Protein AF-A0A1F8UL74-F1 (afdb_monomer_lite)

Structure (mmCIF, N/CA/C/O backbone):
data_AF-A0A1F8UL74-F1
#
_entry.id   AF-A0A1F8UL74-F1
#
loop_
_atom_site.group_PDB
_atom_site.id
_atom_site.type_symbol
_atom_site.label_atom_id
_atom_site.label_alt_id
_atom_site.label_comp_id
_atom_site.label_asym_id
_atom_site.label_entity_id
_atom_site.label_seq_id
_atom_site.pdbx_PDB_ins_code
_atom_site.Cartn_x
_atom_site.Cartn_y
_atom_site.Cartn_z
_atom_site.occupancy
_atom_site.B_iso_or_equiv
_atom_site.auth_seq_id
_atom_site.auth_comp_id
_atom_site.auth_asym_id
_atom_site.auth_atom_id
_atom_site.pdbx_PDB_model_num
ATOM 1 N N . MET A 1 1 ? 3.113 -8.467 -3.187 1.00 95.31 1 MET A N 1
ATOM 2 C CA . MET A 1 1 ? 4.473 -8.556 -2.635 1.00 95.31 1 MET A CA 1
ATOM 3 C C . MET A 1 1 ? 5.042 -9.937 -2.886 1.00 95.31 1 MET A C 1
ATOM 5 O O . MET A 1 1 ? 4.383 -10.930 -2.606 1.00 95.31 1 MET A O 1
ATOM 9 N N . PHE A 1 2 ? 6.241 -9.989 -3.456 1.00 95.12 2 PHE A N 1
ATOM 10 C CA . PHE A 1 2 ? 7.006 -11.212 -3.692 1.00 95.12 2 PHE A CA 1
ATOM 11 C C . PHE A 1 2 ? 8.501 -10.866 -3.670 1.00 95.12 2 PHE A C 1
ATOM 13 O O . PHE A 1 2 ? 8.884 -9.808 -4.167 1.00 95.12 2 PHE A O 1
ATOM 20 N N . GLY A 1 3 ? 9.358 -11.693 -3.067 1.00 91.19 3 GLY A N 1
ATOM 21 C CA . GLY A 1 3 ? 10.773 -11.357 -2.842 1.00 91.19 3 GLY A CA 1
ATOM 22 C C . GLY A 1 3 ? 11.025 -9.973 -2.239 1.00 91.19 3 GLY A C 1
ATOM 23 O O . GLY A 1 3 ? 11.914 -9.270 -2.719 1.00 91.19 3 GLY A O 1
ATOM 24 N N . GLY A 1 4 ? 10.197 -9.518 -1.292 1.00 90.62 4 GLY A N 1
ATOM 25 C CA . GLY A 1 4 ? 10.340 -8.186 -0.691 1.00 90.62 4 GLY A CA 1
ATOM 26 C C . GLY A 1 4 ? 9.912 -7.002 -1.568 1.00 90.62 4 GLY A C 1
ATOM 27 O O . GLY A 1 4 ? 10.143 -5.853 -1.195 1.00 90.62 4 GLY A O 1
ATOM 28 N N . ARG A 1 5 ? 9.319 -7.257 -2.743 1.00 92.75 5 ARG A N 1
ATOM 29 C CA . ARG A 1 5 ? 9.066 -6.252 -3.789 1.00 92.75 5 ARG A CA 1
ATOM 30 C C . ARG A 1 5 ? 7.630 -6.290 -4.295 1.00 92.75 5 ARG A C 1
ATOM 32 O O . ARG A 1 5 ? 6.959 -7.326 -4.261 1.00 92.75 5 ARG A O 1
ATOM 39 N N . GLN A 1 6 ? 7.171 -5.152 -4.798 1.00 95.62 6 GLN A N 1
ATOM 40 C CA . GLN A 1 6 ? 5.851 -5.019 -5.398 1.00 95.62 6 GLN A CA 1
ATOM 41 C C . GLN A 1 6 ? 5.892 -5.345 -6.892 1.00 95.62 6 GLN A C 1
ATOM 43 O O . GLN A 1 6 ? 6.735 -4.849 -7.639 1.00 95.62 6 GLN A O 1
ATOM 48 N N . PHE A 1 7 ? 4.935 -6.161 -7.321 1.00 97.06 7 PHE A N 1
ATOM 49 C CA . PHE A 1 7 ? 4.708 -6.529 -8.712 1.00 97.06 7 PHE A CA 1
ATOM 50 C C . PHE A 1 7 ? 3.223 -6.381 -9.024 1.00 97.06 7 PHE A C 1
ATOM 52 O O . PHE A 1 7 ? 2.389 -6.580 -8.139 1.00 97.06 7 PHE A O 1
ATOM 59 N N . ALA A 1 8 ? 2.901 -6.085 -10.279 1.00 96.31 8 ALA A N 1
ATOM 60 C CA . ALA A 1 8 ? 1.543 -6.197 -10.793 1.00 96.31 8 ALA A CA 1
ATOM 61 C C . ALA A 1 8 ? 1.377 -7.493 -11.581 1.00 96.31 8 ALA A C 1
ATOM 63 O O . ALA A 1 8 ? 2.282 -7.902 -12.311 1.00 96.31 8 ALA A O 1
ATOM 64 N N . VAL A 1 9 ? 0.200 -8.105 -11.467 1.00 95.00 9 VAL A N 1
ATOM 65 C CA . VAL A 1 9 ? -0.200 -9.239 -12.304 1.00 95.00 9 VAL A CA 1
ATOM 66 C C . VAL A 1 9 ? -0.645 -8.703 -13.662 1.00 95.00 9 VAL A C 1
ATOM 68 O O . VAL A 1 9 ? -1.616 -7.958 -13.747 1.00 95.00 9 VAL A O 1
ATOM 71 N N . VAL A 1 10 ? 0.071 -9.076 -14.721 1.00 95.69 10 VAL A N 1
ATOM 72 C CA . VAL A 1 10 ? -0.212 -8.665 -16.107 1.00 95.69 10 VAL A CA 1
ATOM 73 C C . VAL A 1 10 ? -1.149 -9.651 -16.786 1.00 95.69 10 VAL A C 1
ATOM 75 O O . VAL A 1 10 ? -2.076 -9.250 -17.484 1.00 95.69 10 VAL A O 1
ATOM 78 N N . ASN A 1 11 ? -0.909 -10.944 -16.580 1.00 92.12 11 ASN A N 1
ATOM 79 C CA . ASN A 1 11 ? -1.744 -11.996 -17.131 1.00 92.12 11 ASN A CA 1
ATOM 80 C C . ASN A 1 11 ? -1.924 -13.109 -16.088 1.00 92.12 11 ASN A C 1
ATOM 82 O O . ASN A 1 11 ? -1.026 -13.927 -15.897 1.00 92.12 11 ASN A O 1
ATOM 86 N N . PRO A 1 12 ? -3.087 -13.170 -15.418 1.00 88.75 12 PRO A N 1
ATOM 87 C CA . PRO A 1 12 ? -3.357 -14.210 -14.431 1.00 88.75 12 PRO A CA 1
ATOM 88 C C . PRO A 1 12 ? -3.349 -15.627 -15.020 1.00 88.75 12 PRO A C 1
ATOM 90 O O . PRO A 1 12 ? -3.058 -16.575 -14.304 1.00 88.75 12 PRO A O 1
ATOM 93 N N . SER A 1 13 ? -3.659 -15.785 -16.315 1.00 90.56 13 SER A N 1
ATOM 94 C CA . SER A 1 13 ? -3.811 -17.110 -16.939 1.00 90.56 13 SER A CA 1
ATOM 95 C C . SER A 1 13 ? -2.502 -17.880 -17.112 1.00 90.56 13 SER A C 1
ATOM 97 O O . SER A 1 13 ? -2.539 -19.103 -17.208 1.00 90.56 13 SER A O 1
ATOM 99 N N . ASP A 1 14 ? -1.365 -17.181 -17.153 1.00 92.25 14 ASP A N 1
ATOM 100 C CA . ASP A 1 14 ? -0.031 -17.782 -17.252 1.00 92.25 14 ASP A CA 1
ATOM 101 C C . ASP A 1 14 ? 0.903 -17.363 -16.102 1.00 92.25 14 ASP A C 1
ATOM 103 O O . ASP A 1 14 ? 2.098 -17.677 -16.125 1.00 92.25 14 ASP A O 1
ATOM 107 N N . GLY A 1 15 ? 0.359 -16.643 -15.112 1.00 93.25 15 GLY A N 1
ATOM 108 C CA . GLY A 1 15 ? 1.075 -16.142 -13.944 1.00 93.25 15 GLY A CA 1
ATOM 109 C C . GLY A 1 15 ? 2.042 -14.991 -14.229 1.00 93.25 15 GLY A C 1
ATOM 110 O O . GLY A 1 15 ? 2.932 -14.749 -13.412 1.00 93.25 15 GLY A O 1
ATOM 111 N N . THR A 1 16 ? 1.933 -14.294 -15.369 1.00 96.31 16 THR A N 1
ATOM 112 C CA . THR A 1 16 ? 2.853 -13.195 -15.707 1.00 96.31 16 THR A CA 1
ATOM 113 C C . THR A 1 16 ? 2.685 -12.017 -14.755 1.00 96.31 16 THR A C 1
ATOM 115 O O . THR A 1 16 ? 1.611 -11.417 -14.665 1.00 96.31 16 THR A O 1
ATOM 118 N N . VAL A 1 17 ? 3.788 -11.626 -14.122 1.00 97.69 17 VAL A N 1
ATOM 119 C CA . VAL A 1 17 ? 3.918 -10.428 -13.294 1.00 97.69 17 VAL A CA 1
ATOM 120 C C . VAL A 1 17 ? 5.008 -9.504 -13.832 1.00 97.69 17 VAL A C 1
ATOM 122 O O . VAL A 1 17 ? 5.936 -9.949 -14.510 1.00 97.69 17 VAL A O 1
ATOM 125 N N . VAL A 1 18 ? 4.921 -8.213 -13.512 1.00 97.81 18 VAL A N 1
ATOM 126 C CA . VAL A 1 18 ? 5.921 -7.200 -13.881 1.00 97.81 18 VAL A CA 1
ATOM 127 C C . VAL A 1 18 ? 6.209 -6.259 -12.718 1.00 97.81 18 VAL A C 1
ATOM 129 O O . VAL A 1 18 ? 5.317 -5.921 -11.937 1.00 97.81 18 VAL A O 1
ATOM 132 N N . SER A 1 19 ? 7.466 -5.832 -12.589 1.00 96.12 19 SER A N 1
ATOM 133 C CA . SER A 1 19 ? 7.839 -4.786 -11.635 1.00 96.12 19 SER A CA 1
ATOM 134 C C . SER A 1 19 ? 7.179 -3.458 -12.006 1.00 96.12 19 SER A C 1
ATOM 136 O O . SER A 1 19 ? 7.216 -3.041 -13.163 1.00 96.12 19 SER A O 1
ATOM 138 N N . LEU A 1 20 ? 6.633 -2.753 -11.015 1.00 91.62 20 LEU A N 1
ATOM 139 C CA . LEU A 1 20 ? 6.040 -1.420 -11.195 1.00 91.62 20 LEU A CA 1
ATOM 140 C C . LEU A 1 20 ? 7.077 -0.289 -11.124 1.00 91.62 20 LEU A C 1
ATOM 142 O O . LEU A 1 20 ? 6.773 0.868 -11.412 1.00 91.62 20 LEU A O 1
ATOM 146 N N . LYS A 1 21 ? 8.334 -0.608 -10.801 1.00 91.25 21 LYS A N 1
ATOM 147 C CA . LYS A 1 21 ? 9.453 0.341 -10.804 1.00 91.25 21 LYS A CA 1
ATOM 148 C C . LYS A 1 21 ? 10.663 -0.206 -11.54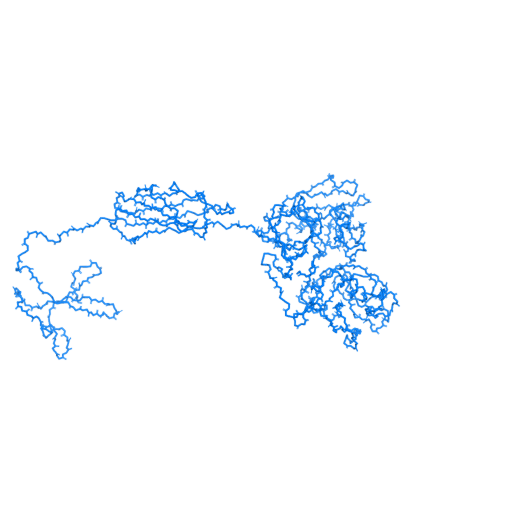7 1.00 91.25 21 LYS A C 1
ATOM 150 O O . LYS A 1 21 ? 10.829 -1.420 -11.684 1.00 91.25 21 LYS A O 1
ATOM 155 N N . ASN A 1 22 ? 11.523 0.700 -11.995 1.00 93.12 22 ASN A N 1
ATOM 156 C CA . ASN A 1 22 ? 12.821 0.322 -12.535 1.00 93.12 22 ASN A CA 1
ATOM 157 C C . ASN A 1 22 ? 13.713 -0.144 -11.380 1.00 93.12 22 ASN A C 1
ATOM 159 O O . ASN A 1 22 ? 13.842 0.555 -10.383 1.00 93.12 22 ASN A O 1
ATOM 163 N N . ILE A 1 23 ? 14.301 -1.333 -11.493 1.00 93.56 23 ILE A N 1
ATOM 164 C CA . ILE A 1 23 ? 15.150 -1.906 -10.430 1.00 93.56 23 ILE A CA 1
ATOM 165 C C . ILE A 1 23 ? 16.613 -1.457 -10.537 1.00 93.56 23 ILE A C 1
ATOM 167 O O . ILE A 1 23 ? 17.383 -1.591 -9.592 1.00 93.56 23 ILE A O 1
ATOM 171 N N . THR A 1 24 ? 16.998 -0.974 -11.715 1.00 93.75 24 THR A N 1
ATOM 172 C CA . THR A 1 24 ? 18.321 -0.459 -12.071 1.00 93.75 24 THR A CA 1
ATOM 173 C C . THR A 1 24 ? 18.214 0.246 -13.427 1.00 93.75 24 THR A C 1
ATOM 175 O O . THR A 1 24 ? 17.150 0.217 -14.061 1.00 93.75 24 THR A O 1
ATOM 178 N N . GLN A 1 25 ? 19.324 0.802 -13.907 1.00 93.06 25 GLN A N 1
ATOM 179 C CA . GLN A 1 25 ? 19.488 1.217 -15.293 1.00 93.06 25 GLN A CA 1
ATOM 180 C C . GLN A 1 25 ? 20.703 0.549 -15.948 1.00 93.06 25 GLN A C 1
ATOM 182 O O . GLN A 1 25 ? 21.778 0.486 -15.352 1.00 93.06 25 GLN A O 1
ATOM 187 N N . MET A 1 26 ? 20.538 0.051 -17.176 1.00 94.88 26 MET A N 1
ATOM 188 C CA . MET A 1 26 ? 21.621 -0.540 -17.971 1.00 94.88 26 MET A CA 1
ATOM 189 C C . MET A 1 26 ? 21.299 -0.561 -19.472 1.00 94.88 26 MET A C 1
ATOM 191 O O . MET A 1 26 ? 20.174 -0.275 -19.894 1.00 94.88 26 MET A O 1
ATOM 195 N N . ALA A 1 27 ? 22.311 -0.869 -20.283 1.00 97.12 27 ALA A N 1
ATOM 196 C CA . ALA A 1 27 ? 22.122 -1.194 -21.690 1.00 97.12 27 ALA A CA 1
ATOM 197 C C . ALA A 1 27 ? 21.291 -2.472 -21.848 1.00 97.12 27 ALA A C 1
ATOM 199 O O . ALA A 1 27 ? 21.367 -3.365 -21.006 1.00 97.12 27 ALA A O 1
ATOM 200 N N . PHE A 1 28 ? 20.497 -2.544 -22.916 1.00 98.06 28 PHE A N 1
ATOM 201 C CA . PHE A 1 28 ? 19.833 -3.789 -23.293 1.00 98.06 28 PHE A CA 1
ATOM 202 C C . PHE A 1 28 ? 20.883 -4.802 -23.748 1.00 98.06 28 PHE A C 1
ATOM 204 O O . PHE A 1 28 ? 20.947 -5.924 -23.256 1.00 98.06 28 PHE A O 1
ATOM 211 N N . ASP A 1 29 ? 21.743 -4.350 -24.654 1.00 97.19 29 ASP A N 1
ATOM 212 C CA . ASP A 1 29 ? 22.826 -5.127 -25.224 1.00 97.19 29 ASP A CA 1
ATOM 213 C C . ASP A 1 29 ? 23.970 -4.174 -25.622 1.00 97.19 29 ASP A C 1
ATOM 215 O O . ASP A 1 29 ? 23.844 -3.453 -26.623 1.00 97.19 29 ASP A O 1
ATOM 219 N N . PRO A 1 30 ? 25.059 -4.107 -24.831 1.00 96.69 30 PRO A N 1
ATOM 220 C CA . PRO A 1 30 ? 26.207 -3.239 -25.104 1.00 96.69 30 PRO A CA 1
ATOM 221 C C . PRO A 1 30 ? 26.812 -3.411 -26.504 1.00 96.69 30 PRO A C 1
ATOM 223 O O . PRO A 1 30 ? 27.298 -2.429 -27.079 1.00 96.69 30 PRO A O 1
ATOM 226 N N . ASP A 1 31 ? 26.707 -4.610 -27.081 1.00 95.88 31 ASP A N 1
ATOM 227 C CA . ASP A 1 31 ? 27.243 -4.955 -28.399 1.00 95.88 31 ASP A CA 1
ATOM 228 C C . ASP A 1 31 ? 26.346 -4.507 -29.572 1.00 95.88 31 ASP A C 1
ATOM 230 O O . ASP A 1 31 ? 26.739 -4.609 -30.738 1.00 95.88 31 ASP A O 1
ATOM 234 N N . ASN A 1 32 ? 25.171 -3.922 -29.294 1.00 94.38 32 ASN A N 1
ATOM 235 C CA . ASN A 1 32 ? 24.186 -3.461 -30.286 1.00 94.38 32 ASN A CA 1
ATOM 236 C C . ASN A 1 32 ? 23.650 -4.552 -31.232 1.00 94.38 32 ASN A C 1
ATOM 238 O O . ASN A 1 32 ? 23.316 -4.257 -32.381 1.00 94.38 32 ASN A O 1
ATOM 242 N N . THR A 1 33 ? 23.539 -5.798 -30.778 1.00 94.12 33 THR A N 1
ATOM 243 C CA . THR A 1 33 ? 22.946 -6.893 -31.563 1.00 94.12 33 THR A CA 1
ATOM 244 C C . THR A 1 33 ? 21.424 -6.981 -31.426 1.00 94.12 33 THR A C 1
ATOM 246 O O . THR A 1 33 ? 20.800 -7.727 -32.174 1.00 94.12 33 THR A O 1
ATOM 249 N N . GLN A 1 34 ? 20.829 -6.228 -30.488 1.00 95.31 34 GLN A N 1
ATOM 250 C CA . GLN A 1 34 ? 19.404 -6.276 -30.100 1.00 95.31 34 GLN A CA 1
ATOM 251 C C . GLN A 1 34 ? 18.967 -7.602 -29.462 1.00 95.31 34 GLN A C 1
ATOM 253 O O . GLN A 1 34 ? 17.787 -7.784 -29.161 1.00 95.31 34 GLN A O 1
ATOM 258 N N . VAL A 1 35 ? 19.882 -8.552 -29.267 1.00 96.50 35 VAL A N 1
ATOM 259 C CA . VAL A 1 35 ? 19.529 -9.886 -28.791 1.00 96.50 35 VAL A CA 1
ATOM 260 C C . VAL A 1 35 ? 19.402 -9.867 -27.275 1.00 96.50 35 VAL A C 1
ATOM 262 O O . VAL A 1 35 ? 20.335 -9.512 -26.564 1.00 96.50 35 VAL A O 1
ATOM 265 N N . TYR A 1 36 ? 18.259 -10.315 -26.761 1.00 98.12 36 TYR A N 1
ATOM 266 C CA . TYR A 1 36 ? 18.135 -10.661 -25.348 1.00 98.12 36 TYR A CA 1
ATOM 267 C C . TYR A 1 36 ? 18.875 -11.979 -25.089 1.00 98.12 36 TYR A C 1
ATOM 269 O O . TYR A 1 36 ? 18.434 -13.035 -25.551 1.00 98.12 36 TYR A O 1
ATOM 277 N N . ASN A 1 37 ? 19.992 -11.942 -24.361 1.00 97.50 37 ASN A N 1
ATOM 278 C CA . ASN A 1 37 ? 20.865 -13.103 -24.197 1.00 97.50 37 ASN A CA 1
ATOM 279 C C . ASN A 1 37 ? 21.196 -13.392 -22.719 1.00 97.50 37 ASN A C 1
ATOM 281 O O . ASN A 1 37 ? 22.051 -12.735 -22.129 1.00 97.50 37 ASN A O 1
ATOM 285 N N . PRO A 1 38 ? 20.579 -14.422 -22.106 1.00 97.44 38 PRO A N 1
ATOM 286 C CA . PRO A 1 38 ? 20.886 -14.842 -20.735 1.00 97.44 38 PRO A CA 1
ATOM 287 C C . PRO A 1 38 ? 22.301 -15.384 -20.504 1.00 97.44 38 PRO A C 1
ATOM 289 O O . PRO A 1 38 ? 22.709 -15.528 -19.351 1.00 97.44 38 PRO A O 1
ATOM 292 N N . ASN A 1 39 ? 23.033 -15.720 -21.570 1.00 96.81 39 ASN A N 1
ATOM 293 C CA . ASN A 1 39 ? 24.364 -16.326 -21.495 1.00 96.81 39 ASN A CA 1
ATOM 294 C C . ASN A 1 39 ? 25.500 -15.323 -21.734 1.00 96.81 39 ASN A C 1
ATOM 296 O O . ASN A 1 39 ? 26.663 -15.719 -21.697 1.00 96.81 39 ASN A O 1
ATOM 300 N N . ASP A 1 40 ? 25.173 -14.057 -21.983 1.00 96.88 40 ASP A N 1
ATOM 301 C CA . ASP A 1 40 ? 26.138 -13.019 -22.329 1.00 96.88 40 ASP A CA 1
ATOM 302 C C . ASP A 1 40 ? 26.300 -12.010 -21.194 1.00 96.88 40 ASP A C 1
ATOM 304 O O . ASP A 1 40 ? 25.356 -11.316 -20.835 1.00 96.88 40 ASP A O 1
ATOM 308 N N . SER A 1 41 ? 27.479 -11.981 -20.574 1.00 95.88 41 SER A N 1
ATOM 309 C CA . SER A 1 41 ? 27.682 -11.421 -19.231 1.00 95.88 41 SER A CA 1
ATOM 310 C C . SER A 1 41 ? 27.409 -9.923 -19.082 1.00 95.88 41 SER A C 1
ATOM 312 O O . SER A 1 41 ? 27.208 -9.462 -17.958 1.00 95.88 41 SER A O 1
ATOM 314 N N . ASP A 1 42 ? 27.416 -9.162 -20.171 1.00 94.38 42 ASP A N 1
ATOM 315 C CA . ASP A 1 42 ? 27.131 -7.726 -20.179 1.00 94.38 42 ASP A CA 1
ATOM 316 C C . ASP A 1 42 ? 25.736 -7.385 -20.745 1.00 94.38 42 ASP A C 1
ATOM 318 O O . ASP A 1 42 ? 25.303 -6.231 -20.681 1.00 94.38 42 ASP A O 1
ATOM 322 N N . ASN A 1 43 ? 24.989 -8.393 -21.200 1.00 97.75 43 ASN A N 1
ATOM 323 C CA . ASN A 1 43 ? 23.630 -8.268 -21.701 1.00 97.75 43 ASN A CA 1
ATOM 324 C C . ASN A 1 43 ? 22.604 -8.171 -20.558 1.00 97.75 43 ASN A C 1
ATOM 326 O O . ASN A 1 43 ? 22.736 -8.795 -19.494 1.00 97.75 43 ASN A O 1
ATOM 330 N N . ILE A 1 44 ? 21.505 -7.447 -20.791 1.00 98.31 44 ILE A N 1
ATOM 331 C CA . ILE A 1 44 ? 20.400 -7.337 -19.825 1.00 98.31 44 ILE A CA 1
ATOM 332 C C . ILE A 1 44 ? 19.806 -8.702 -19.459 1.00 98.31 44 ILE A C 1
ATOM 334 O O . ILE A 1 44 ? 19.386 -8.915 -18.317 1.00 98.31 44 ILE A O 1
ATOM 338 N N . GLY A 1 45 ? 19.804 -9.647 -20.404 1.00 98.19 45 GLY A N 1
ATOM 339 C CA . GLY A 1 45 ? 19.297 -10.992 -20.185 1.00 98.19 45 GLY A CA 1
ATOM 340 C C . GLY A 1 45 ? 20.098 -11.757 -19.144 1.00 98.19 45 GLY A C 1
ATOM 341 O O . GLY A 1 45 ? 19.511 -12.428 -18.288 1.00 98.19 45 GLY A O 1
ATOM 342 N N . TRP A 1 46 ? 21.424 -11.620 -19.158 1.00 98.50 46 TRP A N 1
ATOM 343 C CA . TRP A 1 46 ? 22.279 -12.241 -18.155 1.00 98.50 46 TRP A CA 1
ATOM 344 C C . TRP A 1 46 ? 22.078 -11.604 -16.787 1.00 98.50 46 TRP A C 1
ATOM 346 O O . TRP A 1 46 ? 21.905 -12.333 -15.808 1.00 98.50 46 TRP A O 1
ATOM 356 N N . TYR A 1 47 ? 22.021 -10.270 -16.706 1.00 98.19 47 TYR A N 1
ATOM 357 C CA . TYR A 1 47 ? 21.770 -9.574 -15.441 1.00 98.19 47 TYR A CA 1
ATOM 358 C C . TYR A 1 47 ? 20.466 -10.049 -14.794 1.00 98.19 47 TYR A C 1
ATOM 360 O O . TYR A 1 47 ? 20.463 -10.421 -13.618 1.00 98.19 47 TYR A O 1
ATOM 368 N N . LEU A 1 48 ? 19.376 -10.103 -15.564 1.00 98.50 48 LEU A N 1
ATOM 369 C CA . LEU A 1 48 ? 18.068 -10.518 -15.063 1.00 98.50 48 LEU A CA 1
ATOM 370 C C . LEU A 1 48 ? 18.071 -11.963 -14.553 1.00 98.50 48 LEU A C 1
ATOM 372 O O . LEU A 1 48 ? 17.534 -12.231 -13.480 1.00 98.50 48 LEU A O 1
ATOM 376 N N . ASN A 1 49 ? 18.718 -12.880 -15.273 1.00 98.44 49 ASN A N 1
ATOM 377 C CA . ASN A 1 49 ? 18.669 -14.313 -14.971 1.00 98.44 49 ASN A CA 1
ATOM 378 C C . ASN A 1 49 ? 19.794 -14.816 -14.054 1.00 98.44 49 ASN A C 1
ATOM 380 O O . ASN A 1 49 ? 19.697 -15.926 -13.539 1.00 98.44 49 ASN A O 1
ATOM 384 N N . ASN A 1 50 ? 20.829 -14.010 -13.802 1.00 97.44 50 ASN A N 1
ATOM 385 C CA . ASN A 1 50 ? 21.954 -14.385 -12.941 1.00 97.44 50 ASN A CA 1
ATOM 386 C C . ASN A 1 50 ? 22.133 -13.435 -11.759 1.00 97.44 50 ASN A C 1
ATOM 388 O O . ASN A 1 50 ? 22.307 -13.895 -10.638 1.00 97.44 50 ASN A O 1
ATOM 392 N N . THR A 1 51 ? 22.092 -12.118 -11.957 1.00 96.75 51 THR A N 1
ATOM 393 C CA . THR A 1 51 ? 22.263 -11.174 -10.838 1.00 96.75 51 THR A CA 1
ATOM 394 C C . THR A 1 51 ? 20.946 -10.953 -10.108 1.00 96.75 51 THR A C 1
ATOM 396 O O . THR A 1 51 ? 20.850 -11.238 -8.917 1.00 96.75 51 THR A O 1
ATOM 399 N N . TYR A 1 52 ? 19.911 -10.501 -10.817 1.00 97.12 52 TYR A N 1
ATOM 400 C CA . TYR A 1 52 ? 18.623 -10.173 -10.212 1.00 97.12 52 TYR A CA 1
ATOM 401 C C . TYR A 1 52 ? 17.880 -11.417 -9.710 1.00 97.12 52 TYR A C 1
ATOM 403 O O . TYR A 1 52 ? 17.446 -11.439 -8.558 1.00 97.12 52 TYR A O 1
ATOM 411 N N . PHE A 1 53 ? 17.813 -12.485 -10.513 1.00 97.94 53 PHE A N 1
ATOM 412 C CA . PHE A 1 53 ? 17.224 -13.762 -10.094 1.00 97.94 53 PHE A CA 1
ATOM 413 C C . PHE A 1 53 ? 17.860 -14.305 -8.805 1.00 97.94 53 PHE A C 1
ATOM 415 O O . PHE A 1 53 ? 17.172 -14.861 -7.952 1.00 97.94 53 PHE A O 1
ATOM 422 N N . ASN A 1 54 ? 19.165 -14.089 -8.601 1.00 97.25 54 ASN A N 1
ATOM 423 C CA . ASN A 1 54 ? 19.845 -14.545 -7.391 1.00 97.25 54 ASN A CA 1
ATOM 424 C C . ASN A 1 54 ? 19.549 -13.730 -6.131 1.00 97.25 54 ASN A C 1
ATOM 426 O O . ASN A 1 54 ? 19.955 -14.154 -5.052 1.00 97.25 54 ASN A O 1
ATOM 430 N N . THR A 1 55 ? 18.802 -12.631 -6.246 1.00 95.19 55 THR A N 1
ATOM 431 C CA . THR A 1 55 ? 18.317 -11.871 -5.088 1.00 95.19 55 THR A CA 1
ATOM 432 C C . THR A 1 55 ? 17.072 -12.475 -4.434 1.00 95.19 55 THR A C 1
ATOM 434 O O . THR A 1 55 ? 16.721 -12.052 -3.337 1.00 95.19 55 THR A O 1
ATOM 437 N N . PHE A 1 56 ? 16.403 -13.431 -5.087 1.00 94.94 56 PHE A N 1
ATOM 438 C CA . PHE A 1 56 ? 15.309 -14.206 -4.496 1.00 94.94 56 PHE A CA 1
ATOM 439 C C . PHE A 1 56 ? 15.854 -15.333 -3.611 1.00 94.94 56 PHE A C 1
ATOM 441 O O . PHE A 1 56 ? 16.950 -15.860 -3.854 1.00 94.94 56 PHE A O 1
ATOM 448 N N . THR A 1 57 ? 15.081 -15.736 -2.603 1.00 93.25 57 THR A N 1
ATOM 449 C CA . THR A 1 57 ? 15.415 -16.897 -1.765 1.00 93.25 57 THR A CA 1
ATOM 450 C C . THR A 1 57 ? 15.357 -18.197 -2.574 1.00 93.25 57 THR A C 1
ATOM 452 O O . THR A 1 57 ? 14.845 -18.243 -3.694 1.00 93.25 57 THR A O 1
ATOM 455 N N . ALA A 1 58 ? 15.901 -19.287 -2.025 1.00 94.50 58 ALA A N 1
ATOM 456 C CA . ALA A 1 58 ? 15.834 -20.590 -2.688 1.00 94.50 58 ALA A CA 1
ATOM 457 C C . ALA A 1 58 ? 14.382 -21.039 -2.927 1.00 94.50 58 ALA A C 1
ATOM 459 O O . ALA A 1 58 ? 14.086 -21.544 -4.004 1.00 94.50 58 ALA A O 1
ATOM 460 N N . GLU A 1 59 ? 13.489 -20.806 -1.963 1.00 92.69 59 GLU A N 1
ATOM 461 C CA . GLU A 1 59 ? 12.061 -21.130 -2.061 1.00 92.69 59 GLU A CA 1
ATOM 462 C C . GLU A 1 59 ? 11.371 -20.287 -3.137 1.00 92.69 59 GLU A C 1
ATOM 464 O O . GLU A 1 59 ? 10.733 -20.835 -4.032 1.00 92.69 59 GLU A O 1
ATOM 469 N N . GLU A 1 60 ? 11.577 -18.969 -3.128 1.00 94.88 60 GLU A N 1
ATOM 470 C CA . GLU A 1 60 ? 11.002 -18.056 -4.123 1.00 94.88 60 GLU A CA 1
ATOM 471 C C . GLU A 1 60 ? 11.433 -18.413 -5.549 1.00 94.88 60 GLU A C 1
ATOM 473 O O . GLU A 1 60 ? 10.618 -18.402 -6.470 1.00 94.88 60 GLU A O 1
ATOM 478 N N . LYS A 1 61 ? 12.699 -18.805 -5.742 1.00 96.38 61 LYS A N 1
ATOM 479 C CA . LYS A 1 61 ? 13.199 -19.248 -7.052 1.00 96.38 61 LYS A CA 1
ATOM 480 C C . LYS A 1 61 ? 12.441 -20.453 -7.598 1.00 96.38 61 LYS A C 1
ATOM 482 O O . LYS A 1 61 ? 12.276 -20.533 -8.810 1.00 96.38 61 LYS A O 1
ATOM 487 N N . THR A 1 62 ? 11.979 -21.372 -6.746 1.00 95.75 62 THR A N 1
ATOM 488 C CA . THR A 1 62 ? 11.213 -22.546 -7.208 1.00 95.75 62 THR A CA 1
ATOM 489 C C . THR A 1 62 ? 9.836 -22.186 -7.761 1.00 95.75 62 THR A C 1
ATOM 491 O O . THR A 1 62 ? 9.291 -22.944 -8.559 1.00 95.75 62 THR A O 1
ATOM 494 N N . LEU A 1 63 ? 9.305 -21.018 -7.386 1.00 96.50 63 LEU A N 1
ATOM 495 C CA . LEU A 1 63 ? 8.007 -20.517 -7.837 1.00 96.50 63 LEU A CA 1
ATOM 496 C C . LEU A 1 63 ? 8.099 -19.717 -9.139 1.00 96.50 63 LEU A C 1
ATOM 498 O O . LEU A 1 63 ? 7.093 -19.523 -9.819 1.00 96.50 63 LEU A O 1
ATOM 502 N N . ILE A 1 64 ? 9.296 -19.250 -9.501 1.00 97.81 64 ILE A N 1
ATOM 503 C CA . ILE A 1 64 ? 9.541 -18.547 -10.759 1.00 97.81 64 ILE A CA 1
ATOM 504 C C . ILE A 1 64 ? 9.759 -19.582 -11.866 1.00 97.81 64 ILE A C 1
ATOM 506 O O . ILE A 1 64 ? 10.747 -20.316 -11.887 1.00 97.81 64 ILE A O 1
ATOM 510 N N . LYS A 1 65 ? 8.847 -19.612 -12.836 1.00 97.12 65 LYS A N 1
ATOM 511 C CA . LYS A 1 65 ? 8.860 -20.576 -13.938 1.00 97.12 65 LYS A CA 1
ATOM 512 C C . LYS A 1 65 ? 9.964 -20.271 -14.936 1.00 97.12 65 LYS A C 1
ATOM 514 O O . LYS A 1 65 ? 10.032 -19.168 -15.481 1.00 97.12 65 LYS A O 1
ATOM 519 N N . ASN A 1 66 ? 10.708 -21.304 -15.324 1.00 96.38 66 ASN A N 1
ATOM 520 C CA . ASN A 1 66 ? 11.465 -21.255 -16.567 1.00 96.38 66 ASN A CA 1
ATOM 521 C C . ASN A 1 66 ? 10.483 -21.225 -17.752 1.00 96.38 66 ASN A C 1
ATOM 523 O O . ASN A 1 66 ? 9.698 -22.154 -17.950 1.00 96.38 66 ASN A O 1
ATOM 527 N N . SER A 1 67 ? 10.492 -20.130 -18.501 1.00 96.50 67 SER A N 1
ATOM 528 C CA . SER A 1 67 ? 9.375 -19.697 -19.337 1.00 96.50 67 SER A CA 1
ATOM 529 C C . SER A 1 67 ? 9.823 -19.376 -20.754 1.00 96.50 67 SER A C 1
ATOM 531 O O . SER A 1 67 ? 10.918 -18.861 -20.952 1.00 96.50 67 SER A O 1
ATOM 533 N N . ILE A 1 68 ? 8.965 -19.639 -21.744 1.00 97.25 68 ILE A N 1
ATOM 534 C CA . ILE A 1 68 ? 9.202 -19.202 -23.126 1.00 97.25 68 ILE A CA 1
ATOM 535 C C . ILE A 1 68 ? 8.926 -17.699 -23.220 1.00 97.25 68 ILE A C 1
ATOM 537 O O . ILE A 1 68 ? 7.810 -17.250 -22.947 1.00 97.25 68 ILE A O 1
ATOM 541 N N . TRP A 1 69 ? 9.933 -16.941 -23.632 1.00 97.69 69 TRP A N 1
ATOM 542 C CA . TRP A 1 69 ? 9.863 -15.516 -23.934 1.00 97.69 69 TRP A CA 1
ATOM 543 C C . TRP A 1 69 ? 10.006 -15.325 -25.429 1.00 97.69 69 TRP A C 1
ATOM 545 O O . TRP A 1 69 ? 10.986 -15.787 -26.014 1.00 97.69 69 TRP A O 1
ATOM 555 N N . TYR A 1 70 ? 9.035 -14.660 -26.044 1.00 97.94 70 TYR A N 1
ATOM 556 C CA . TYR A 1 70 ? 9.122 -14.316 -27.453 1.00 97.94 70 TYR A CA 1
ATOM 557 C C . TYR A 1 70 ? 9.986 -13.065 -27.638 1.00 97.94 70 TYR A C 1
ATOM 559 O O . TYR A 1 70 ? 9.841 -12.095 -26.898 1.00 97.94 70 TYR A O 1
ATOM 567 N N . THR A 1 71 ? 10.893 -13.119 -28.608 1.00 97.31 71 THR A N 1
ATOM 568 C CA . THR A 1 71 ? 11.924 -12.103 -28.879 1.00 97.31 71 THR A CA 1
ATOM 569 C C . THR A 1 71 ? 11.934 -11.654 -30.338 1.00 97.31 71 THR A C 1
ATOM 571 O O . THR A 1 71 ? 12.944 -11.148 -30.823 1.00 97.31 71 THR A O 1
ATOM 574 N N . GLY A 1 72 ? 10.837 -11.895 -31.063 1.00 97.44 72 GLY A N 1
ATOM 575 C CA . GLY A 1 72 ? 10.678 -11.391 -32.422 1.00 97.44 72 GLY A CA 1
ATOM 576 C C . GLY A 1 72 ? 10.590 -9.864 -32.438 1.00 97.44 72 GLY A C 1
ATOM 577 O O . GLY A 1 72 ? 10.357 -9.239 -31.404 1.00 97.44 72 GLY A O 1
ATOM 578 N N . ASN A 1 73 ? 10.780 -9.273 -33.614 1.00 97.44 73 ASN A N 1
ATOM 579 C CA . ASN A 1 73 ? 10.734 -7.824 -33.804 1.00 97.44 73 ASN A CA 1
ATOM 580 C C . ASN A 1 73 ? 9.296 -7.269 -33.794 1.00 97.44 73 ASN A C 1
ATOM 582 O O . ASN A 1 73 ? 8.318 -8.006 -33.678 1.00 97.44 73 ASN A O 1
ATOM 586 N N . ASP A 1 74 ? 9.171 -5.957 -33.942 1.00 95.81 74 ASP A N 1
ATOM 587 C CA . ASP A 1 74 ? 7.912 -5.207 -33.953 1.00 95.81 74 ASP A CA 1
ATOM 588 C C . ASP A 1 74 ? 6.978 -5.485 -35.156 1.00 95.81 74 ASP A C 1
ATOM 590 O O . ASP A 1 74 ? 5.812 -5.091 -35.109 1.00 95.81 74 ASP A O 1
ATOM 594 N N . GLU A 1 75 ? 7.410 -6.223 -36.188 1.00 96.69 75 GLU A N 1
ATOM 595 C CA . GLU A 1 75 ? 6.510 -6.761 -37.230 1.00 96.69 75 GLU A CA 1
ATOM 596 C C . GLU A 1 75 ? 5.875 -8.100 -36.827 1.00 96.69 75 GLU A C 1
ATOM 598 O O . GLU A 1 75 ? 4.738 -8.403 -37.201 1.00 96.69 75 GLU A O 1
ATOM 603 N N . ASN A 1 76 ? 6.613 -8.930 -36.086 1.00 97.38 76 ASN A N 1
ATOM 604 C CA . ASN A 1 76 ? 6.157 -10.236 -35.628 1.00 97.38 76 ASN A CA 1
ATOM 605 C C . ASN A 1 76 ? 6.864 -10.633 -34.327 1.00 97.38 76 ASN A C 1
ATOM 607 O O . ASN A 1 76 ? 7.838 -11.393 -34.335 1.00 97.38 76 ASN A O 1
ATOM 611 N N . GLU A 1 77 ? 6.314 -10.185 -33.195 1.00 97.56 77 GLU A N 1
ATOM 612 C CA . GLU A 1 77 ? 6.936 -10.381 -31.879 1.00 97.56 77 GLU A CA 1
ATOM 613 C C . GLU A 1 77 ? 7.118 -11.861 -31.505 1.00 97.56 77 GLU A C 1
ATOM 615 O O . GLU A 1 77 ? 7.914 -12.174 -30.627 1.00 97.56 77 GLU A O 1
ATOM 620 N N . MET A 1 78 ? 6.404 -12.782 -32.164 1.00 97.69 78 MET A N 1
ATOM 621 C CA . MET A 1 78 ? 6.445 -14.228 -31.908 1.00 97.69 78 MET A CA 1
ATOM 622 C C . MET A 1 78 ? 7.385 -15.006 -32.845 1.00 97.69 78 MET A C 1
ATOM 624 O O . MET A 1 78 ? 7.457 -16.231 -32.743 1.00 97.69 78 MET A O 1
ATOM 628 N N . ALA A 1 79 ? 8.097 -14.335 -33.760 1.00 97.25 79 ALA A N 1
ATOM 629 C CA . ALA A 1 79 ? 8.948 -14.982 -34.766 1.00 97.25 79 ALA A CA 1
ATOM 630 C C . ALA A 1 79 ? 10.123 -15.784 -34.175 1.00 97.25 79 ALA A C 1
ATOM 632 O O . ALA A 1 79 ? 10.573 -16.762 -34.774 1.00 97.25 79 ALA A O 1
ATOM 633 N N . SER A 1 80 ? 10.615 -15.381 -33.005 1.00 97.31 80 SER A N 1
ATOM 634 C CA . SER A 1 80 ? 11.677 -16.059 -32.263 1.00 97.31 80 SER A CA 1
ATOM 635 C C . SER A 1 80 ? 11.336 -16.132 -30.782 1.00 97.31 80 SER A C 1
ATOM 637 O O . SER A 1 80 ? 10.488 -15.392 -30.281 1.00 97.31 80 SER A O 1
ATOM 639 N N . SER A 1 81 ? 11.993 -17.043 -30.067 1.00 97.62 81 SER A N 1
ATOM 640 C CA . SER A 1 81 ? 11.814 -17.195 -28.628 1.00 97.62 81 SER A CA 1
ATOM 641 C C . SER A 1 81 ? 13.029 -17.821 -27.962 1.00 97.62 81 SER A C 1
ATOM 643 O O . SER A 1 81 ? 13.796 -18.535 -28.608 1.00 97.62 81 SER A O 1
ATOM 645 N N . LEU A 1 82 ? 13.135 -17.647 -26.651 1.00 97.75 82 LEU A N 1
ATOM 646 C CA . LEU A 1 82 ? 14.084 -18.350 -25.791 1.00 97.75 82 LEU A CA 1
ATOM 647 C C . LEU A 1 82 ? 13.412 -18.767 -24.484 1.00 97.75 82 LEU A C 1
ATOM 649 O O . LEU A 1 82 ? 12.389 -18.203 -24.102 1.00 97.75 82 LEU A O 1
ATOM 653 N N . THR A 1 83 ? 13.995 -19.737 -23.785 1.00 98.00 83 THR A N 1
ATOM 654 C CA . THR A 1 83 ? 13.476 -20.197 -22.492 1.00 98.00 83 THR A CA 1
ATOM 655 C C . THR A 1 83 ? 14.380 -19.716 -21.368 1.00 98.00 83 THR A C 1
ATOM 657 O O . THR A 1 83 ? 15.552 -20.085 -21.325 1.00 98.00 83 THR A O 1
ATOM 660 N N . THR A 1 84 ? 13.841 -18.890 -20.472 1.00 97.88 84 THR A N 1
ATOM 661 C CA . THR A 1 84 ? 14.562 -18.362 -19.307 1.00 97.88 84 THR A CA 1
ATOM 662 C C . THR A 1 84 ? 13.598 -17.991 -18.171 1.00 97.88 84 THR A C 1
ATOM 664 O O . THR A 1 84 ? 12.381 -17.979 -18.362 1.00 97.88 84 THR A O 1
ATOM 667 N N . HIS A 1 85 ? 14.116 -17.678 -16.982 1.00 97.81 85 HIS A N 1
ATOM 668 C CA . HIS A 1 85 ? 13.300 -17.429 -15.785 1.00 97.81 85 HIS A CA 1
ATOM 669 C C . HIS A 1 85 ? 12.665 -16.036 -15.798 1.00 97.81 85 HIS A C 1
ATOM 671 O O . HIS A 1 85 ? 11.461 -15.884 -15.607 1.00 97.81 85 HIS A O 1
ATOM 677 N N . ILE A 1 86 ? 13.484 -15.018 -16.045 1.00 98.50 86 ILE A N 1
ATOM 678 C CA . ILE A 1 86 ? 13.091 -13.612 -16.014 1.00 98.50 86 ILE A CA 1
ATOM 679 C C . ILE A 1 86 ? 13.301 -13.028 -17.402 1.00 98.50 86 ILE A C 1
ATOM 681 O O . ILE A 1 86 ? 14.342 -13.259 -18.010 1.00 98.50 86 ILE A O 1
ATOM 685 N N . GLY A 1 87 ? 12.320 -12.276 -17.886 1.00 98.12 87 GLY A N 1
ATOM 686 C CA . GLY A 1 87 ? 12.349 -11.550 -19.147 1.00 98.12 87 GLY A CA 1
ATOM 687 C C . GLY A 1 87 ? 11.936 -10.091 -18.965 1.00 98.12 87 GLY A C 1
ATOM 688 O O . GLY A 1 87 ? 12.023 -9.523 -17.873 1.00 98.12 87 GLY A O 1
ATOM 689 N N . LEU A 1 88 ? 11.484 -9.491 -20.060 1.00 98.38 88 LEU A N 1
ATOM 690 C CA . LEU A 1 88 ? 10.873 -8.165 -20.115 1.00 98.38 88 LEU A CA 1
ATOM 691 C C . LEU A 1 88 ? 9.560 -8.284 -20.893 1.00 98.38 88 LEU A C 1
ATOM 693 O O . LEU A 1 88 ? 9.385 -9.223 -21.670 1.00 98.38 88 LEU A O 1
ATOM 697 N N . LEU A 1 89 ? 8.651 -7.329 -20.702 1.00 97.75 89 LEU A N 1
ATOM 698 C CA . LEU A 1 89 ? 7.417 -7.293 -21.483 1.00 97.75 89 LEU A CA 1
ATOM 699 C C . LEU A 1 89 ? 7.701 -7.008 -22.962 1.00 97.75 89 LEU A C 1
ATOM 701 O O . LEU A 1 89 ? 8.620 -6.263 -23.311 1.00 97.75 89 LEU A O 1
ATOM 705 N N . ARG A 1 90 ? 6.850 -7.565 -23.817 1.00 97.19 90 ARG A N 1
ATOM 706 C CA . ARG A 1 90 ? 6.713 -7.204 -25.233 1.00 97.19 90 ARG A CA 1
ATOM 707 C C . ARG A 1 90 ? 5.924 -5.912 -25.430 1.00 97.19 90 ARG A C 1
ATOM 709 O O . ARG A 1 90 ? 5.214 -5.469 -24.523 1.00 97.19 90 ARG A O 1
ATOM 716 N N . ILE A 1 91 ? 5.968 -5.352 -26.639 1.00 96.00 91 ILE A N 1
ATOM 717 C CA . ILE A 1 91 ? 5.128 -4.215 -27.050 1.00 96.00 91 ILE A CA 1
ATOM 718 C C . ILE A 1 91 ? 3.651 -4.560 -26.845 1.00 96.00 91 ILE A C 1
ATOM 720 O O . ILE A 1 91 ? 2.927 -3.779 -26.218 1.00 96.00 91 ILE A O 1
ATOM 724 N N . SER A 1 92 ? 3.199 -5.731 -27.311 1.00 95.62 92 SER A N 1
ATOM 725 C CA . SER A 1 92 ? 1.803 -6.154 -27.158 1.00 95.62 92 SER A CA 1
ATOM 726 C C . SER A 1 92 ? 1.386 -6.313 -25.693 1.00 95.62 92 SER A C 1
ATOM 728 O O . SER A 1 92 ? 0.281 -5.928 -25.315 1.00 95.62 92 SER A O 1
ATOM 730 N N . GLU A 1 93 ? 2.265 -6.871 -24.857 1.00 96.06 93 GLU A N 1
ATOM 731 C CA . GLU A 1 93 ? 1.994 -7.122 -23.435 1.00 96.06 93 GLU A CA 1
ATOM 732 C C . GLU A 1 93 ? 1.951 -5.822 -22.636 1.00 96.06 93 GLU A C 1
ATOM 734 O O . GLU A 1 93 ? 1.041 -5.630 -21.831 1.00 96.06 93 GLU A O 1
ATOM 739 N N . TYR A 1 94 ? 2.876 -4.895 -22.901 1.00 94.69 94 TYR A N 1
ATOM 740 C CA . TYR A 1 94 ? 2.835 -3.559 -22.315 1.00 94.69 94 TYR A CA 1
ATOM 741 C C . TYR A 1 94 ? 1.543 -2.821 -22.684 1.00 94.69 94 TYR A C 1
ATOM 743 O O . TYR A 1 94 ? 0.886 -2.261 -21.808 1.00 94.69 94 TYR A O 1
ATOM 751 N N . ASN A 1 95 ? 1.140 -2.851 -23.958 1.00 92.81 95 ASN A N 1
ATOM 752 C CA . ASN A 1 95 ? -0.087 -2.190 -24.408 1.00 92.81 95 ASN A CA 1
ATOM 753 C C . ASN A 1 95 ? -1.343 -2.793 -23.755 1.00 92.81 95 ASN A C 1
ATOM 755 O O . ASN A 1 95 ? -2.249 -2.052 -23.359 1.00 92.81 95 ASN A O 1
ATOM 759 N N . ALA A 1 96 ? -1.383 -4.118 -23.583 1.00 93.75 96 ALA A N 1
ATOM 760 C CA . ALA A 1 96 ? -2.448 -4.790 -22.844 1.00 93.75 96 ALA A CA 1
ATOM 761 C C . ALA A 1 96 ? -2.458 -4.374 -21.362 1.00 93.75 96 ALA A C 1
ATOM 763 O O . ALA A 1 96 ? -3.503 -3.976 -20.848 1.00 93.75 96 ALA A O 1
ATOM 764 N N . ALA A 1 97 ? -1.296 -4.368 -20.701 1.00 94.00 97 ALA A N 1
ATOM 765 C CA . ALA A 1 97 ? -1.155 -3.950 -19.305 1.00 94.00 97 ALA A CA 1
ATOM 766 C C . ALA A 1 97 ? -1.569 -2.484 -19.088 1.00 94.00 97 ALA A C 1
ATOM 768 O O . ALA A 1 97 ? -2.278 -2.163 -18.135 1.00 94.00 97 ALA A O 1
ATOM 769 N N . LYS A 1 98 ? -1.176 -1.588 -20.001 1.00 91.75 98 LYS A N 1
ATOM 770 C CA . LYS A 1 98 ? -1.579 -0.176 -19.995 1.00 91.75 98 LYS A CA 1
ATOM 771 C C . LYS A 1 98 ? -3.093 -0.023 -20.157 1.00 91.75 98 LYS A C 1
ATOM 773 O O . LYS A 1 98 ? -3.708 0.756 -19.437 1.00 91.75 98 LYS A O 1
ATOM 778 N N . THR A 1 99 ? -3.705 -0.790 -21.060 1.00 91.94 99 THR A N 1
ATOM 779 C CA . THR A 1 99 ? -5.168 -0.797 -21.257 1.00 91.94 99 THR A CA 1
ATOM 780 C C . THR A 1 99 ? -5.906 -1.300 -20.014 1.00 91.94 99 THR A C 1
ATOM 782 O O . THR A 1 99 ? -6.972 -0.788 -19.687 1.00 91.94 99 THR A O 1
ATOM 785 N N . ALA A 1 100 ? -5.318 -2.257 -19.292 1.00 93.19 100 ALA A N 1
ATOM 786 C CA . ALA A 1 100 ? -5.838 -2.773 -18.028 1.00 93.19 100 ALA A CA 1
ATOM 787 C C . ALA A 1 100 ? -5.614 -1.830 -16.827 1.00 93.19 100 ALA A C 1
ATOM 789 O O . ALA A 1 100 ? -6.026 -2.157 -15.718 1.00 93.19 100 ALA A O 1
ATOM 790 N N . GLY A 1 101 ? -4.961 -0.677 -17.020 1.00 91.25 101 GLY A N 1
ATOM 791 C CA . GLY A 1 101 ? -4.701 0.301 -15.960 1.00 91.25 101 GLY A CA 1
ATOM 792 C C . GLY A 1 101 ? -3.532 -0.044 -15.033 1.00 91.25 101 GLY A C 1
ATOM 793 O O . GLY A 1 101 ? -3.330 0.652 -14.045 1.00 91.25 101 GLY A O 1
ATOM 794 N N . ILE A 1 102 ? -2.736 -1.076 -15.347 1.00 91.81 102 ILE A N 1
ATOM 795 C CA . ILE A 1 102 ? -1.538 -1.440 -14.564 1.00 91.81 102 ILE A CA 1
ATOM 796 C C . ILE A 1 102 ? -0.488 -0.329 -14.637 1.00 91.81 102 ILE A C 1
ATOM 798 O O . ILE A 1 102 ? 0.160 0.007 -13.646 1.00 91.81 102 ILE A O 1
ATOM 802 N N . PHE A 1 103 ? -0.329 0.246 -15.830 1.00 89.38 103 PHE A N 1
ATOM 803 C CA . PHE A 1 103 ? 0.499 1.423 -16.055 1.00 89.38 103 PHE A CA 1
ATOM 804 C C . PHE A 1 103 ? -0.396 2.643 -16.309 1.00 89.38 103 PHE A C 1
ATOM 806 O O . PHE A 1 103 ? -1.428 2.498 -16.971 1.00 89.38 103 PHE A O 1
ATOM 813 N N . PRO A 1 104 ? -0.000 3.848 -15.853 1.00 81.81 104 PRO A N 1
ATOM 814 C CA . PRO A 1 104 ? -0.766 5.068 -16.085 1.00 81.81 104 PRO A CA 1
ATOM 815 C C . PRO A 1 104 ? -1.076 5.294 -17.570 1.00 81.81 104 PRO A C 1
ATOM 817 O O . PRO A 1 104 ? -0.216 5.121 -18.439 1.00 81.81 104 PRO A O 1
ATOM 820 N N . SER A 1 105 ? -2.295 5.737 -17.881 1.00 72.94 105 SER A N 1
ATOM 821 C CA . SER A 1 105 ? -2.732 5.997 -19.262 1.00 72.94 105 SER A CA 1
ATOM 822 C C . SER A 1 105 ? -1.970 7.162 -19.909 1.00 72.94 105 SER A C 1
ATOM 824 O O . SER A 1 105 ? -1.600 7.088 -21.083 1.00 72.94 105 SER A O 1
ATOM 826 N N . THR A 1 106 ? -1.660 8.188 -19.113 1.00 69.31 106 THR A N 1
ATOM 827 C CA . THR A 1 106 ? -0.769 9.315 -19.441 1.00 69.31 106 THR A CA 1
ATOM 828 C C . THR A 1 106 ? 0.711 8.932 -19.423 1.00 69.31 106 THR A C 1
ATOM 830 O O . THR A 1 106 ? 1.548 9.737 -19.822 1.00 69.31 106 THR A O 1
ATOM 833 N N . GLY A 1 107 ? 1.007 7.708 -18.973 1.00 66.31 107 GLY A N 1
ATOM 834 C CA . GLY A 1 107 ? 2.318 7.097 -18.832 1.00 66.31 107 GLY A CA 1
ATOM 835 C C . GLY A 1 107 ? 3.237 7.724 -17.789 1.00 66.31 107 GLY A C 1
ATOM 836 O O . GLY A 1 107 ? 2.897 8.674 -17.092 1.00 66.31 107 GLY A O 1
ATOM 837 N N . GLU A 1 108 ? 4.428 7.149 -17.668 1.00 71.62 108 GLU A N 1
ATOM 838 C CA . GLU A 1 108 ? 5.428 7.516 -16.659 1.00 71.62 108 GLU A CA 1
ATOM 839 C C . GLU A 1 108 ? 6.584 8.276 -17.328 1.00 71.62 108 GLU A C 1
ATOM 841 O O . GLU A 1 108 ? 6.776 8.159 -18.535 1.00 71.62 108 GLU A O 1
ATOM 846 N N . ARG A 1 109 ? 7.373 9.070 -16.584 1.00 73.31 109 ARG A N 1
ATOM 847 C CA . ARG A 1 109 ? 8.592 9.724 -17.129 1.00 73.31 109 ARG A CA 1
ATOM 848 C C . ARG A 1 109 ? 9.783 8.759 -17.167 1.00 73.31 109 ARG A C 1
ATOM 850 O O . ARG A 1 109 ? 10.873 9.127 -17.586 1.00 73.31 109 ARG A O 1
ATOM 857 N N . ASN A 1 110 ? 9.564 7.525 -16.731 1.00 80.75 110 ASN A N 1
ATOM 858 C CA . ASN A 1 110 ? 10.588 6.507 -16.630 1.00 80.75 110 ASN A CA 1
ATOM 859 C C . ASN A 1 110 ? 10.799 5.885 -18.003 1.00 80.75 110 ASN A C 1
ATOM 861 O O . ASN A 1 110 ? 9.852 5.339 -18.571 1.00 80.75 110 ASN A O 1
ATOM 865 N N . LEU A 1 111 ? 12.031 5.914 -18.511 1.00 88.88 111 LEU A N 1
ATOM 866 C CA . LEU A 1 111 ? 12.354 5.154 -19.710 1.00 88.88 111 LEU A CA 1
ATOM 867 C C . LEU A 1 111 ? 12.796 3.754 -19.315 1.00 88.88 111 LEU A C 1
ATOM 869 O O . LEU A 1 111 ? 13.685 3.601 -18.475 1.00 88.88 111 LEU A O 1
ATOM 873 N N . TRP A 1 112 ? 12.218 2.733 -19.936 1.00 94.38 112 TRP A N 1
ATOM 874 C CA . TRP A 1 112 ? 12.590 1.354 -19.639 1.00 94.38 112 TRP A CA 1
ATOM 875 C C . TRP A 1 112 ? 12.418 0.418 -20.825 1.00 94.38 112 TRP A C 1
ATOM 877 O O . TRP A 1 112 ? 11.584 0.641 -21.703 1.00 94.38 112 TRP A O 1
ATOM 887 N N . TRP A 1 113 ? 13.263 -0.608 -20.858 1.00 97.38 113 TRP A N 1
ATOM 888 C CA . TRP A 1 113 ? 13.350 -1.545 -21.970 1.00 97.38 113 TRP A CA 1
ATOM 889 C C . TRP A 1 113 ? 12.150 -2.489 -22.062 1.00 97.38 113 TRP A C 1
ATOM 891 O O . TRP A 1 113 ? 11.721 -3.064 -21.061 1.00 97.38 113 TRP A O 1
ATOM 901 N N . LEU A 1 114 ? 11.677 -2.701 -23.287 1.00 97.69 114 LEU A N 1
ATOM 902 C CA . LEU A 1 114 ? 10.870 -3.853 -23.684 1.00 97.69 114 LEU A CA 1
ATOM 903 C C . LEU A 1 114 ? 11.790 -4.891 -24.344 1.00 97.69 114 LEU A C 1
ATOM 905 O O . LEU A 1 114 ? 12.928 -4.581 -24.691 1.00 97.69 114 LEU A O 1
ATOM 909 N N . ILE A 1 115 ? 11.324 -6.132 -24.505 1.00 97.94 115 ILE A N 1
ATOM 910 C CA . ILE A 1 115 ? 12.143 -7.202 -25.108 1.00 97.94 115 ILE A CA 1
ATOM 911 C C . ILE A 1 115 ? 12.216 -7.139 -26.644 1.00 97.94 115 ILE A C 1
ATOM 913 O O . ILE A 1 115 ? 13.043 -7.822 -27.238 1.00 97.94 115 ILE A O 1
ATOM 917 N N . THR A 1 116 ? 11.344 -6.352 -27.278 1.00 98.25 116 THR A N 1
ATOM 918 C CA . THR A 1 116 ? 11.066 -6.366 -28.722 1.00 98.25 116 THR A CA 1
ATOM 919 C C . THR A 1 116 ? 12.098 -5.560 -29.529 1.00 98.25 116 THR A C 1
ATOM 921 O O . THR A 1 116 ? 12.194 -4.348 -29.328 1.00 98.25 116 THR A O 1
ATOM 924 N N . PRO A 1 117 ? 12.850 -6.174 -30.461 1.00 97.94 117 PRO A N 1
ATOM 925 C CA . PRO A 1 117 ? 13.726 -5.454 -31.390 1.00 97.94 117 PRO A CA 1
ATOM 926 C C . PRO A 1 117 ? 12.965 -4.646 -32.454 1.00 97.94 117 PRO A C 1
ATOM 928 O O . PRO A 1 117 ? 11.842 -4.988 -32.818 1.00 97.94 117 PRO A O 1
ATOM 931 N N . ASP A 1 118 ? 13.611 -3.619 -33.003 1.00 97.12 118 ASP A N 1
ATOM 932 C CA . ASP A 1 118 ? 13.143 -2.855 -34.170 1.00 97.12 118 ASP A CA 1
ATOM 933 C C . ASP A 1 118 ? 13.498 -3.596 -35.479 1.00 97.12 118 ASP A C 1
ATOM 935 O O . ASP A 1 118 ? 14.639 -4.033 -35.664 1.00 97.12 118 ASP A O 1
ATOM 939 N N . HIS A 1 119 ? 12.527 -3.768 -36.384 1.00 96.19 119 HIS A N 1
ATOM 940 C CA . HIS A 1 119 ? 12.707 -4.441 -37.678 1.00 96.19 119 HIS A CA 1
ATOM 941 C C . HIS A 1 119 ? 13.493 -3.626 -38.719 1.00 96.19 119 HIS A C 1
ATOM 943 O O . HIS A 1 119 ? 14.038 -4.209 -39.660 1.00 96.19 119 HIS A O 1
ATOM 949 N N . ILE A 1 120 ? 13.545 -2.298 -38.585 1.00 95.69 120 ILE A N 1
ATOM 950 C CA . ILE A 1 120 ? 14.202 -1.368 -39.513 1.00 95.69 120 ILE A CA 1
ATOM 951 C C . ILE A 1 120 ? 15.609 -1.027 -39.024 1.00 95.69 120 ILE A C 1
ATOM 953 O O . ILE A 1 120 ? 16.581 -1.193 -39.766 1.00 95.69 120 ILE A O 1
ATOM 957 N N . ASP A 1 121 ? 15.731 -0.506 -37.803 1.00 95.88 121 ASP A N 1
ATOM 958 C CA . ASP A 1 121 ? 17.023 -0.169 -37.207 1.00 95.88 121 ASP A CA 1
ATOM 959 C C . ASP A 1 121 ? 17.575 -1.404 -36.512 1.00 95.88 121 ASP A C 1
ATOM 961 O O . ASP A 1 121 ? 17.173 -1.693 -35.397 1.00 95.88 121 ASP A O 1
ATOM 965 N N . THR A 1 122 ? 18.554 -2.078 -37.121 1.00 94.06 122 THR A N 1
ATOM 966 C CA . THR A 1 122 ? 19.191 -3.302 -36.596 1.00 94.06 122 THR A CA 1
ATOM 967 C C . THR A 1 122 ? 19.967 -3.112 -35.288 1.00 94.06 122 THR A C 1
ATOM 969 O O . THR A 1 122 ? 20.656 -4.028 -34.846 1.00 94.06 122 THR A O 1
ATOM 972 N N . LYS A 1 123 ? 19.958 -1.913 -34.700 1.00 97.06 123 LYS A N 1
ATOM 973 C CA . LYS A 1 123 ? 20.488 -1.639 -33.358 1.00 97.06 123 LYS A CA 1
ATOM 974 C C . LYS A 1 123 ? 19.395 -1.224 -32.381 1.00 97.06 123 LYS A C 1
ATOM 976 O O . LYS A 1 123 ? 19.670 -1.132 -31.189 1.00 97.06 123 LYS A O 1
ATOM 981 N N . GLY A 1 124 ? 18.190 -0.932 -32.864 1.00 97.31 124 GLY A N 1
ATOM 982 C CA . GLY A 1 124 ? 17.077 -0.404 -32.088 1.00 97.31 124 GLY A CA 1
ATOM 983 C C . GLY A 1 124 ? 16.359 -1.477 -31.274 1.00 97.31 124 GLY A C 1
ATOM 984 O O . GLY A 1 124 ? 16.023 -2.537 -31.783 1.00 97.31 124 GLY A O 1
ATOM 985 N N . VAL A 1 125 ? 16.086 -1.205 -30.009 1.00 98.06 125 VAL A N 1
ATOM 986 C CA . VAL A 1 125 ? 15.200 -2.025 -29.180 1.00 98.06 125 VAL A CA 1
ATOM 987 C C . VAL A 1 125 ? 14.090 -1.135 -28.654 1.00 98.06 125 VAL A C 1
ATOM 989 O O . VAL A 1 125 ? 14.314 0.044 -28.350 1.00 98.06 125 VAL A O 1
ATOM 992 N N . ALA A 1 126 ? 12.891 -1.695 -28.565 1.00 97.00 126 ALA A N 1
ATOM 993 C CA . ALA A 1 126 ? 11.736 -0.994 -28.056 1.00 97.00 126 ALA A CA 1
ATOM 994 C C . ALA A 1 126 ? 11.921 -0.622 -26.590 1.00 97.00 126 ALA A C 1
ATOM 996 O O . ALA A 1 126 ? 12.374 -1.402 -25.751 1.00 97.00 126 ALA A O 1
ATOM 997 N N . CYS A 1 127 ? 11.519 0.593 -26.261 1.00 94.81 127 CYS A N 1
ATOM 998 C CA . CYS A 1 127 ? 11.418 1.062 -24.900 1.00 94.81 127 CYS A CA 1
ATOM 999 C C . CYS A 1 127 ? 10.106 1.817 -24.712 1.00 94.81 127 CYS A C 1
ATOM 1001 O O . CYS A 1 127 ? 9.528 2.391 -25.641 1.00 94.81 127 CYS A O 1
ATOM 1003 N N . VAL A 1 128 ? 9.663 1.864 -23.466 1.00 92.50 128 VAL A N 1
ATOM 1004 C CA . VAL A 1 128 ? 8.626 2.800 -23.055 1.00 92.50 128 VAL A CA 1
ATOM 1005 C C . VAL A 1 128 ? 9.291 4.157 -22.846 1.00 92.50 128 VAL A C 1
ATOM 1007 O O . VAL A 1 128 ? 10.303 4.262 -22.156 1.00 92.50 128 VAL A O 1
ATOM 1010 N N . TYR A 1 129 ? 8.771 5.179 -23.514 1.00 85.38 129 TYR A N 1
ATOM 1011 C CA . TYR A 1 129 ? 9.216 6.562 -23.421 1.00 85.38 129 TYR A CA 1
ATOM 1012 C C . TYR A 1 129 ? 8.444 7.319 -22.337 1.00 85.38 129 TYR A C 1
ATOM 1014 O O . TYR A 1 129 ? 7.400 6.866 -21.857 1.00 85.38 129 TYR A O 1
ATOM 1022 N N . SER A 1 130 ? 8.933 8.518 -22.009 1.00 74.38 130 SER A N 1
ATOM 1023 C CA . SER A 1 130 ? 8.200 9.498 -21.214 1.00 74.38 130 SER A CA 1
ATOM 1024 C C . SER A 1 130 ? 6.769 9.634 -21.744 1.00 74.38 130 SER A C 1
ATOM 1026 O O . SER A 1 130 ? 6.575 9.817 -22.944 1.00 74.38 130 SER A O 1
ATOM 1028 N N . TYR A 1 131 ? 5.778 9.533 -20.859 1.00 73.38 131 TYR A N 1
ATOM 1029 C CA . TYR A 1 131 ? 4.337 9.527 -21.167 1.00 73.38 131 TYR A CA 1
ATOM 1030 C C . TYR A 1 131 ? 3.777 8.201 -21.710 1.00 73.38 131 TYR A C 1
ATOM 1032 O O . TYR A 1 131 ? 2.648 8.125 -22.203 1.00 73.38 131 TYR A O 1
ATOM 1040 N N . GLY A 1 132 ? 4.530 7.106 -21.554 1.00 78.19 132 GLY A N 1
ATOM 1041 C CA . GLY A 1 132 ? 4.030 5.753 -21.810 1.00 78.19 132 GLY A CA 1
ATOM 1042 C C . GLY A 1 132 ? 3.748 5.487 -23.285 1.00 78.19 132 GLY A C 1
ATOM 1043 O O . GLY A 1 132 ? 2.874 4.682 -23.616 1.00 78.19 132 GLY A O 1
ATOM 1044 N N . THR A 1 133 ? 4.421 6.221 -24.168 1.00 85.62 133 THR A N 1
ATOM 1045 C CA . THR A 1 133 ? 4.475 5.934 -25.600 1.00 85.62 133 THR A CA 1
ATOM 1046 C C . THR A 1 133 ? 5.609 4.955 -25.875 1.00 85.62 133 THR A C 1
ATOM 1048 O O . THR A 1 133 ? 6.523 4.806 -25.069 1.00 85.62 133 THR A O 1
ATOM 1051 N N . GLN A 1 134 ? 5.546 4.251 -26.998 1.00 89.56 134 GLN A N 1
ATOM 1052 C CA . GLN A 1 134 ? 6.605 3.336 -27.417 1.00 89.56 134 GLN A CA 1
ATOM 1053 C C . GLN A 1 134 ? 7.553 4.067 -28.365 1.00 89.56 134 GLN A C 1
ATOM 1055 O O . GLN A 1 134 ? 7.114 4.840 -29.217 1.00 89.56 134 GLN A O 1
ATOM 1060 N N . THR A 1 135 ? 8.849 3.842 -28.196 1.00 91.88 135 THR A N 1
ATOM 1061 C CA . THR A 1 135 ? 9.903 4.345 -29.083 1.00 91.88 135 THR A CA 1
ATOM 1062 C C . THR A 1 135 ? 11.035 3.326 -29.144 1.00 91.88 135 THR A C 1
ATOM 1064 O O . THR A 1 135 ? 11.064 2.399 -28.340 1.00 91.88 135 THR A O 1
ATOM 1067 N N . ASN A 1 136 ? 11.986 3.515 -30.053 1.00 94.06 136 ASN A N 1
ATOM 1068 C CA . ASN A 1 136 ? 13.159 2.658 -30.177 1.00 94.06 136 ASN A CA 1
ATOM 1069 C C . ASN A 1 136 ? 14.431 3.442 -29.839 1.00 94.06 136 ASN A C 1
ATOM 1071 O O . ASN A 1 136 ? 14.576 4.618 -30.184 1.00 94.06 136 ASN A O 1
ATOM 1075 N N . TYR A 1 137 ? 15.366 2.789 -29.153 1.00 95.62 137 TYR A N 1
ATOM 1076 C CA . TYR A 1 137 ? 16.712 3.309 -28.921 1.00 95.62 137 TYR A CA 1
ATOM 1077 C C . TYR A 1 137 ? 17.748 2.236 -29.197 1.00 95.62 137 TYR A C 1
ATOM 1079 O O . TYR A 1 137 ? 17.476 1.052 -29.037 1.00 95.62 137 TYR A O 1
ATOM 1087 N N . TRP A 1 138 ? 18.961 2.665 -29.543 1.00 97.81 138 TRP A N 1
ATOM 1088 C CA . TRP A 1 138 ? 20.085 1.749 -29.693 1.00 97.81 138 TRP A CA 1
ATOM 1089 C C . TRP A 1 138 ? 20.312 0.927 -28.427 1.00 97.81 138 TRP A C 1
ATOM 1091 O O . TRP A 1 138 ? 20.299 1.479 -27.324 1.00 97.81 138 TRP A O 1
ATOM 1101 N N . ALA A 1 139 ? 20.514 -0.377 -28.598 1.00 97.56 139 ALA A N 1
ATOM 1102 C CA . ALA A 1 139 ? 20.555 -1.346 -27.510 1.00 97.56 139 ALA A CA 1
ATOM 1103 C C . ALA A 1 139 ? 21.685 -1.075 -26.502 1.00 97.56 139 ALA A C 1
ATOM 1105 O O . ALA A 1 139 ? 21.554 -1.428 -25.330 1.00 97.56 139 ALA A O 1
ATOM 1106 N N . ASN A 1 140 ? 22.753 -0.384 -26.915 1.00 97.44 140 ASN A N 1
ATOM 1107 C CA . ASN A 1 140 ? 23.842 0.026 -26.029 1.00 97.44 140 ASN A CA 1
ATOM 1108 C C . ASN A 1 140 ? 23.536 1.258 -25.154 1.00 97.44 140 ASN A C 1
ATOM 1110 O O . ASN A 1 140 ? 24.346 1.617 -24.297 1.00 97.44 140 ASN A O 1
ATOM 1114 N N . ASN A 1 141 ? 22.402 1.936 -25.354 1.00 96.12 141 ASN A N 1
ATOM 1115 C CA . ASN A 1 141 ? 22.009 3.071 -24.523 1.00 96.12 141 ASN A CA 1
ATOM 1116 C C . ASN A 1 141 ? 21.547 2.605 -23.138 1.00 96.12 141 ASN A C 1
ATOM 1118 O O . ASN A 1 141 ? 20.904 1.580 -22.999 1.00 96.12 141 ASN A O 1
ATOM 1122 N N . VAL A 1 142 ? 21.775 3.393 -22.091 1.00 94.25 142 VAL A N 1
ATOM 1123 C CA . VAL A 1 142 ? 21.305 3.034 -20.742 1.00 94.25 142 VAL A CA 1
ATOM 1124 C C . VAL A 1 142 ? 19.835 3.418 -20.562 1.00 94.25 142 VAL A C 1
ATOM 1126 O O . VAL A 1 142 ? 19.483 4.590 -20.717 1.00 94.25 142 VAL A O 1
ATOM 1129 N N . ARG A 1 143 ? 18.976 2.454 -20.218 1.00 94.25 143 ARG A N 1
ATOM 1130 C CA . ARG A 1 143 ? 17.566 2.674 -19.841 1.00 94.25 143 ARG A CA 1
ATOM 1131 C C . ARG A 1 143 ? 17.227 1.900 -18.573 1.00 94.25 143 ARG A C 1
ATOM 1133 O O . ARG A 1 143 ? 17.992 1.043 -18.138 1.00 94.25 143 ARG A O 1
ATOM 1140 N N . GLY A 1 144 ? 16.094 2.224 -17.962 1.00 94.62 144 GLY A N 1
ATOM 1141 C CA . GLY A 1 144 ? 15.588 1.498 -16.808 1.00 94.62 144 GLY A CA 1
ATOM 1142 C C . GLY A 1 144 ? 15.214 0.051 -17.135 1.00 94.62 144 GLY A C 1
ATOM 1143 O O . GLY A 1 144 ? 14.885 -0.293 -18.272 1.00 94.62 144 GLY A O 1
ATOM 1144 N N . VAL A 1 145 ? 15.253 -0.805 -16.118 1.00 96.25 145 VAL A N 1
ATOM 1145 C CA . VAL A 1 145 ? 14.932 -2.232 -16.244 1.00 96.25 145 VAL A CA 1
ATOM 1146 C C . VAL A 1 145 ? 13.726 -2.575 -15.382 1.00 96.25 145 VAL A C 1
ATOM 1148 O O . VAL A 1 145 ? 13.770 -2.370 -14.169 1.00 96.25 145 VAL A O 1
ATOM 1151 N N . ARG A 1 146 ? 12.677 -3.148 -15.986 1.00 95.88 146 ARG A N 1
ATOM 1152 C CA . ARG A 1 146 ? 11.516 -3.702 -15.273 1.00 95.88 146 ARG A CA 1
ATOM 1153 C C . ARG A 1 146 ? 11.400 -5.201 -15.534 1.00 95.88 146 ARG A C 1
ATOM 1155 O O . ARG A 1 146 ? 10.910 -5.581 -16.595 1.00 95.88 146 ARG A O 1
ATOM 1162 N N . PRO A 1 147 ? 11.850 -6.057 -14.603 1.00 97.81 147 PRO A N 1
ATOM 1163 C CA . PRO A 1 147 ? 11.751 -7.498 -14.779 1.00 97.81 147 PRO A CA 1
ATOM 1164 C C . PRO A 1 147 ? 10.288 -7.923 -14.898 1.00 97.81 147 PRO A C 1
ATOM 1166 O O . PRO A 1 147 ? 9.429 -7.448 -14.147 1.00 97.81 147 PRO A O 1
ATOM 1169 N N . ALA A 1 148 ? 10.043 -8.861 -15.804 1.00 98.44 148 ALA A N 1
ATOM 1170 C CA . ALA A 1 148 ? 8.814 -9.628 -15.878 1.00 98.44 148 ALA A CA 1
ATOM 1171 C C . ALA A 1 148 ? 9.137 -11.115 -15.705 1.00 98.44 148 ALA A C 1
ATOM 1173 O O . ALA A 1 148 ? 10.176 -11.590 -16.168 1.00 98.44 148 ALA A O 1
ATOM 1174 N N . PHE A 1 149 ? 8.266 -11.861 -15.034 1.00 98.31 149 PHE A N 1
ATOM 1175 C CA . PHE A 1 149 ? 8.390 -13.313 -14.908 1.00 98.31 149 PHE A CA 1
ATOM 1176 C C . PHE A 1 149 ? 7.036 -13.973 -14.708 1.00 98.31 149 PHE A C 1
ATOM 1178 O O . PHE A 1 149 ? 6.046 -13.295 -14.449 1.00 98.31 149 PHE A O 1
ATOM 1185 N N . ARG A 1 150 ? 6.989 -15.297 -14.860 1.00 97.81 150 ARG A N 1
ATOM 1186 C CA . ARG A 1 150 ? 5.781 -16.082 -14.610 1.00 97.81 150 ARG A CA 1
ATOM 1187 C C . ARG A 1 150 ? 5.917 -16.818 -13.289 1.00 97.81 150 ARG A C 1
ATOM 1189 O O . ARG A 1 150 ? 6.879 -17.562 -13.103 1.00 97.81 150 ARG A O 1
ATOM 1196 N N . ILE A 1 151 ? 4.969 -16.595 -12.393 1.00 96.25 151 ILE A N 1
ATOM 1197 C CA . ILE A 1 151 ? 4.841 -17.340 -11.140 1.00 96.25 151 ILE A CA 1
ATOM 1198 C C . ILE A 1 151 ? 4.023 -18.606 -11.417 1.00 96.25 151 ILE A C 1
ATOM 1200 O O . ILE A 1 151 ? 3.163 -18.598 -12.299 1.00 96.25 151 ILE A O 1
ATOM 1204 N N . LEU A 1 152 ? 4.311 -19.702 -10.713 1.00 94.88 152 LEU A N 1
ATOM 1205 C CA . LEU A 1 152 ? 3.482 -20.907 -10.762 1.00 94.88 152 LEU A CA 1
ATOM 1206 C C . LEU A 1 152 ? 2.027 -20.572 -10.415 1.00 94.88 152 LEU A C 1
ATOM 1208 O O . LEU A 1 152 ? 1.754 -19.945 -9.395 1.00 94.88 152 LEU A O 1
ATOM 1212 N N . GLU A 1 153 ? 1.097 -20.982 -11.273 1.00 89.31 153 GLU A N 1
ATOM 1213 C CA . GLU A 1 153 ? -0.319 -20.612 -11.187 1.00 89.31 153 GLU A CA 1
ATOM 1214 C C . GLU A 1 153 ? -1.033 -21.196 -9.956 1.00 89.31 153 GLU A C 1
ATOM 1216 O O . GLU A 1 153 ? -2.094 -20.713 -9.574 1.00 89.31 153 GLU A O 1
ATOM 1221 N N . ASP A 1 154 ? -0.452 -22.219 -9.327 1.00 89.88 154 ASP A N 1
ATOM 1222 C CA . ASP A 1 154 ? -0.896 -22.815 -8.064 1.00 89.88 154 ASP A CA 1
ATOM 1223 C C . ASP A 1 154 ? -0.273 -22.148 -6.822 1.00 89.88 154 ASP A C 1
ATOM 1225 O O . ASP A 1 154 ? -0.543 -22.566 -5.693 1.00 89.88 154 ASP A O 1
ATOM 1229 N N . THR A 1 155 ? 0.540 -21.101 -7.006 1.00 92.94 155 THR A N 1
ATOM 1230 C CA . THR A 1 155 ? 1.097 -20.323 -5.894 1.00 92.94 155 THR A CA 1
ATOM 1231 C C . THR A 1 155 ? -0.020 -19.561 -5.194 1.00 92.94 155 THR A C 1
ATOM 1233 O O . THR A 1 155 ? -0.652 -18.679 -5.776 1.00 92.94 155 THR A O 1
ATOM 1236 N N . ASN A 1 156 ? -0.223 -19.858 -3.913 1.00 92.38 156 ASN A N 1
ATOM 1237 C CA . ASN A 1 156 ? -1.184 -19.139 -3.089 1.00 92.38 156 ASN A CA 1
ATOM 1238 C C . ASN A 1 156 ? -0.568 -17.842 -2.558 1.00 92.38 156 ASN A C 1
ATOM 1240 O O . ASN A 1 156 ? 0.510 -17.850 -1.963 1.00 92.38 156 ASN A O 1
ATOM 1244 N N . PHE A 1 157 ? -1.282 -16.739 -2.758 1.00 94.44 157 PHE A N 1
ATOM 1245 C CA . PHE A 1 157 ? -0.987 -15.451 -2.144 1.00 94.44 157 PHE A CA 1
ATOM 1246 C C . PHE A 1 157 ? -2.052 -15.150 -1.095 1.00 94.44 157 PHE A C 1
ATOM 1248 O O . PHE A 1 157 ? -3.242 -15.361 -1.333 1.00 94.44 157 PHE A O 1
ATOM 1255 N N . GLU A 1 158 ? -1.624 -14.631 0.046 1.00 95.50 158 GLU A N 1
ATOM 1256 C CA . GLU A 1 158 ? -2.520 -14.118 1.074 1.00 95.50 158 GLU A CA 1
ATOM 1257 C C . GLU A 1 158 ? -2.930 -12.690 0.710 1.00 95.50 158 GLU A C 1
ATOM 1259 O O . GLU A 1 158 ? -2.127 -11.926 0.172 1.00 95.50 158 GLU A O 1
ATOM 1264 N N . TYR A 1 159 ? -4.193 -12.344 0.955 1.00 96.00 159 TYR A N 1
ATOM 1265 C CA . TYR A 1 159 ? -4.714 -10.998 0.737 1.00 96.00 159 TYR A CA 1
ATOM 1266 C C . TYR A 1 159 ? -4.773 -10.263 2.069 1.00 96.00 159 TYR A C 1
ATOM 1268 O O . TYR A 1 159 ? -5.527 -10.659 2.957 1.00 96.00 159 TYR A O 1
ATOM 1276 N N . ASP A 1 160 ? -4.002 -9.188 2.191 1.00 94.94 160 ASP A N 1
ATOM 1277 C CA . ASP A 1 160 ? -4.121 -8.265 3.307 1.00 94.94 160 ASP A CA 1
ATOM 1278 C C . ASP A 1 160 ? -5.221 -7.248 2.999 1.00 94.94 160 ASP A C 1
ATOM 1280 O O . ASP A 1 160 ? -5.058 -6.368 2.151 1.00 94.94 160 ASP A O 1
ATOM 1284 N N . SER A 1 161 ? -6.363 -7.374 3.673 1.00 92.94 161 SER A N 1
ATOM 1285 C CA . SER A 1 161 ? -7.516 -6.508 3.420 1.00 92.94 161 SER A CA 1
ATOM 1286 C C . SER A 1 161 ? -7.297 -5.065 3.855 1.00 92.94 161 SER A C 1
ATOM 1288 O O . SER A 1 161 ? -7.977 -4.191 3.328 1.00 92.94 161 SER A O 1
ATOM 1290 N N . TYR A 1 162 ? -6.378 -4.820 4.795 1.00 92.81 162 TYR A N 1
ATOM 1291 C CA . TYR A 1 162 ? -6.094 -3.476 5.288 1.00 92.81 162 TYR A CA 1
ATOM 1292 C C . TYR A 1 162 ? -5.294 -2.662 4.267 1.00 92.81 162 TYR A C 1
ATOM 1294 O O . TYR A 1 162 ? -5.717 -1.587 3.861 1.00 92.81 162 TYR A O 1
ATOM 1302 N N . SER A 1 163 ? -4.171 -3.196 3.778 1.00 94.62 163 SER A N 1
ATOM 1303 C CA . SER A 1 163 ? -3.396 -2.544 2.718 1.00 94.62 163 SER A CA 1
ATOM 1304 C C . SER A 1 163 ? -3.973 -2.761 1.320 1.00 94.62 163 SER A C 1
ATOM 1306 O O . SER A 1 163 ? -3.558 -2.076 0.396 1.00 94.62 163 SER A O 1
ATOM 1308 N N . GLY A 1 164 ? -4.875 -3.722 1.109 1.00 94.81 164 GLY A N 1
ATOM 1309 C CA . GLY A 1 164 ? -5.367 -4.081 -0.225 1.00 94.81 164 GLY A CA 1
ATOM 1310 C C . GLY A 1 164 ? -4.326 -4.796 -1.095 1.00 94.81 164 GLY A C 1
ATOM 1311 O O . GLY A 1 164 ? -4.464 -4.849 -2.320 1.00 94.81 164 GLY A O 1
ATOM 1312 N N . MET A 1 165 ? -3.267 -5.339 -0.488 1.00 95.94 165 MET A N 1
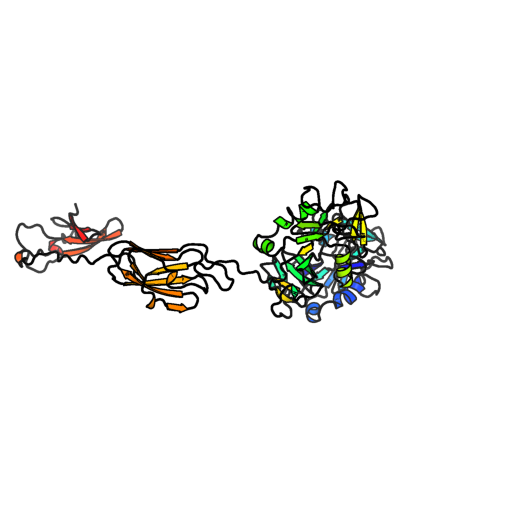ATOM 1313 C CA . MET A 1 165 ? -2.173 -5.998 -1.193 1.00 95.94 165 MET A CA 1
ATOM 1314 C C . MET A 1 165 ? -2.187 -7.514 -1.014 1.00 95.94 165 MET A C 1
ATOM 1316 O O . MET A 1 165 ? -2.379 -8.042 0.076 1.00 95.94 165 MET A O 1
ATOM 1320 N N . TYR A 1 166 ? -1.871 -8.229 -2.093 1.00 96.19 166 TYR A N 1
ATOM 1321 C CA . TYR A 1 166 ? -1.534 -9.650 -2.021 1.00 96.19 166 TYR A CA 1
ATOM 1322 C C . TYR A 1 166 ? -0.061 -9.830 -1.658 1.00 96.19 166 TYR A C 1
ATOM 1324 O O . TYR A 1 166 ? 0.785 -9.112 -2.200 1.00 96.19 166 TYR A O 1
ATOM 1332 N N . TYR A 1 167 ? 0.285 -10.815 -0.835 1.00 95.56 167 TYR A N 1
ATOM 1333 C CA . TYR A 1 167 ? 1.669 -11.176 -0.524 1.00 95.56 167 TYR A CA 1
ATOM 1334 C C . TYR A 1 167 ? 1.881 -12.690 -0.505 1.00 95.56 167 TYR A C 1
ATOM 1336 O O . TYR A 1 167 ? 0.977 -13.466 -0.211 1.00 95.56 167 TYR A O 1
ATOM 1344 N N . TYR A 1 168 ? 3.087 -13.119 -0.872 1.00 94.44 168 TYR A N 1
ATOM 1345 C CA . TYR A 1 168 ? 3.494 -14.509 -0.703 1.00 94.44 168 TYR A CA 1
ATOM 1346 C C . TYR A 1 168 ? 4.002 -14.695 0.727 1.00 94.44 168 TYR A C 1
ATOM 1348 O O . TYR A 1 168 ? 5.023 -14.108 1.094 1.00 94.44 168 TYR A O 1
ATOM 1356 N N . SER A 1 169 ? 3.266 -15.468 1.527 1.00 89.19 169 SER A N 1
ATOM 1357 C CA . SER A 1 169 ? 3.584 -15.722 2.932 1.00 89.19 169 SER A CA 1
ATOM 1358 C C . SER A 1 169 ? 4.949 -16.401 3.051 1.00 89.19 169 SER A C 1
ATOM 1360 O O . SER A 1 169 ? 5.159 -17.499 2.527 1.00 89.19 169 SER A O 1
ATOM 1362 N N . GLY A 1 170 ? 5.883 -15.737 3.726 1.00 82.19 170 GLY A N 1
ATOM 1363 C CA . GLY A 1 170 ? 7.200 -16.277 4.040 1.00 82.19 170 GLY A CA 1
ATOM 1364 C C . GLY A 1 170 ? 7.283 -16.786 5.477 1.00 82.19 170 GLY A C 1
ATOM 1365 O O . GLY A 1 170 ? 6.284 -17.128 6.108 1.00 82.19 170 GLY A O 1
ATOM 1366 N N . ALA A 1 171 ? 8.499 -16.807 6.020 1.00 79.56 171 ALA A N 1
ATOM 1367 C CA . ALA A 1 171 ? 8.699 -17.022 7.447 1.00 79.56 171 ALA A CA 1
ATOM 1368 C C . ALA A 1 171 ? 8.044 -15.878 8.240 1.00 79.56 171 ALA A C 1
ATOM 1370 O O . ALA A 1 171 ? 8.513 -14.741 8.185 1.00 79.56 171 ALA A O 1
ATOM 1371 N N . LEU A 1 172 ? 6.968 -16.192 8.964 1.00 86.75 172 LEU A N 1
ATOM 1372 C CA . LEU A 1 172 ? 6.264 -15.226 9.800 1.00 86.75 172 LEU A CA 1
ATOM 1373 C C . LEU A 1 172 ? 7.107 -14.867 11.027 1.00 86.75 172 LEU A C 1
ATOM 1375 O O . LEU A 1 172 ? 7.660 -15.744 11.699 1.00 86.75 172 LEU A O 1
ATOM 1379 N N . GLY A 1 173 ? 7.205 -13.572 11.312 1.00 85.38 173 GLY A N 1
ATOM 1380 C CA . GLY A 1 173 ? 7.908 -13.042 12.479 1.00 85.38 173 GLY A CA 1
ATOM 1381 C C . GLY A 1 173 ? 6.959 -12.597 13.591 1.00 85.38 173 GLY A C 1
ATOM 1382 O O . GLY A 1 173 ? 5.740 -12.578 13.438 1.00 85.38 173 GLY A O 1
ATOM 1383 N N . ALA A 1 174 ? 7.533 -12.226 14.735 1.00 88.88 174 ALA A N 1
ATOM 1384 C CA . ALA A 1 174 ? 6.775 -11.647 15.839 1.00 88.88 174 ALA A CA 1
ATOM 1385 C C . ALA A 1 174 ? 6.320 -10.213 15.522 1.00 88.88 174 ALA A C 1
ATOM 1387 O O . ALA A 1 174 ? 6.950 -9.515 14.724 1.00 88.88 174 ALA A O 1
ATOM 1388 N N . ASN A 1 175 ? 5.277 -9.768 16.222 1.00 91.69 175 ASN A N 1
ATOM 1389 C CA . ASN A 1 175 ? 4.819 -8.383 16.194 1.00 91.69 175 ASN A CA 1
ATOM 1390 C C . ASN A 1 175 ? 5.949 -7.431 16.617 1.00 91.69 175 ASN A C 1
ATOM 1392 O O . ASN A 1 175 ? 6.639 -7.664 17.614 1.00 91.69 175 ASN A O 1
ATOM 1396 N N . LYS A 1 176 ? 6.120 -6.348 15.861 1.00 95.06 176 LYS A N 1
ATOM 1397 C CA . LYS A 1 176 ? 7.091 -5.277 16.112 1.00 95.06 176 LYS A CA 1
ATOM 1398 C C . LYS A 1 176 ? 6.384 -3.932 16.037 1.00 95.06 176 LYS A C 1
ATOM 1400 O O . LYS A 1 176 ? 5.308 -3.825 15.464 1.00 95.06 176 LYS A O 1
ATOM 1405 N N . THR A 1 177 ? 7.003 -2.897 16.586 1.00 96.19 177 THR A N 1
ATOM 1406 C CA . THR A 1 177 ? 6.630 -1.516 16.271 1.00 96.19 177 THR A CA 1
ATOM 1407 C C . THR A 1 177 ? 7.426 -1.021 15.067 1.00 96.19 177 THR A C 1
ATOM 1409 O O . THR A 1 177 ? 8.525 -1.513 14.803 1.00 96.19 177 THR A O 1
ATOM 1412 N N . ILE A 1 178 ? 6.931 0.010 14.383 1.00 96.19 178 ILE A N 1
ATOM 1413 C CA . ILE A 1 178 ? 7.669 0.712 13.314 1.00 96.19 178 ILE A CA 1
ATOM 1414 C C . ILE A 1 178 ? 9.063 1.157 13.783 1.00 96.19 178 ILE A C 1
ATOM 1416 O O . ILE A 1 178 ? 10.054 0.986 13.076 1.00 96.19 178 ILE A O 1
ATOM 1420 N N . SER A 1 179 ? 9.157 1.683 15.006 1.00 96.62 179 SER A N 1
ATOM 1421 C CA . SER A 1 179 ? 10.420 2.114 15.625 1.00 96.62 179 SER A CA 1
ATOM 1422 C C . SER A 1 179 ? 11.453 0.997 15.814 1.00 96.62 179 SER A C 1
ATOM 1424 O O . SER A 1 179 ? 12.638 1.295 15.965 1.00 96.62 179 SER A O 1
ATOM 1426 N N . ALA A 1 180 ? 11.027 -0.268 15.799 1.00 96.94 180 ALA A N 1
ATOM 1427 C CA . ALA A 1 180 ? 11.888 -1.440 15.929 1.00 96.94 180 ALA A CA 1
ATOM 1428 C C . ALA A 1 180 ? 12.302 -2.055 14.576 1.00 96.94 180 ALA A C 1
ATOM 1430 O O . ALA A 1 180 ? 13.008 -3.066 14.564 1.00 96.94 180 ALA A O 1
ATOM 1431 N N . LEU A 1 181 ? 11.864 -1.479 13.451 1.00 96.56 181 LEU A N 1
ATOM 1432 C CA . LEU A 1 181 ? 12.231 -1.930 12.108 1.00 96.56 181 LEU A CA 1
ATOM 1433 C C . LEU A 1 181 ? 13.592 -1.388 11.658 1.00 96.56 181 LEU A C 1
ATOM 1435 O O . LEU A 1 181 ? 14.127 -0.424 12.212 1.00 96.56 181 LEU A O 1
ATOM 1439 N N . ASN A 1 182 ? 14.141 -1.994 10.608 1.00 95.75 182 ASN A N 1
ATOM 1440 C CA . ASN A 1 182 ? 15.378 -1.552 9.978 1.00 95.75 182 ASN A CA 1
ATOM 1441 C C . ASN A 1 182 ? 15.105 -0.579 8.826 1.00 95.75 182 ASN A C 1
ATOM 1443 O O . ASN A 1 182 ? 14.063 -0.618 8.172 1.00 95.75 182 ASN A O 1
ATOM 1447 N N . ILE A 1 183 ? 16.089 0.274 8.527 1.00 96.19 183 ILE A N 1
ATOM 1448 C CA . ILE A 1 183 ? 16.076 1.083 7.303 1.00 96.19 183 ILE A CA 1
ATOM 1449 C C . ILE A 1 183 ? 16.020 0.141 6.098 1.00 96.19 183 ILE A C 1
ATOM 1451 O O . ILE A 1 183 ? 16.836 -0.772 5.980 1.00 96.19 183 ILE A O 1
ATOM 1455 N N . GLY A 1 184 ? 15.071 0.380 5.196 1.00 95.44 184 GLY A N 1
ATOM 1456 C CA . GLY A 1 184 ? 14.835 -0.473 4.041 1.00 95.44 184 GLY A CA 1
ATOM 1457 C C . GLY A 1 184 ? 14.022 -1.735 4.337 1.00 95.44 184 GLY A C 1
ATOM 1458 O O . GLY A 1 184 ? 13.944 -2.594 3.464 1.00 95.44 184 GLY A O 1
ATOM 1459 N N . ASP A 1 185 ? 13.385 -1.868 5.497 1.00 96.12 185 ASP A N 1
ATOM 1460 C CA . ASP A 1 185 ? 12.235 -2.770 5.606 1.00 96.12 185 ASP A CA 1
ATOM 1461 C C . ASP A 1 185 ? 11.054 -2.198 4.792 1.00 96.12 185 ASP A C 1
ATOM 1463 O O . ASP A 1 185 ? 10.963 -0.982 4.571 1.00 96.12 185 ASP A O 1
ATOM 1467 N N . THR A 1 186 ? 10.177 -3.073 4.294 1.00 96.94 186 THR A N 1
ATOM 1468 C CA . THR A 1 186 ? 8.971 -2.703 3.539 1.00 96.94 186 THR A CA 1
ATOM 1469 C C . THR A 1 186 ? 7.732 -2.807 4.416 1.00 96.94 186 THR A C 1
ATOM 1471 O O . THR A 1 186 ? 7.524 -3.825 5.066 1.00 96.94 186 THR A O 1
ATOM 1474 N N . ILE A 1 187 ? 6.861 -1.809 4.348 1.00 97.38 187 ILE A N 1
ATOM 1475 C CA . ILE A 1 187 ? 5.504 -1.844 4.891 1.00 97.38 187 ILE A CA 1
ATOM 1476 C C . ILE A 1 187 ? 4.520 -1.882 3.727 1.00 97.38 187 ILE A C 1
ATOM 1478 O O . ILE A 1 187 ? 4.662 -1.115 2.774 1.00 97.38 187 ILE A O 1
ATOM 1482 N N . MET A 1 188 ? 3.530 -2.766 3.802 1.00 97.62 188 MET A N 1
ATOM 1483 C CA . MET A 1 188 ? 2.366 -2.729 2.918 1.00 97.62 188 MET A CA 1
ATOM 1484 C C . MET A 1 188 ? 1.338 -1.767 3.508 1.00 97.62 188 MET A C 1
ATOM 1486 O O . MET A 1 188 ? 0.873 -1.971 4.628 1.00 97.62 188 MET A O 1
ATOM 1490 N N . PHE A 1 189 ? 1.016 -0.701 2.779 1.00 97.25 189 PHE A N 1
ATOM 1491 C CA . PHE A 1 189 ? 0.083 0.322 3.244 1.00 97.25 189 PHE A CA 1
ATOM 1492 C C . PHE A 1 189 ? -0.544 1.052 2.058 1.00 97.25 189 PHE A C 1
ATOM 1494 O O . PHE A 1 189 ? 0.168 1.449 1.133 1.00 97.25 189 PHE A O 1
ATOM 1501 N N . HIS A 1 190 ? -1.865 1.230 2.089 1.00 96.25 190 HIS A N 1
ATOM 1502 C CA . HIS A 1 190 ? -2.619 1.944 1.061 1.00 96.25 190 HIS A CA 1
ATOM 1503 C C . HIS A 1 190 ? -2.350 1.463 -0.382 1.00 96.25 190 HIS A C 1
ATOM 1505 O O . HIS A 1 190 ? -2.027 2.239 -1.279 1.00 96.25 190 HIS A O 1
ATOM 1511 N N . GLY A 1 191 ? -2.408 0.150 -0.606 1.00 95.50 191 GLY A N 1
ATOM 1512 C CA . GLY A 1 191 ? -2.218 -0.490 -1.913 1.00 95.50 191 GLY A CA 1
ATOM 1513 C C . GLY A 1 191 ? -0.773 -0.539 -2.407 1.00 95.50 191 GLY A C 1
ATOM 1514 O O . GLY A 1 191 ? -0.521 -1.030 -3.510 1.00 95.50 191 GLY A O 1
ATOM 1515 N N . GLU A 1 192 ? 0.179 -0.042 -1.618 1.00 96.62 192 GLU A N 1
ATOM 1516 C CA . GLU A 1 192 ? 1.538 0.217 -2.073 1.00 96.62 192 GLU A CA 1
ATOM 1517 C C . GLU A 1 192 ? 2.608 -0.287 -1.096 1.00 96.62 192 GLU A C 1
ATOM 1519 O O . GLU A 1 192 ? 2.391 -0.451 0.109 1.00 96.62 192 GLU A O 1
ATOM 1524 N N . ALA A 1 193 ? 3.809 -0.516 -1.631 1.00 97.38 193 ALA A N 1
ATOM 1525 C CA . ALA A 1 193 ? 4.995 -0.785 -0.831 1.00 97.38 193 ALA A CA 1
ATOM 1526 C C . ALA A 1 193 ? 5.661 0.525 -0.379 1.00 97.38 193 ALA A C 1
ATOM 1528 O O . ALA A 1 193 ? 6.041 1.367 -1.197 1.00 97.38 193 ALA A O 1
ATOM 1529 N N . TRP A 1 194 ? 5.881 0.657 0.927 1.00 98.06 194 TRP A N 1
ATOM 1530 C CA . TRP A 1 194 ? 6.563 1.784 1.560 1.00 98.06 194 TRP A CA 1
ATOM 1531 C C . TRP A 1 194 ? 7.868 1.331 2.199 1.00 98.06 194 TRP A C 1
ATOM 1533 O O . TRP A 1 194 ? 7.915 0.310 2.876 1.00 98.06 194 TRP A O 1
ATOM 1543 N N . ARG A 1 195 ? 8.945 2.086 2.006 1.00 97.62 195 ARG A N 1
ATOM 1544 C CA . ARG A 1 195 ? 10.283 1.769 2.513 1.00 97.62 195 ARG A CA 1
ATOM 1545 C C . ARG A 1 195 ? 10.578 2.606 3.747 1.00 97.62 195 ARG A C 1
ATOM 1547 O O . ARG A 1 195 ? 10.455 3.831 3.705 1.00 97.62 195 ARG A O 1
ATOM 1554 N N . ILE A 1 196 ? 11.014 1.957 4.822 1.00 97.94 196 ILE A N 1
ATOM 1555 C CA . ILE A 1 196 ? 11.447 2.636 6.046 1.00 97.94 196 ILE A CA 1
ATOM 1556 C C . ILE A 1 196 ? 12.722 3.440 5.782 1.00 97.94 196 ILE A C 1
ATOM 1558 O O . ILE A 1 196 ? 13.738 2.876 5.377 1.00 97.94 196 ILE A O 1
ATOM 1562 N N . ILE A 1 197 ? 12.686 4.748 6.049 1.00 97.88 197 ILE A N 1
ATOM 1563 C CA . ILE A 1 197 ? 13.854 5.640 5.977 1.00 97.88 197 ILE A CA 1
ATOM 1564 C C . ILE A 1 197 ? 14.410 5.915 7.372 1.00 97.88 197 ILE A C 1
ATOM 1566 O O . ILE A 1 197 ? 15.601 5.725 7.607 1.00 97.88 197 ILE A O 1
ATOM 1570 N N . THR A 1 198 ? 13.543 6.333 8.298 1.00 96.88 198 THR A N 1
ATOM 1571 C CA . THR A 1 198 ? 13.928 6.670 9.675 1.00 96.88 198 THR A CA 1
ATOM 1572 C C . THR A 1 198 ? 12.932 6.031 10.643 1.00 96.88 198 THR A C 1
ATOM 1574 O O . THR A 1 198 ? 11.895 6.636 10.926 1.00 96.88 198 THR A O 1
ATOM 1577 N N . PRO A 1 199 ? 13.230 4.827 11.176 1.00 96.69 199 PRO A N 1
ATOM 1578 C CA . PRO A 1 199 ? 12.325 4.106 12.075 1.00 96.69 199 PRO A CA 1
ATOM 1579 C C . PRO A 1 199 ? 11.894 4.938 13.290 1.00 96.69 199 PRO A C 1
ATOM 1581 O O . PRO A 1 199 ? 10.723 4.959 13.654 1.00 96.69 199 PRO A O 1
ATOM 1584 N N . SER A 1 200 ? 12.825 5.692 13.884 1.00 96.00 200 SER A N 1
ATOM 1585 C CA . SER A 1 200 ? 12.587 6.472 15.107 1.00 96.00 200 SER A CA 1
ATOM 1586 C C . SER A 1 200 ? 11.604 7.632 14.948 1.00 96.00 200 SER A C 1
ATOM 1588 O O . SER A 1 200 ? 11.084 8.111 15.948 1.00 96.00 200 SER A O 1
ATOM 1590 N N . THR A 1 201 ? 11.357 8.097 13.722 1.00 96.44 201 THR A N 1
ATOM 1591 C CA . THR A 1 201 ? 10.362 9.143 13.432 1.00 96.44 201 THR A CA 1
ATOM 1592 C C . THR A 1 201 ? 9.185 8.611 12.618 1.00 96.44 201 THR A C 1
ATOM 1594 O O . THR A 1 201 ? 8.306 9.394 12.257 1.00 96.44 201 THR A O 1
ATOM 1597 N N . GLY A 1 202 ? 9.208 7.318 12.274 1.00 97.25 202 GLY A N 1
ATOM 1598 C CA . GLY A 1 202 ? 8.269 6.684 11.355 1.00 97.25 202 GLY A CA 1
ATOM 1599 C C . GLY A 1 202 ? 8.355 7.194 9.915 1.00 97.25 202 GLY A C 1
ATOM 1600 O O . GLY A 1 202 ? 7.385 7.073 9.176 1.00 97.25 202 GLY A O 1
ATOM 1601 N N . LEU A 1 203 ? 9.480 7.796 9.501 1.00 98.50 203 LEU A N 1
ATOM 1602 C CA . LEU A 1 203 ? 9.614 8.311 8.135 1.00 98.50 203 LEU A CA 1
ATOM 1603 C C . LEU A 1 203 ? 9.685 7.145 7.149 1.00 98.50 203 LEU A C 1
ATOM 1605 O O . LEU A 1 203 ? 10.627 6.345 7.192 1.00 98.50 203 LEU A O 1
ATOM 1609 N N . VAL A 1 204 ? 8.729 7.114 6.230 1.00 98.56 204 VAL A N 1
ATOM 1610 C CA . VAL A 1 204 ? 8.653 6.167 5.121 1.00 98.56 204 VAL A CA 1
ATOM 1611 C C . VAL A 1 204 ? 8.568 6.905 3.794 1.00 98.56 204 VAL A C 1
ATOM 1613 O O . VAL A 1 204 ? 8.101 8.042 3.724 1.00 98.56 204 VAL A O 1
ATOM 1616 N N . VAL A 1 205 ? 9.014 6.247 2.729 1.00 98.12 205 VAL A N 1
ATOM 1617 C CA . VAL A 1 205 ? 8.870 6.732 1.353 1.00 98.12 205 VAL A CA 1
ATOM 1618 C C . VAL A 1 205 ? 8.250 5.653 0.489 1.00 98.12 205 VAL A C 1
ATOM 1620 O O . VAL A 1 205 ? 8.541 4.470 0.662 1.00 98.12 205 VAL A O 1
ATOM 1623 N N . LEU A 1 206 ? 7.415 6.053 -0.457 1.00 96.25 206 LEU A N 1
ATOM 1624 C CA . LEU A 1 206 ? 6.859 5.131 -1.428 1.00 96.25 206 LEU A CA 1
ATOM 1625 C C . LEU A 1 206 ? 7.971 4.477 -2.266 1.00 96.25 206 LEU A C 1
ATOM 1627 O O . LEU A 1 206 ? 8.898 5.152 -2.725 1.00 96.25 206 LEU A O 1
ATOM 1631 N N . ASP A 1 207 ? 7.882 3.164 -2.487 1.00 94.06 207 ASP A N 1
ATOM 1632 C CA . ASP A 1 207 ? 8.935 2.401 -3.171 1.00 94.06 207 ASP A CA 1
ATOM 1633 C C . ASP A 1 207 ? 9.021 2.710 -4.677 1.00 94.06 207 ASP A C 1
ATOM 1635 O O . ASP A 1 207 ? 10.061 2.509 -5.310 1.00 94.06 207 ASP A O 1
ATOM 1639 N N . ARG A 1 208 ? 7.934 3.234 -5.251 1.00 90.94 208 ARG A N 1
ATOM 1640 C CA . ARG A 1 208 ? 7.798 3.589 -6.667 1.00 90.94 208 ARG A CA 1
ATOM 1641 C C . ARG A 1 208 ? 7.369 5.040 -6.852 1.00 90.94 208 ARG A C 1
ATOM 1643 O O . ARG A 1 208 ? 6.907 5.711 -5.936 1.00 90.94 208 ARG A O 1
ATOM 1650 N N . THR A 1 209 ? 7.491 5.503 -8.088 1.00 89.88 209 THR A N 1
ATOM 1651 C CA . THR A 1 209 ? 6.885 6.756 -8.547 1.00 89.88 209 THR A CA 1
ATOM 1652 C C . THR A 1 209 ? 5.408 6.517 -8.874 1.00 89.88 209 THR A C 1
ATOM 1654 O O . THR A 1 209 ? 5.091 5.531 -9.546 1.00 89.88 209 THR A O 1
ATOM 1657 N N . ILE A 1 210 ? 4.517 7.398 -8.403 1.00 88.19 210 ILE A N 1
ATOM 1658 C CA . ILE A 1 210 ? 3.061 7.291 -8.648 1.00 88.19 210 ILE A CA 1
ATOM 1659 C C . ILE A 1 210 ? 2.640 7.953 -9.953 1.00 88.19 210 ILE A C 1
ATOM 1661 O O . ILE A 1 210 ? 1.885 7.382 -10.733 1.00 88.19 210 ILE A O 1
ATOM 1665 N N . GLU A 1 211 ? 3.173 9.139 -10.222 1.00 87.75 211 GLU A N 1
ATOM 1666 C CA . GLU A 1 211 ? 2.880 9.918 -11.417 1.00 87.75 211 GLU A CA 1
ATOM 1667 C C . GLU A 1 211 ? 3.966 10.970 -11.647 1.00 87.75 211 GLU A C 1
ATOM 1669 O O . GLU A 1 211 ? 4.876 11.136 -10.828 1.00 87.75 211 GLU A O 1
ATOM 1674 N N . ASN A 1 212 ? 3.842 11.704 -12.753 1.00 88.62 212 ASN A N 1
ATOM 1675 C CA . ASN A 1 212 ? 4.645 12.893 -12.994 1.00 88.62 212 ASN A CA 1
ATOM 1676 C C . ASN A 1 212 ? 3.849 14.143 -12.669 1.00 88.62 212 ASN A C 1
ATOM 1678 O O . ASN A 1 212 ? 2.732 14.309 -13.160 1.00 88.62 212 ASN A O 1
ATOM 1682 N N . ARG A 1 213 ? 4.472 15.072 -11.956 1.00 91.69 213 ARG A N 1
ATOM 1683 C CA . ARG A 1 213 ? 3.858 16.354 -11.647 1.00 91.69 213 ARG A CA 1
ATOM 1684 C C . ARG A 1 213 ? 4.878 17.469 -11.637 1.00 91.69 213 ARG A C 1
ATOM 1686 O O . ARG A 1 213 ? 6.063 17.279 -11.356 1.00 91.69 213 ARG A O 1
ATOM 1693 N N . VAL A 1 214 ? 4.375 18.641 -11.982 1.00 95.44 214 VAL A N 1
ATOM 1694 C CA . VAL A 1 214 ? 5.095 19.888 -11.786 1.00 95.44 214 VAL A CA 1
ATOM 1695 C C . VAL A 1 214 ? 5.259 20.116 -10.286 1.00 95.44 214 VAL A C 1
ATOM 1697 O O . VAL A 1 214 ? 4.312 19.864 -9.540 1.00 95.44 214 VAL A O 1
ATOM 1700 N N . PHE A 1 215 ? 6.454 20.521 -9.848 1.00 97.56 215 PHE A N 1
ATOM 1701 C CA . PHE A 1 215 ? 6.693 20.806 -8.431 1.00 97.56 215 PHE A CA 1
ATOM 1702 C C . PHE A 1 215 ? 5.947 22.073 -8.026 1.00 97.56 215 PHE A C 1
ATOM 1704 O O . PHE A 1 215 ? 5.171 22.070 -7.077 1.00 97.56 215 PHE A O 1
ATOM 1711 N N . ASP A 1 216 ? 6.167 23.136 -8.793 1.00 96.56 216 ASP A N 1
ATOM 1712 C CA . ASP A 1 216 ? 5.665 24.464 -8.486 1.00 96.56 216 ASP A CA 1
ATOM 1713 C C . ASP A 1 216 ? 5.533 25.293 -9.778 1.00 96.56 216 ASP A C 1
ATOM 1715 O O . ASP A 1 216 ? 6.531 25.810 -10.300 1.00 96.56 216 ASP A O 1
ATOM 1719 N N . PRO A 1 217 ? 4.327 25.345 -10.380 1.00 94.75 217 PRO A N 1
ATOM 1720 C CA . PRO A 1 217 ? 4.105 25.959 -11.690 1.00 94.75 217 PRO A CA 1
ATOM 1721 C C . PRO A 1 217 ? 4.457 27.447 -11.783 1.00 94.75 217 PRO A C 1
ATOM 1723 O O . PRO A 1 217 ? 4.736 27.934 -12.883 1.00 94.75 217 PRO A O 1
ATOM 1726 N N . ASP A 1 218 ? 4.444 28.171 -10.665 1.00 93.31 218 ASP A N 1
ATOM 1727 C CA . ASP A 1 218 ? 4.779 29.595 -10.604 1.00 93.31 218 ASP A CA 1
ATOM 1728 C C . ASP A 1 218 ? 6.298 29.864 -10.482 1.00 93.31 218 ASP A C 1
ATOM 1730 O O . ASP A 1 218 ? 6.736 31.014 -10.578 1.00 93.31 218 ASP A O 1
ATOM 1734 N N . ASN A 1 219 ? 7.108 28.798 -10.389 1.00 90.50 219 ASN A N 1
ATOM 1735 C CA . ASN A 1 219 ? 8.561 28.816 -10.231 1.00 90.50 219 ASN A CA 1
ATOM 1736 C C . ASN A 1 219 ? 9.068 29.503 -8.950 1.00 90.50 219 ASN A C 1
ATOM 1738 O O . ASN A 1 219 ? 10.185 30.031 -8.951 1.00 90.50 219 ASN A O 1
ATOM 1742 N N . THR A 1 220 ? 8.310 29.479 -7.853 1.00 91.75 220 THR A N 1
ATOM 1743 C CA . THR A 1 220 ? 8.801 29.946 -6.547 1.00 91.75 220 THR A CA 1
ATOM 1744 C C . THR A 1 220 ? 9.691 28.944 -5.824 1.00 91.75 220 THR A C 1
ATOM 1746 O O . THR A 1 220 ? 10.229 29.316 -4.783 1.00 91.75 220 THR A O 1
ATOM 1749 N N . GLN A 1 221 ? 9.873 27.727 -6.370 1.00 94.75 221 GLN A N 1
ATOM 1750 C CA . GLN A 1 221 ? 10.678 26.592 -5.868 1.00 94.75 221 GLN A CA 1
ATOM 1751 C C . GLN A 1 221 ? 10.269 26.082 -4.474 1.00 94.75 221 GLN A C 1
ATOM 1753 O O . GLN A 1 221 ? 10.955 25.231 -3.905 1.00 94.75 221 GLN A O 1
ATOM 1758 N N . VAL A 1 222 ? 9.186 26.607 -3.903 1.00 94.81 222 VAL A N 1
ATOM 1759 C CA . VAL A 1 222 ? 8.767 26.327 -2.530 1.00 94.81 222 VAL A CA 1
ATOM 1760 C C . VAL A 1 222 ? 7.755 25.194 -2.535 1.00 94.81 222 VAL A C 1
ATOM 1762 O O . VAL A 1 222 ? 6.845 25.153 -3.352 1.00 94.81 222 VAL A O 1
ATOM 1765 N N . TYR A 1 223 ? 7.912 24.255 -1.608 1.00 98.12 223 TYR A N 1
ATOM 1766 C CA . TYR A 1 223 ? 6.865 23.287 -1.314 1.00 98.12 223 TYR A CA 1
ATOM 1767 C C . TYR A 1 223 ? 5.785 23.973 -0.470 1.00 98.12 223 TYR A C 1
ATOM 1769 O O . TYR A 1 223 ? 6.027 24.280 0.701 1.00 98.12 223 TYR A O 1
ATOM 1777 N N . ASP A 1 224 ? 4.617 24.220 -1.059 1.00 97.56 224 ASP A N 1
ATOM 1778 C CA . ASP A 1 224 ? 3.528 24.965 -0.425 1.00 97.56 224 ASP A CA 1
ATOM 1779 C C . ASP A 1 224 ? 2.223 24.146 -0.422 1.00 97.56 224 ASP A C 1
ATOM 1781 O O . ASP A 1 224 ? 1.552 24.017 -1.447 1.00 97.56 224 ASP A O 1
ATOM 1785 N N . PRO A 1 225 ? 1.824 23.579 0.732 1.00 97.50 225 PRO A N 1
ATOM 1786 C CA . PRO A 1 225 ? 0.549 22.878 0.875 1.00 97.50 225 PRO A CA 1
ATOM 1787 C C . PRO A 1 225 ? -0.700 23.756 0.729 1.00 97.50 225 PRO A C 1
ATOM 1789 O O . PRO A 1 225 ? -1.799 23.214 0.639 1.00 97.50 225 PRO A O 1
ATOM 1792 N N . SER A 1 226 ? -0.561 25.084 0.754 1.00 96.44 226 SER A N 1
ATOM 1793 C CA . SER A 1 226 ? -1.672 26.037 0.669 1.00 96.44 226 SER A CA 1
ATOM 1794 C C . SER A 1 226 ? -1.921 26.576 -0.743 1.00 96.44 226 SER A C 1
ATOM 1796 O O . SER A 1 226 ? -3.025 27.053 -1.016 1.00 96.44 226 SER A O 1
ATOM 1798 N N . ASP A 1 227 ? -0.954 26.449 -1.658 1.00 96.88 227 ASP A N 1
ATOM 1799 C CA . ASP A 1 227 ? -1.130 26.834 -3.060 1.00 96.88 227 ASP A CA 1
ATOM 1800 C C . ASP A 1 227 ? -1.704 25.681 -3.891 1.00 96.88 227 ASP A C 1
ATOM 1802 O O . ASP A 1 227 ? -1.028 24.702 -4.193 1.00 96.88 227 ASP A O 1
ATOM 1806 N N . SER A 1 228 ? -2.949 25.850 -4.342 1.00 96.12 228 SER A N 1
ATOM 1807 C CA . SER A 1 228 ? -3.703 24.903 -5.175 1.00 96.12 228 SER A CA 1
ATOM 1808 C C . SER A 1 228 ? -2.982 24.343 -6.413 1.00 96.12 228 SER A C 1
ATOM 1810 O O . SER A 1 228 ? -3.366 23.278 -6.904 1.00 96.12 228 SER A O 1
ATOM 1812 N N . ASN A 1 229 ? -1.981 25.045 -6.953 1.00 94.88 229 ASN A N 1
ATOM 1813 C CA . ASN A 1 229 ? -1.239 24.600 -8.134 1.00 94.88 229 ASN A CA 1
ATOM 1814 C C . ASN A 1 229 ? 0.064 23.841 -7.787 1.00 94.88 229 ASN A C 1
ATOM 1816 O O . ASN A 1 229 ? 0.647 23.205 -8.669 1.00 94.88 229 ASN A O 1
ATOM 1820 N N . ASN A 1 230 ? 0.488 23.875 -6.524 1.00 97.75 230 ASN A N 1
ATOM 1821 C CA . ASN A 1 230 ? 1.753 23.337 -6.050 1.00 97.75 230 ASN A CA 1
ATOM 1822 C C . ASN A 1 230 ? 1.643 21.832 -5.765 1.00 97.75 230 ASN A C 1
ATOM 1824 O O . ASN A 1 230 ? 0.578 21.293 -5.433 1.00 97.75 230 ASN A O 1
ATOM 1828 N N . ILE A 1 231 ? 2.761 21.115 -5.872 1.00 97.94 231 ILE A N 1
ATOM 1829 C CA . ILE A 1 231 ? 2.817 19.688 -5.542 1.00 97.94 231 ILE A CA 1
ATOM 1830 C C . ILE A 1 231 ? 2.459 19.422 -4.077 1.00 97.94 231 ILE A C 1
ATOM 1832 O O . ILE A 1 231 ? 1.882 18.375 -3.775 1.00 97.94 231 ILE A O 1
ATOM 1836 N N . GLY A 1 232 ? 2.754 20.366 -3.178 1.00 98.06 232 GLY A N 1
ATOM 1837 C CA . GLY A 1 232 ? 2.428 20.247 -1.766 1.00 98.06 232 GLY A CA 1
ATOM 1838 C C . GLY A 1 232 ? 0.932 20.211 -1.508 1.00 98.06 232 GLY A C 1
ATOM 1839 O O . GLY A 1 232 ? 0.467 19.367 -0.739 1.00 98.06 232 GLY A O 1
ATOM 1840 N N . TYR A 1 233 ? 0.166 21.053 -2.203 1.00 98.38 233 TYR A N 1
ATOM 1841 C CA . TYR A 1 233 ? -1.290 21.024 -2.126 1.00 98.38 233 TYR A CA 1
ATOM 1842 C C . TYR A 1 233 ? -1.846 19.717 -2.679 1.00 98.38 233 TYR A C 1
ATOM 1844 O O . TYR A 1 233 ? -2.696 19.099 -2.047 1.00 98.38 233 TYR A O 1
ATOM 1852 N N . TYR A 1 234 ? -1.340 19.242 -3.819 1.00 98.12 234 TYR A N 1
ATOM 1853 C CA . TYR A 1 234 ? -1.769 17.958 -4.373 1.00 98.12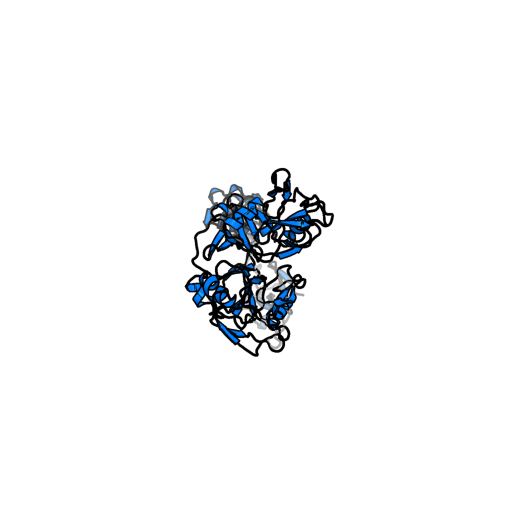 234 TYR A CA 1
ATOM 1854 C C . TYR A 1 234 ? -1.570 16.793 -3.399 1.00 98.12 234 TYR A C 1
ATOM 1856 O O . TYR A 1 234 ? -2.508 16.032 -3.158 1.00 98.12 234 TYR A O 1
ATOM 1864 N N . LEU A 1 235 ? -0.369 16.684 -2.824 1.00 98.44 235 LEU A N 1
ATOM 1865 C CA . LEU A 1 235 ? -0.024 15.602 -1.905 1.00 98.44 235 LEU A CA 1
ATOM 1866 C C . LEU A 1 235 ? -0.890 15.603 -0.641 1.00 98.44 235 LEU A C 1
ATOM 1868 O O . LEU A 1 235 ? -1.174 14.533 -0.119 1.00 98.44 235 LEU A O 1
ATOM 1872 N N . ASN A 1 236 ? -1.329 16.776 -0.180 1.00 98.44 236 ASN A N 1
ATOM 1873 C CA . ASN A 1 236 ? -2.088 16.940 1.065 1.00 98.44 236 ASN A CA 1
ATOM 1874 C C . ASN A 1 236 ? -3.587 17.196 0.867 1.00 98.44 236 ASN A C 1
ATOM 1876 O O . ASN A 1 236 ? -4.288 17.464 1.838 1.00 98.44 236 ASN A O 1
ATOM 1880 N N . ASN A 1 237 ? -4.068 17.115 -0.373 1.00 97.75 237 ASN A N 1
ATOM 1881 C CA . ASN A 1 237 ? -5.488 17.135 -0.714 1.00 97.75 237 ASN A CA 1
ATOM 1882 C C . ASN A 1 237 ? -5.773 15.898 -1.567 1.00 97.75 237 ASN A C 1
ATOM 1884 O O . ASN A 1 237 ? -5.860 14.809 -1.026 1.00 97.75 237 ASN A O 1
ATOM 1888 N N . ALA A 1 238 ? -5.781 16.019 -2.898 1.00 96.69 238 ALA A N 1
ATOM 1889 C CA . ALA A 1 238 ? -6.202 14.942 -3.797 1.00 96.69 238 ALA A CA 1
ATOM 1890 C C . ALA A 1 238 ? -5.518 13.580 -3.564 1.00 96.69 238 ALA A C 1
ATOM 1892 O O . ALA A 1 238 ? -6.187 12.564 -3.712 1.00 96.69 238 ALA A O 1
ATOM 1893 N N . TYR A 1 239 ? -4.224 13.542 -3.215 1.00 97.31 239 TYR A N 1
ATOM 1894 C CA . TYR A 1 239 ? -3.546 12.285 -2.870 1.00 97.31 239 TYR A CA 1
ATOM 1895 C C . TYR A 1 239 ? -3.844 11.829 -1.433 1.00 97.31 239 TYR A C 1
ATOM 1897 O O . TYR A 1 239 ? -4.115 10.662 -1.209 1.00 97.31 239 TYR A O 1
ATOM 1905 N N . TYR A 1 240 ? -3.833 12.726 -0.445 1.00 98.12 240 TYR A N 1
ATOM 1906 C CA . TYR A 1 240 ? -4.168 12.373 0.943 1.00 98.12 240 TYR A CA 1
ATOM 1907 C C . TYR A 1 240 ? -5.638 11.949 1.118 1.00 98.12 240 TYR A C 1
ATOM 1909 O O . TYR A 1 240 ? -5.960 11.120 1.965 1.00 98.12 240 TYR A O 1
ATOM 1917 N N . ASP A 1 241 ? -6.532 12.467 0.280 1.00 97.75 241 ASP A N 1
ATOM 1918 C CA . ASP A 1 241 ? -7.954 12.136 0.270 1.00 97.75 241 ASP A CA 1
ATOM 1919 C C . ASP A 1 241 ? -8.242 10.741 -0.300 1.00 97.75 241 ASP A C 1
ATOM 1921 O O . ASP A 1 241 ? -9.371 10.267 -0.176 1.00 97.75 241 ASP A O 1
ATOM 1925 N N . THR A 1 242 ? -7.252 10.059 -0.897 1.00 97.12 242 THR A N 1
ATOM 1926 C CA . THR A 1 242 ? -7.418 8.653 -1.298 1.00 97.12 242 THR A CA 1
ATOM 1927 C C . THR A 1 242 ? -7.388 7.705 -0.104 1.00 97.12 242 THR A C 1
ATOM 1929 O O . THR A 1 242 ? -7.967 6.626 -0.197 1.00 97.12 242 THR A O 1
ATOM 1932 N N . TYR A 1 243 ? -6.758 8.101 1.007 1.00 96.81 243 TYR A N 1
ATOM 1933 C CA . TYR A 1 243 ? -6.662 7.302 2.228 1.00 96.81 243 TYR A CA 1
ATOM 1934 C C . TYR A 1 243 ? -8.008 7.257 2.950 1.00 96.81 243 TYR A C 1
ATOM 1936 O O . TYR A 1 243 ? -8.746 8.246 3.012 1.00 96.81 243 TYR A O 1
ATOM 1944 N N . THR A 1 244 ? -8.310 6.108 3.542 1.00 94.31 244 THR A N 1
ATOM 1945 C CA . THR A 1 244 ? -9.449 5.953 4.453 1.00 94.31 244 THR A CA 1
ATOM 1946 C C . THR A 1 244 ? -9.219 6.731 5.751 1.00 94.31 244 THR A C 1
ATOM 1948 O O . THR A 1 244 ? -8.089 7.065 6.103 1.00 94.31 244 THR A O 1
ATOM 1951 N N . GLU A 1 245 ? -10.284 7.016 6.502 1.00 92.19 245 GLU A N 1
ATOM 1952 C CA . GLU A 1 245 ? -10.157 7.730 7.782 1.00 92.19 245 GLU A CA 1
ATOM 1953 C C . GLU A 1 245 ? -9.302 6.956 8.803 1.00 92.19 245 GLU A C 1
ATOM 1955 O O . GLU A 1 245 ? -8.497 7.560 9.508 1.00 92.19 245 GLU A O 1
ATOM 1960 N N . GLU A 1 246 ? -9.392 5.623 8.820 1.00 90.75 246 GLU A N 1
ATOM 1961 C CA . GLU A 1 246 ? -8.551 4.759 9.660 1.00 90.75 246 GLU A CA 1
ATOM 1962 C C . GLU A 1 246 ? -7.066 4.858 9.285 1.00 90.75 246 GLU A C 1
ATOM 1964 O O . GLU A 1 246 ? -6.208 4.982 10.156 1.00 90.75 246 GLU A O 1
ATOM 1969 N N . GLU A 1 247 ? -6.740 4.853 7.989 1.00 94.88 247 GLU A N 1
ATOM 1970 C CA . GLU A 1 247 ? -5.361 5.030 7.521 1.00 94.88 247 GLU A CA 1
ATOM 1971 C C . GLU A 1 247 ? -4.834 6.438 7.838 1.00 94.88 247 GLU A C 1
ATOM 1973 O O . GLU A 1 247 ? -3.683 6.588 8.255 1.00 94.88 247 GLU A O 1
ATOM 1978 N N . LYS A 1 248 ? -5.670 7.476 7.696 1.00 95.56 248 LYS A N 1
ATOM 1979 C CA . LYS A 1 248 ? -5.307 8.863 8.033 1.00 95.56 248 LYS A CA 1
ATOM 1980 C C . LYS A 1 248 ? -4.921 9.015 9.502 1.00 95.56 248 LYS A C 1
ATOM 1982 O O . LYS A 1 248 ? -3.985 9.753 9.799 1.00 95.56 248 LYS A O 1
ATOM 1987 N N . MET A 1 249 ? -5.564 8.285 10.417 1.00 92.50 249 MET A N 1
ATOM 1988 C CA . MET A 1 249 ? -5.196 8.286 11.841 1.00 92.50 249 MET A CA 1
ATOM 1989 C C . MET A 1 249 ? -3.772 7.772 12.099 1.00 92.50 249 MET A C 1
ATOM 1991 O O . MET A 1 249 ? -3.167 8.127 13.112 1.00 92.50 249 MET A O 1
ATOM 1995 N N . LEU A 1 250 ? -3.217 6.964 11.190 1.00 95.00 250 LEU A N 1
ATOM 1996 C CA . LEU A 1 250 ? -1.848 6.457 11.286 1.00 95.00 250 LEU A CA 1
ATOM 1997 C C . LEU A 1 250 ? -0.805 7.452 10.762 1.00 95.00 250 LEU A C 1
ATOM 1999 O O . LEU A 1 250 ? 0.378 7.325 11.089 1.00 95.00 250 LEU A O 1
ATOM 2003 N N . ILE A 1 251 ? -1.219 8.432 9.955 1.00 97.50 251 ILE A N 1
ATOM 2004 C CA . ILE A 1 251 ? -0.338 9.406 9.307 1.00 97.50 251 ILE A CA 1
ATOM 2005 C C . ILE A 1 251 ? -0.234 10.660 10.178 1.00 97.50 251 ILE A C 1
ATOM 2007 O O . ILE A 1 251 ? -1.204 11.364 10.445 1.00 97.50 251 ILE A O 1
ATOM 2011 N N . LYS A 1 252 ? 0.983 10.988 10.604 1.00 97.56 252 LYS A N 1
ATOM 2012 C CA . LYS A 1 252 ? 1.245 12.145 11.464 1.00 97.56 252 LYS A CA 1
ATOM 2013 C C . LYS A 1 252 ? 1.202 13.444 10.667 1.00 97.56 252 LYS A C 1
ATOM 2015 O O . LYS A 1 252 ? 1.914 13.588 9.672 1.00 97.56 252 LYS A O 1
ATOM 2020 N N . ASN A 1 253 ? 0.515 14.456 11.197 1.00 97.12 253 ASN A N 1
ATOM 2021 C CA . ASN A 1 253 ? 0.779 15.839 10.802 1.00 97.12 253 ASN A CA 1
ATOM 2022 C C . ASN A 1 253 ? 2.197 16.228 11.256 1.00 97.12 253 ASN A C 1
ATOM 2024 O O . ASN A 1 253 ? 2.468 16.346 12.453 1.00 97.12 253 ASN A O 1
ATOM 2028 N N . SER A 1 254 ? 3.106 16.383 10.298 1.00 97.06 254 SER A N 1
ATOM 2029 C CA . SER A 1 254 ? 4.548 16.391 10.539 1.00 97.06 254 SER A CA 1
ATOM 2030 C C . SER A 1 254 ? 5.197 17.684 10.078 1.00 97.06 254 SER A C 1
ATOM 2032 O O . SER A 1 254 ? 4.728 18.345 9.154 1.00 97.06 254 SER A O 1
ATOM 2034 N N . THR A 1 255 ? 6.316 18.039 10.707 1.00 97.94 255 THR A N 1
ATOM 2035 C CA . THR A 1 255 ? 7.162 19.141 10.244 1.00 97.94 255 THR A CA 1
ATOM 2036 C C . THR A 1 255 ? 8.018 18.675 9.071 1.00 97.94 255 THR A C 1
ATOM 2038 O O . THR A 1 255 ? 8.898 17.830 9.234 1.00 97.94 255 THR A O 1
ATOM 2041 N N . TRP A 1 256 ? 7.799 19.275 7.907 1.00 98.31 256 TRP A N 1
ATOM 2042 C CA . TRP A 1 256 ? 8.589 19.080 6.698 1.00 98.31 256 TRP A CA 1
ATOM 2043 C C . TRP A 1 256 ? 9.508 20.272 6.498 1.00 98.31 256 TRP A C 1
ATOM 2045 O O . TRP A 1 256 ? 9.038 21.399 6.340 1.00 98.31 256 TRP A O 1
ATOM 2055 N N . TYR A 1 257 ? 10.819 20.044 6.522 1.00 98.19 257 TYR A N 1
ATOM 2056 C CA . TYR A 1 257 ? 11.779 21.117 6.296 1.00 98.19 257 TYR A CA 1
ATOM 2057 C C . TYR A 1 257 ? 11.954 21.391 4.800 1.00 98.19 257 TYR A C 1
ATOM 2059 O O . TYR A 1 257 ? 12.209 20.474 4.024 1.00 98.19 257 TYR A O 1
ATOM 2067 N N . ILE A 1 258 ? 11.836 22.664 4.426 1.00 97.50 258 ILE A N 1
ATOM 2068 C CA . ILE A 1 258 ? 11.813 23.162 3.040 1.00 97.50 258 ILE A CA 1
ATOM 2069 C C . ILE A 1 258 ? 12.957 24.155 2.770 1.00 97.50 258 ILE A C 1
ATOM 2071 O O . ILE A 1 258 ? 12.896 24.974 1.854 1.00 97.50 258 ILE A O 1
ATOM 2075 N N . GLY A 1 259 ? 14.000 24.135 3.605 1.00 97.50 259 GLY A N 1
ATOM 2076 C CA . GLY A 1 259 ? 15.228 24.884 3.360 1.00 97.50 259 GLY A CA 1
ATOM 2077 C C . GLY A 1 259 ? 16.034 24.295 2.200 1.00 97.50 259 GLY A C 1
ATOM 2078 O O . GLY A 1 259 ? 15.866 23.137 1.828 1.00 97.50 259 GLY A O 1
ATOM 2079 N N . ASN A 1 260 ? 16.939 25.089 1.629 1.00 97.19 260 ASN A N 1
ATOM 2080 C CA . ASN A 1 260 ? 17.771 24.663 0.499 1.00 97.19 260 ASN A CA 1
ATOM 2081 C C . ASN A 1 260 ? 18.937 23.746 0.921 1.00 97.19 260 ASN A C 1
ATOM 2083 O O . ASN A 1 260 ? 19.201 23.538 2.105 1.00 97.19 260 ASN A O 1
ATOM 2087 N N . GLN A 1 261 ? 19.703 23.255 -0.053 1.00 95.62 261 GLN A N 1
ATOM 2088 C CA . GLN A 1 261 ? 20.772 22.273 0.154 1.00 95.62 261 GLN A CA 1
ATOM 2089 C C . GLN A 1 261 ? 21.972 22.755 0.995 1.00 95.62 261 GLN A C 1
ATOM 2091 O O . GLN A 1 261 ? 22.825 21.943 1.346 1.00 95.62 261 GLN A O 1
ATOM 2096 N N . THR A 1 262 ? 22.086 24.050 1.318 1.00 95.88 262 THR A N 1
ATOM 2097 C CA . THR A 1 262 ? 23.124 24.538 2.249 1.00 95.88 262 THR A CA 1
ATOM 2098 C C . THR A 1 262 ? 22.631 24.617 3.692 1.00 95.88 262 THR A C 1
ATOM 2100 O O . THR A 1 262 ? 23.449 24.599 4.611 1.00 95.88 262 THR A O 1
ATOM 2103 N N . ASN A 1 263 ? 21.313 24.685 3.904 1.00 97.06 263 ASN A N 1
ATOM 2104 C CA . ASN A 1 263 ? 20.683 24.646 5.218 1.00 97.06 263 ASN A CA 1
ATOM 2105 C C . ASN A 1 263 ? 19.223 24.173 5.107 1.00 97.06 263 ASN A C 1
ATOM 2107 O O . ASN A 1 263 ? 18.293 24.988 5.118 1.00 97.06 263 ASN A O 1
ATOM 2111 N N . GLU A 1 264 ? 19.017 22.856 5.030 1.00 97.19 264 GLU A N 1
ATOM 2112 C CA . GLU A 1 264 ? 17.683 22.277 4.809 1.00 97.19 264 GLU A CA 1
ATOM 2113 C C . GLU A 1 264 ? 16.692 22.602 5.933 1.00 97.19 264 GLU A C 1
ATOM 2115 O O . GLU A 1 264 ? 15.496 22.648 5.688 1.00 97.19 264 GLU A O 1
ATOM 2120 N N . LEU A 1 265 ? 17.175 22.891 7.145 1.00 97.56 265 LEU A N 1
ATOM 2121 C CA . LEU A 1 265 ? 16.352 23.155 8.333 1.00 97.56 265 LEU A CA 1
ATOM 2122 C C . LEU A 1 265 ? 15.903 24.621 8.476 1.00 97.56 265 LEU A C 1
ATOM 2124 O O . LEU A 1 265 ? 15.235 24.967 9.446 1.00 97.56 265 LEU A O 1
ATOM 2128 N N . SER A 1 266 ? 16.303 25.498 7.552 1.00 97.25 266 SER A N 1
ATOM 2129 C CA . SER A 1 266 ? 16.075 26.953 7.636 1.00 97.25 266 SER A CA 1
ATOM 2130 C C . SER A 1 266 ? 14.610 27.392 7.549 1.00 97.25 266 SER A C 1
ATOM 2132 O O . SER A 1 266 ? 14.290 28.500 7.975 1.00 97.25 266 SER A O 1
ATOM 2134 N N . SER A 1 267 ? 13.734 26.552 7.003 1.00 97.00 267 SER A N 1
ATOM 2135 C CA . SER A 1 267 ? 12.295 26.792 6.901 1.00 97.00 267 SER A CA 1
ATOM 2136 C C . SER A 1 267 ? 11.549 25.462 6.957 1.00 97.00 267 SER A C 1
ATOM 2138 O O . SER A 1 267 ? 12.130 24.409 6.677 1.00 97.00 267 SER A O 1
ATOM 2140 N N . SER A 1 268 ? 10.270 25.494 7.320 1.00 97.94 268 SER A N 1
ATOM 2141 C CA . SER A 1 268 ? 9.430 24.302 7.410 1.00 97.94 268 SER A CA 1
ATOM 2142 C C . SER A 1 268 ? 7.952 24.606 7.213 1.00 97.94 268 SER A C 1
ATOM 2144 O O . SER A 1 268 ? 7.497 25.706 7.521 1.00 97.94 268 SER A O 1
ATOM 2146 N N . VAL A 1 269 ? 7.200 23.585 6.817 1.00 98.06 269 VAL A N 1
ATOM 2147 C CA . VAL A 1 269 ? 5.732 23.558 6.826 1.00 98.06 269 VAL A CA 1
ATOM 2148 C C . VAL A 1 269 ? 5.241 22.380 7.671 1.00 98.06 269 VAL A C 1
ATOM 2150 O O . VAL A 1 269 ? 5.960 21.395 7.829 1.00 98.06 269 VAL A O 1
ATOM 2153 N N . SER A 1 270 ? 4.029 22.468 8.219 1.00 97.81 270 SER A N 1
ATOM 2154 C CA . SER A 1 270 ? 3.387 21.355 8.934 1.00 97.81 270 SER A CA 1
ATOM 2155 C C . SER A 1 270 ? 2.281 20.764 8.071 1.00 97.81 270 SER A C 1
ATOM 2157 O O . SER A 1 270 ? 1.313 21.460 7.766 1.00 97.81 270 SER A O 1
ATOM 2159 N N . THR A 1 271 ? 2.446 19.515 7.641 1.00 98.06 271 THR A N 1
ATOM 2160 C CA . THR A 1 271 ? 1.467 18.820 6.797 1.00 98.06 271 THR A CA 1
ATOM 2161 C C . THR A 1 271 ? 1.638 17.294 6.871 1.00 98.06 271 THR A C 1
ATOM 2163 O O . THR A 1 271 ? 2.588 16.808 7.491 1.00 98.06 271 THR A O 1
ATOM 2166 N N . HIS A 1 272 ? 0.733 16.514 6.276 1.00 98.38 272 HIS A N 1
ATOM 2167 C CA . HIS A 1 272 ? 0.703 15.049 6.431 1.00 98.38 272 HIS A CA 1
ATOM 2168 C C . HIS A 1 272 ? 1.722 14.341 5.532 1.00 98.38 272 HIS A C 1
ATOM 2170 O O . HIS A 1 272 ? 2.508 13.510 5.989 1.00 98.38 272 HIS A O 1
ATOM 2176 N N . ILE A 1 273 ? 1.731 14.699 4.253 1.00 98.69 273 ILE A N 1
ATOM 2177 C CA . ILE A 1 273 ? 2.534 14.064 3.213 1.00 98.69 273 ILE A CA 1
ATOM 2178 C C . ILE A 1 273 ? 3.523 15.088 2.678 1.00 98.69 273 ILE A C 1
ATOM 2180 O O . ILE A 1 273 ? 3.163 16.231 2.426 1.00 98.69 273 ILE A O 1
ATOM 2184 N N . GLY A 1 274 ? 4.767 14.675 2.484 1.00 98.44 274 GLY A N 1
ATOM 2185 C CA . GLY A 1 274 ? 5.826 15.488 1.908 1.00 98.44 274 GLY A CA 1
ATOM 2186 C C . GLY A 1 274 ? 6.627 14.720 0.867 1.00 98.44 274 GLY A C 1
ATOM 2187 O O . GLY A 1 274 ? 6.164 13.748 0.267 1.00 98.44 274 GLY A O 1
ATOM 2188 N N . LEU A 1 275 ? 7.855 15.175 0.657 1.00 98.69 275 LEU A N 1
ATOM 2189 C CA . LEU A 1 275 ? 8.871 14.508 -0.152 1.00 98.69 275 LEU A CA 1
ATOM 2190 C C . LEU A 1 275 ? 10.154 14.432 0.676 1.00 98.69 275 LEU A C 1
ATOM 2192 O O . LEU A 1 275 ? 10.350 15.223 1.600 1.00 98.69 275 LEU A O 1
ATOM 2196 N N . LEU A 1 276 ? 11.044 13.502 0.336 1.00 98.31 276 LEU A N 1
ATOM 2197 C CA . LEU A 1 276 ? 12.334 13.415 1.016 1.00 98.31 276 LEU A CA 1
ATOM 2198 C C . LEU A 1 276 ? 13.177 14.670 0.777 1.00 98.31 276 LEU A C 1
ATOM 2200 O O . LEU A 1 276 ? 13.183 15.256 -0.311 1.00 98.31 276 LEU A O 1
ATOM 2204 N N . ARG A 1 277 ? 13.952 15.026 1.797 1.00 97.94 277 ARG A N 1
ATOM 2205 C CA . ARG A 1 277 ? 15.064 15.974 1.700 1.00 97.94 277 ARG A CA 1
ATOM 2206 C C . ARG A 1 277 ? 16.254 15.352 0.982 1.00 97.94 277 ARG A C 1
ATOM 2208 O O . ARG A 1 277 ? 16.376 14.129 0.888 1.00 97.94 277 ARG A O 1
ATOM 2215 N N . GLU A 1 278 ? 17.186 16.180 0.525 1.00 97.38 278 GLU A N 1
ATOM 2216 C CA . GLU A 1 278 ? 18.426 15.710 -0.093 1.00 97.38 278 GLU A CA 1
ATOM 2217 C C . GLU A 1 278 ? 19.249 14.863 0.883 1.00 97.38 278 GLU A C 1
ATOM 2219 O O . GLU A 1 278 ? 19.792 13.823 0.498 1.00 97.38 278 GLU A O 1
ATOM 2224 N N . THR A 1 279 ? 19.318 15.257 2.157 1.00 96.50 279 THR A N 1
ATOM 2225 C CA . THR A 1 279 ? 20.008 14.455 3.180 1.00 96.50 279 THR A CA 1
ATOM 2226 C C . THR A 1 279 ? 19.330 13.106 3.422 1.00 96.50 279 THR A C 1
ATOM 2228 O O . THR A 1 279 ? 20.015 12.084 3.465 1.00 96.50 279 THR A O 1
ATOM 2231 N N . GLU A 1 280 ? 18.000 13.070 3.505 1.00 97.19 280 GLU A N 1
ATOM 2232 C CA . GLU A 1 280 ? 17.219 11.837 3.690 1.00 97.19 280 GLU A CA 1
ATOM 2233 C C . GLU A 1 280 ? 17.340 10.894 2.491 1.00 97.19 280 GLU A C 1
ATOM 2235 O O . GLU A 1 280 ? 17.590 9.702 2.671 1.00 97.19 280 GLU A O 1
ATOM 2240 N N . TYR A 1 281 ? 17.258 11.421 1.266 1.00 96.25 281 TYR A N 1
ATOM 2241 C CA . TYR A 1 281 ? 17.494 10.644 0.051 1.00 96.25 281 TYR A CA 1
ATOM 2242 C C . TYR A 1 281 ? 18.901 10.034 0.032 1.00 96.25 281 TYR A C 1
ATOM 2244 O O . TYR A 1 281 ? 19.066 8.853 -0.269 1.00 96.25 281 TYR A O 1
ATOM 2252 N N . ASN A 1 282 ? 19.934 10.805 0.384 1.00 94.12 282 ASN A N 1
ATOM 2253 C CA . ASN A 1 282 ? 21.305 10.296 0.403 1.00 94.12 282 ASN A CA 1
ATOM 2254 C C . ASN A 1 282 ? 21.513 9.186 1.448 1.00 94.12 282 ASN A C 1
ATOM 2256 O O . ASN A 1 282 ? 22.248 8.227 1.180 1.00 94.12 282 ASN A O 1
ATOM 2260 N N . LEU A 1 283 ? 20.850 9.280 2.605 1.00 93.06 283 LEU A N 1
ATOM 2261 C CA . LEU A 1 283 ? 20.825 8.214 3.611 1.00 93.06 283 LEU A CA 1
ATOM 2262 C C . LEU A 1 283 ? 20.135 6.960 3.063 1.00 93.06 283 LEU A C 1
ATOM 2264 O O . LEU A 1 283 ? 20.722 5.878 3.083 1.00 93.06 283 LEU A O 1
ATOM 2268 N N . ALA A 1 284 ? 18.943 7.117 2.487 1.00 94.50 284 ALA A N 1
ATOM 2269 C CA . ALA A 1 284 ? 18.176 6.027 1.892 1.00 94.50 284 ALA A CA 1
ATOM 2270 C C . ALA A 1 284 ? 18.934 5.327 0.747 1.00 94.50 284 ALA A C 1
ATOM 2272 O O . ALA A 1 284 ? 18.960 4.099 0.656 1.00 94.50 284 ALA A O 1
ATOM 2273 N N . ARG A 1 285 ? 19.617 6.099 -0.105 1.00 93.19 285 ARG A N 1
ATOM 2274 C CA . ARG A 1 285 ? 20.471 5.586 -1.185 1.00 93.19 285 ARG A CA 1
ATOM 2275 C C . ARG A 1 285 ? 21.653 4.786 -0.640 1.00 93.19 285 ARG A C 1
ATOM 2277 O O . ARG A 1 285 ? 21.969 3.729 -1.173 1.00 93.19 285 ARG A O 1
ATOM 2284 N N . THR A 1 286 ? 22.289 5.259 0.431 1.00 91.88 286 THR A N 1
ATOM 2285 C CA . THR A 1 286 ? 23.394 4.537 1.091 1.00 91.88 286 THR A CA 1
ATOM 2286 C C . THR A 1 286 ? 22.915 3.227 1.719 1.00 91.88 286 THR A C 1
ATOM 2288 O O . THR A 1 286 ? 23.640 2.237 1.690 1.00 91.88 286 THR A O 1
ATOM 2291 N N . ALA A 1 287 ? 21.676 3.197 2.213 1.00 91.38 287 ALA A N 1
ATOM 2292 C CA . ALA A 1 287 ? 21.020 1.993 2.716 1.00 91.38 287 ALA A CA 1
ATOM 2293 C C . ALA A 1 287 ? 20.530 1.035 1.608 1.00 91.38 287 ALA A C 1
ATOM 2295 O O . ALA A 1 287 ? 19.952 -0.006 1.910 1.00 91.38 287 ALA A O 1
ATOM 2296 N N . GLY A 1 288 ? 20.743 1.362 0.327 1.00 90.81 288 GLY A N 1
ATOM 2297 C CA . GLY A 1 288 ? 20.372 0.502 -0.799 1.00 90.81 288 GLY A CA 1
ATOM 2298 C C . GLY A 1 288 ? 18.880 0.498 -1.140 1.00 90.81 288 GLY A C 1
ATOM 2299 O O . GLY A 1 288 ? 18.430 -0.384 -1.866 1.00 90.81 288 GLY A O 1
ATOM 2300 N N . ILE A 1 289 ? 18.104 1.470 -0.644 1.00 92.62 289 ILE A N 1
ATOM 2301 C CA . ILE A 1 289 ? 16.679 1.617 -0.995 1.00 92.62 289 ILE A CA 1
ATOM 2302 C C . ILE A 1 289 ? 16.525 2.020 -2.466 1.00 92.62 289 ILE A C 1
ATOM 2304 O O . ILE A 1 289 ? 15.635 1.529 -3.158 1.00 92.62 289 ILE A O 1
ATOM 2308 N N . TYR A 1 290 ? 17.431 2.874 -2.940 1.00 91.75 290 TYR A N 1
ATOM 2309 C CA . TYR A 1 290 ? 17.527 3.295 -4.333 1.00 91.75 290 TYR A CA 1
ATOM 2310 C C . TYR A 1 290 ? 18.721 2.608 -5.005 1.00 91.75 290 TYR A C 1
ATOM 2312 O O . TYR A 1 290 ? 19.791 2.519 -4.390 1.00 91.75 290 TYR A O 1
ATOM 2320 N N . PRO A 1 291 ? 18.599 2.161 -6.267 1.00 87.75 291 PRO A N 1
ATOM 2321 C CA . PRO A 1 291 ? 19.732 1.610 -6.993 1.00 87.75 291 PRO A CA 1
ATOM 2322 C C . PRO A 1 291 ? 20.800 2.684 -7.214 1.00 87.75 291 PRO A C 1
ATOM 2324 O O . PRO A 1 291 ? 20.510 3.833 -7.547 1.00 87.75 291 PRO A O 1
ATOM 2327 N N . SER A 1 292 ? 22.065 2.298 -7.048 1.00 82.19 292 SER A N 1
ATOM 2328 C CA . SER A 1 292 ? 23.211 3.217 -7.085 1.00 82.19 292 SER A CA 1
ATOM 2329 C C . SER A 1 292 ? 23.375 3.935 -8.424 1.00 82.19 292 SER A C 1
ATOM 2331 O O . SER A 1 292 ? 23.784 5.094 -8.450 1.00 82.19 292 SER A O 1
ATOM 2333 N N . GLY A 1 293 ? 23.045 3.251 -9.521 1.00 82.31 293 GLY A N 1
ATOM 2334 C CA . GLY A 1 293 ? 23.060 3.814 -10.864 1.00 82.31 293 GLY A CA 1
ATOM 2335 C C . GLY A 1 293 ? 21.888 4.746 -11.143 1.00 82.31 293 GLY A C 1
ATOM 2336 O O . GLY A 1 293 ? 21.968 5.487 -12.106 1.00 82.31 293 GLY A O 1
ATOM 2337 N N . GLY A 1 294 ? 20.837 4.746 -10.324 1.00 86.06 294 GLY A N 1
ATOM 2338 C CA . GLY A 1 294 ? 19.571 5.401 -10.632 1.00 86.06 294 GLY A CA 1
ATOM 2339 C C . GLY A 1 294 ? 18.567 4.467 -11.285 1.00 86.06 294 GLY A C 1
ATOM 2340 O O . GLY A 1 294 ? 18.834 3.296 -11.560 1.00 86.06 294 GLY A O 1
ATOM 2341 N N . GLU A 1 295 ? 17.375 5.003 -11.486 1.00 86.81 295 GLU A N 1
ATOM 2342 C CA . GLU A 1 295 ? 16.211 4.259 -11.958 1.00 86.81 295 GLU A CA 1
ATOM 2343 C C . GLU A 1 295 ? 15.796 4.732 -13.351 1.00 86.81 295 GLU A C 1
ATOM 2345 O O . GLU A 1 295 ? 14.813 4.231 -13.881 1.00 86.81 295 GLU A O 1
ATOM 2350 N N . ASN A 1 296 ? 16.521 5.674 -13.963 1.00 85.81 296 ASN A N 1
ATOM 2351 C CA . ASN A 1 296 ? 16.092 6.371 -15.175 1.00 85.81 296 ASN A CA 1
ATOM 2352 C C . ASN A 1 296 ? 14.705 7.012 -14.975 1.00 85.81 296 ASN A C 1
ATOM 2354 O O . ASN A 1 296 ? 13.808 6.896 -15.811 1.00 85.81 296 ASN A O 1
ATOM 2358 N N . ALA A 1 297 ? 14.515 7.579 -13.781 1.00 80.44 297 ALA A N 1
ATOM 2359 C CA . ALA A 1 297 ? 13.233 7.985 -13.212 1.00 80.44 297 ALA A CA 1
ATOM 2360 C C . ALA A 1 297 ? 13.415 9.237 -12.342 1.00 80.44 297 ALA A C 1
ATOM 2362 O O . ALA A 1 297 ? 13.297 9.191 -11.115 1.00 80.44 297 ALA A O 1
ATOM 2363 N N . GLY A 1 298 ? 13.737 10.361 -12.989 1.00 88.44 298 GLY A N 1
ATOM 2364 C CA . GLY A 1 298 ? 13.950 11.637 -12.309 1.00 88.44 298 GLY A CA 1
ATOM 2365 C C . GLY A 1 298 ? 12.774 11.998 -11.400 1.00 88.44 298 GLY A C 1
ATOM 2366 O O . GLY A 1 298 ? 11.660 12.171 -11.898 1.00 88.44 298 GLY A O 1
ATOM 2367 N N . SER A 1 299 ? 13.017 12.107 -10.093 1.00 93.06 299 SER A N 1
ATOM 2368 C CA . SER A 1 299 ? 11.974 12.363 -9.091 1.00 93.06 299 SER A CA 1
ATOM 2369 C C . SER A 1 299 ? 12.310 13.561 -8.208 1.00 93.06 299 SER A C 1
ATOM 2371 O O . SER A 1 299 ? 13.482 13.847 -7.944 1.00 93.06 299 SER A O 1
ATOM 2373 N N . TRP A 1 300 ? 11.276 14.279 -7.773 1.00 97.31 300 TRP A N 1
ATOM 2374 C CA . TRP A 1 300 ? 11.426 15.472 -6.943 1.00 97.31 300 TRP A CA 1
ATOM 2375 C C . TRP A 1 300 ? 11.920 15.153 -5.527 1.00 97.31 300 TRP A C 1
ATOM 2377 O O . TRP A 1 300 ? 11.543 14.142 -4.933 1.00 97.31 300 TRP A O 1
ATOM 2387 N N . LEU A 1 301 ? 12.736 16.056 -4.984 1.00 98.31 301 LEU A N 1
ATOM 2388 C CA . LEU A 1 301 ? 12.987 16.204 -3.550 1.00 98.31 301 LEU A CA 1
ATOM 2389 C C . LEU A 1 301 ? 12.267 17.459 -3.059 1.00 98.31 301 LEU A C 1
ATOM 2391 O O . LEU A 1 301 ? 11.952 18.338 -3.855 1.00 98.31 301 LEU A O 1
ATOM 2395 N N . ILE A 1 302 ? 12.047 17.572 -1.751 1.00 98.38 302 ILE A N 1
ATOM 2396 C CA . ILE A 1 302 ? 11.433 18.778 -1.171 1.00 98.38 302 ILE A CA 1
ATOM 2397 C C . ILE A 1 302 ? 12.394 19.983 -1.145 1.00 98.38 302 ILE A C 1
ATOM 2399 O O . ILE A 1 302 ? 11.966 21.125 -1.015 1.00 98.38 302 ILE A O 1
ATOM 2403 N N . THR A 1 303 ? 13.699 19.726 -1.258 1.00 98.38 303 THR A N 1
ATOM 2404 C CA . THR A 1 303 ? 14.785 20.697 -1.080 1.00 98.38 303 THR A CA 1
ATOM 2405 C C . THR A 1 303 ? 14.909 21.653 -2.281 1.00 98.38 303 THR A C 1
ATOM 2407 O O . THR A 1 303 ? 15.210 21.197 -3.387 1.00 98.38 303 THR A O 1
ATOM 2410 N N . PRO A 1 304 ? 14.781 22.982 -2.106 1.00 97.75 304 PRO A N 1
ATOM 2411 C CA . PRO A 1 304 ? 15.050 23.957 -3.168 1.00 97.75 304 PRO A CA 1
ATOM 2412 C C . PRO A 1 304 ? 16.540 24.040 -3.542 1.00 97.75 304 PRO A C 1
ATOM 2414 O O . PRO A 1 304 ? 17.419 23.768 -2.717 1.00 97.75 304 PRO A O 1
ATOM 2417 N N . TYR A 1 305 ? 16.859 24.462 -4.770 1.00 97.44 305 TYR A N 1
ATOM 2418 C CA . TYR A 1 305 ? 18.245 24.636 -5.219 1.00 97.44 305 TYR A CA 1
ATOM 2419 C C . TYR A 1 305 ? 18.739 26.073 -5.004 1.00 97.44 305 TYR A C 1
ATOM 2421 O O . TYR A 1 305 ? 18.315 27.011 -5.665 1.00 97.44 305 TYR A O 1
ATOM 2429 N N . SER A 1 306 ? 19.735 26.268 -4.140 1.00 95.94 306 SER A N 1
ATOM 2430 C CA . SER A 1 306 ? 20.243 27.610 -3.814 1.00 95.94 306 SER A CA 1
ATOM 2431 C C . SER A 1 306 ? 20.948 28.339 -4.966 1.00 95.94 306 SER A C 1
ATOM 2433 O O . SER A 1 306 ? 21.150 29.548 -4.879 1.00 95.94 306 SER A O 1
ATOM 2435 N N . GLY A 1 307 ? 21.338 27.630 -6.033 1.00 94.44 307 GLY A N 1
ATOM 2436 C CA . GLY A 1 307 ? 22.013 28.231 -7.187 1.00 94.44 307 GLY A CA 1
ATOM 2437 C C . GLY A 1 307 ? 21.069 28.882 -8.204 1.00 94.44 307 GLY A C 1
ATOM 2438 O O . GLY A 1 307 ? 21.540 29.636 -9.052 1.00 94.44 307 GLY A O 1
ATOM 2439 N N . ASN A 1 308 ? 19.761 28.607 -8.139 1.00 93.69 308 ASN A N 1
ATOM 2440 C CA . ASN A 1 308 ? 18.747 29.217 -8.998 1.00 93.69 308 ASN A CA 1
ATOM 2441 C C . ASN A 1 308 ? 17.392 29.224 -8.283 1.00 93.69 308 ASN A C 1
ATOM 2443 O O . ASN A 1 308 ? 16.892 28.165 -7.932 1.00 93.69 308 ASN A O 1
ATOM 2447 N N . THR A 1 309 ? 16.771 30.398 -8.169 1.00 94.31 309 THR A N 1
ATOM 2448 C CA . THR A 1 309 ? 15.489 30.608 -7.483 1.00 94.31 309 THR A CA 1
ATOM 2449 C C . THR A 1 309 ? 14.285 29.952 -8.152 1.00 94.31 309 THR A C 1
ATOM 2451 O O . THR A 1 309 ? 13.197 30.035 -7.605 1.00 94.31 309 THR A O 1
ATOM 2454 N N . THR A 1 310 ? 14.440 29.357 -9.334 1.00 96.62 310 THR A N 1
ATOM 2455 C CA . THR A 1 310 ? 13.359 28.658 -10.047 1.00 96.62 310 THR A CA 1
ATOM 2456 C C . THR A 1 310 ? 13.578 27.153 -10.114 1.00 96.62 310 THR A C 1
ATOM 2458 O O . THR A 1 310 ? 12.906 26.473 -10.888 1.00 96.62 310 THR A O 1
ATOM 2461 N N . SER A 1 311 ? 14.576 26.620 -9.407 1.00 97.06 311 SER A N 1
ATOM 2462 C CA . SER A 1 311 ? 14.952 25.215 -9.510 1.00 97.06 311 SER A CA 1
ATOM 2463 C C . SER A 1 311 ? 14.842 24.492 -8.180 1.00 97.06 311 SER A C 1
ATOM 2465 O O . SER A 1 311 ? 15.194 25.010 -7.126 1.00 97.06 311 SER A O 1
ATOM 2467 N N . VAL A 1 312 ? 14.422 23.237 -8.254 1.00 98.06 312 VAL A N 1
ATOM 2468 C CA . VAL A 1 312 ? 14.272 22.352 -7.097 1.00 98.06 312 VAL A CA 1
ATOM 2469 C C . VAL A 1 312 ? 15.199 21.159 -7.274 1.00 98.06 312 VAL A C 1
ATOM 2471 O O . VAL A 1 312 ? 15.536 20.777 -8.403 1.00 98.06 312 VAL A O 1
ATOM 2474 N N . ARG A 1 313 ? 15.680 20.598 -6.162 1.00 97.94 313 ARG A N 1
ATOM 2475 C CA . ARG A 1 313 ? 16.517 19.401 -6.187 1.00 97.94 313 ARG A CA 1
ATOM 2476 C C . ARG A 1 313 ? 15.688 18.199 -6.621 1.00 97.94 313 ARG A C 1
ATOM 2478 O O . ARG A 1 313 ? 14.508 18.060 -6.312 1.00 97.94 313 ARG A O 1
ATOM 2485 N N . CYS A 1 314 ? 16.333 17.307 -7.346 1.00 95.88 314 CYS A N 1
ATOM 2486 C CA . CYS A 1 314 ? 15.744 16.065 -7.821 1.00 95.88 314 CYS A CA 1
ATOM 2487 C C . CYS A 1 314 ? 16.805 14.971 -7.789 1.00 95.88 314 CYS A C 1
ATOM 2489 O O . CYS A 1 314 ? 17.990 15.258 -7.603 1.00 95.88 314 CYS A O 1
ATOM 2491 N N . TYR A 1 315 ? 16.419 13.730 -8.052 1.00 93.44 315 TYR A N 1
ATOM 2492 C CA . TYR A 1 315 ? 17.376 12.637 -8.173 1.00 93.44 315 TYR A CA 1
ATOM 2493 C C . TYR A 1 315 ? 17.063 11.690 -9.325 1.00 93.44 315 TYR A C 1
ATOM 2495 O O . TYR A 1 315 ? 15.903 11.444 -9.643 1.00 93.44 315 TYR A O 1
ATOM 2503 N N . ASP A 1 316 ? 18.130 11.138 -9.900 1.00 88.31 316 ASP A N 1
ATOM 2504 C CA . ASP A 1 316 ? 18.131 9.922 -10.717 1.00 88.31 316 ASP A CA 1
ATOM 2505 C C . ASP A 1 316 ? 19.485 9.220 -10.521 1.00 88.31 316 ASP A C 1
ATOM 2507 O O . ASP A 1 316 ? 20.463 9.489 -11.219 1.00 88.31 316 ASP A O 1
ATOM 2511 N N . GLY A 1 317 ? 19.600 8.436 -9.443 1.00 84.19 317 GLY A N 1
ATOM 2512 C CA . GLY A 1 317 ? 20.864 7.847 -8.969 1.00 84.19 317 GLY A CA 1
ATOM 2513 C C . GLY A 1 317 ? 21.789 8.851 -8.278 1.00 84.19 317 GLY A C 1
ATOM 2514 O O . GLY A 1 317 ? 22.287 8.598 -7.180 1.00 84.19 317 GLY A O 1
ATOM 2515 N N . ILE A 1 318 ? 21.938 10.039 -8.857 1.00 89.38 318 ILE A N 1
ATOM 2516 C CA . ILE A 1 318 ? 22.635 11.194 -8.284 1.00 89.38 318 ILE A CA 1
ATOM 2517 C C . ILE A 1 318 ? 21.676 12.371 -8.110 1.00 89.38 318 ILE A C 1
ATOM 2519 O O . ILE A 1 318 ? 20.659 12.461 -8.797 1.00 89.38 318 ILE A O 1
ATOM 2523 N N . VAL A 1 319 ? 22.001 13.280 -7.189 1.00 95.50 319 VAL A N 1
ATOM 2524 C CA . VAL A 1 319 ? 21.182 14.473 -6.945 1.00 95.50 319 VAL A CA 1
ATOM 2525 C C . VAL A 1 319 ? 21.523 15.562 -7.960 1.00 95.50 319 VAL A C 1
ATOM 2527 O O . VAL A 1 319 ? 22.677 15.977 -8.081 1.00 95.50 319 VAL A O 1
ATOM 2530 N N . GLY A 1 320 ? 20.502 16.042 -8.663 1.00 95.44 320 GLY A N 1
ATOM 2531 C CA . GLY A 1 320 ? 20.561 17.140 -9.621 1.00 95.44 320 GLY A CA 1
ATOM 2532 C C . GLY A 1 320 ? 19.575 18.254 -9.269 1.00 95.44 320 GLY A C 1
ATOM 2533 O O . GLY A 1 320 ? 19.165 18.410 -8.117 1.00 95.44 320 GLY A O 1
ATOM 2534 N N . ASN A 1 321 ? 19.207 19.050 -10.266 1.00 96.00 321 ASN A N 1
ATOM 2535 C CA . ASN A 1 321 ? 18.162 20.061 -10.157 1.00 96.00 321 ASN A CA 1
ATOM 2536 C C . ASN A 1 321 ? 17.463 20.246 -11.508 1.00 96.00 321 ASN A C 1
ATOM 2538 O O . ASN A 1 321 ? 18.098 20.125 -12.554 1.00 96.00 321 ASN A O 1
ATOM 2542 N N . PHE A 1 322 ? 16.176 20.579 -11.470 1.00 95.81 322 PHE A N 1
ATOM 2543 C CA . PHE A 1 322 ? 15.360 20.930 -12.639 1.00 95.81 322 PHE A CA 1
ATOM 2544 C C . PHE A 1 322 ? 14.548 22.191 -12.348 1.00 95.81 322 PHE A C 1
ATOM 2546 O O . PHE A 1 322 ? 14.495 22.637 -11.200 1.00 95.81 322 PHE A O 1
ATOM 2553 N N . LEU A 1 323 ? 13.960 22.800 -13.382 1.00 96.94 323 LEU A N 1
ATOM 2554 C CA . LEU A 1 323 ? 13.044 23.922 -13.191 1.00 96.94 323 LEU A CA 1
ATOM 2555 C C . LEU A 1 323 ? 11.793 23.432 -12.465 1.00 96.94 323 LEU A C 1
ATOM 2557 O O . LEU A 1 323 ? 11.278 22.362 -12.775 1.00 96.94 323 LEU A O 1
ATOM 2561 N N . ALA A 1 324 ? 11.303 24.208 -11.504 1.00 97.12 324 ALA A N 1
ATOM 2562 C CA . ALA A 1 324 ? 10.168 23.806 -10.681 1.00 97.12 324 ALA A CA 1
ATOM 2563 C C . ALA A 1 324 ? 8.881 23.619 -11.507 1.00 97.12 324 ALA A C 1
ATOM 2565 O O . ALA A 1 324 ? 8.015 22.840 -11.110 1.00 97.12 324 ALA A O 1
ATOM 2566 N N . ASN A 1 325 ? 8.801 24.262 -12.682 1.00 95.94 325 ASN A N 1
ATOM 2567 C CA . ASN A 1 325 ? 7.722 24.102 -13.653 1.00 95.94 325 ASN A CA 1
ATOM 2568 C C . ASN A 1 325 ? 7.849 22.877 -14.596 1.00 95.94 325 ASN A C 1
ATOM 2570 O O . ASN A 1 325 ? 6.945 22.646 -15.402 1.00 95.94 325 ASN A O 1
ATOM 2574 N N . ASP A 1 326 ? 8.922 22.082 -14.511 1.00 93.38 326 ASP A N 1
ATOM 2575 C CA . ASP A 1 326 ? 9.045 20.809 -15.235 1.00 93.38 326 ASP A CA 1
ATOM 2576 C C . ASP A 1 326 ? 8.239 19.699 -14.539 1.00 93.38 326 ASP A C 1
ATOM 2578 O O . ASP A 1 326 ? 8.060 19.708 -13.328 1.00 93.38 326 ASP A O 1
ATOM 2582 N N . ALA A 1 327 ? 7.781 18.680 -15.270 1.00 91.69 327 ALA A N 1
ATOM 2583 C CA . ALA A 1 327 ? 7.033 17.564 -14.676 1.00 91.69 327 ALA A CA 1
ATOM 2584 C C . ALA A 1 327 ? 7.935 16.351 -14.388 1.00 91.69 327 ALA A C 1
ATOM 2586 O O . ALA A 1 327 ? 8.222 15.589 -15.310 1.00 91.69 327 ALA A O 1
ATOM 2587 N N . LEU A 1 328 ? 8.399 16.147 -13.150 1.00 92.25 328 LEU A N 1
ATOM 2588 C CA . LEU A 1 328 ? 9.173 14.959 -12.725 1.00 92.25 328 LEU A CA 1
ATOM 2589 C C . LEU A 1 328 ? 8.315 13.972 -11.925 1.00 92.25 328 LEU A C 1
ATOM 2591 O O . LEU A 1 328 ? 7.182 14.272 -11.559 1.00 92.25 328 LEU A O 1
ATOM 2595 N N . GLY A 1 329 ? 8.875 12.793 -11.657 1.00 90.69 329 GLY A N 1
ATOM 2596 C CA . GLY A 1 329 ? 8.251 11.772 -10.833 1.00 90.69 329 GLY A CA 1
ATOM 2597 C C . GLY A 1 329 ? 7.994 12.233 -9.396 1.00 90.69 329 GLY A C 1
ATOM 2598 O O . GLY A 1 329 ? 8.824 12.900 -8.774 1.00 90.69 329 GLY A O 1
ATOM 2599 N N . VAL A 1 330 ? 6.849 11.829 -8.854 1.00 93.44 330 VAL A N 1
ATOM 2600 C CA . VAL A 1 330 ? 6.466 12.041 -7.457 1.00 93.44 330 VAL A CA 1
ATOM 2601 C C . VAL A 1 330 ? 6.623 10.741 -6.670 1.00 93.44 330 VAL A C 1
ATOM 2603 O O . VAL A 1 330 ? 6.049 9.715 -7.042 1.00 93.44 330 VAL A O 1
ATOM 2606 N N . ARG A 1 331 ? 7.393 10.793 -5.575 1.00 94.19 331 ARG A N 1
ATOM 2607 C CA . ARG A 1 331 ? 7.478 9.735 -4.554 1.00 94.19 331 ARG A CA 1
ATOM 2608 C C . ARG A 1 331 ? 7.089 10.307 -3.197 1.00 94.19 331 ARG A C 1
ATOM 2610 O O . ARG A 1 331 ? 7.939 10.923 -2.553 1.00 94.19 331 ARG A O 1
ATOM 2617 N N . PRO A 1 332 ? 5.824 10.144 -2.789 1.00 97.94 332 PRO A N 1
ATOM 2618 C CA . PRO A 1 332 ? 5.354 10.603 -1.495 1.00 97.94 332 PRO A CA 1
ATOM 2619 C C . PRO A 1 332 ? 6.214 10.046 -0.362 1.00 97.94 332 PRO A C 1
ATOM 2621 O O . PRO A 1 332 ? 6.600 8.875 -0.367 1.00 97.94 332 PRO A O 1
ATOM 2624 N N . ALA A 1 333 ? 6.491 10.896 0.616 1.00 98.69 333 ALA A N 1
ATOM 2625 C CA . ALA A 1 333 ? 7.021 10.504 1.907 1.00 98.69 333 ALA A CA 1
ATOM 2626 C C . ALA A 1 333 ? 6.012 10.901 2.986 1.00 98.69 333 ALA A C 1
ATOM 2628 O O . ALA A 1 333 ? 5.346 11.929 2.867 1.00 98.69 333 ALA A O 1
ATOM 2629 N N . LEU A 1 334 ? 5.905 10.105 4.042 1.00 98.50 334 LEU A N 1
ATOM 2630 C CA . LEU A 1 334 ? 5.061 10.416 5.194 1.00 98.50 334 LEU A CA 1
ATOM 2631 C C . LEU A 1 334 ? 5.722 9.940 6.485 1.00 98.50 334 LEU A C 1
ATOM 2633 O O . LEU A 1 334 ? 6.633 9.111 6.451 1.00 98.50 334 LEU A O 1
ATOM 2637 N N . GLN A 1 335 ? 5.280 10.473 7.622 1.00 98.25 335 GLN A N 1
ATOM 2638 C CA . GLN A 1 335 ? 5.628 9.907 8.923 1.00 98.25 335 GLN A CA 1
ATOM 2639 C C . GLN A 1 335 ? 4.432 9.127 9.452 1.00 98.25 335 GLN A C 1
ATOM 2641 O O . GLN A 1 335 ? 3.392 9.711 9.751 1.00 98.25 335 GLN A O 1
ATOM 2646 N N . ILE A 1 336 ? 4.584 7.814 9.562 1.00 96.50 336 ILE A N 1
ATOM 2647 C CA . ILE A 1 336 ? 3.583 6.938 10.169 1.00 96.50 336 ILE A CA 1
ATOM 2648 C C . ILE A 1 336 ? 3.828 6.858 11.685 1.00 96.50 336 ILE A C 1
ATOM 2650 O O . ILE A 1 336 ? 4.969 7.032 12.118 1.00 96.50 336 ILE A O 1
ATOM 2654 N N . LEU A 1 337 ? 2.803 6.637 12.516 1.00 95.94 337 LEU A N 1
ATOM 2655 C CA . LEU A 1 337 ? 2.999 6.536 13.971 1.00 95.94 337 LEU A CA 1
ATOM 2656 C C . LEU A 1 337 ? 3.992 5.417 14.313 1.00 95.94 337 LEU A C 1
ATOM 2658 O O . LEU A 1 337 ? 3.763 4.234 14.063 1.00 95.94 337 LEU A O 1
ATOM 2662 N N . GLU A 1 338 ? 5.096 5.789 14.953 1.00 94.19 338 GLU A N 1
ATOM 2663 C CA . GLU A 1 338 ? 6.197 4.873 15.247 1.00 94.19 338 GLU A CA 1
ATOM 2664 C C . GLU A 1 338 ? 5.848 3.749 16.253 1.00 94.19 338 GLU A C 1
ATOM 2666 O O . GLU A 1 338 ? 6.622 2.797 16.422 1.00 94.19 338 GLU A O 1
ATOM 2671 N N . SER A 1 339 ? 4.700 3.874 16.927 1.00 91.06 339 SER A N 1
ATOM 2672 C CA . SER A 1 339 ? 4.140 2.923 17.892 1.00 91.06 339 SER A CA 1
ATOM 2673 C C . SER A 1 339 ? 3.197 1.889 17.276 1.00 91.06 339 SER A C 1
ATOM 2675 O O . SER A 1 339 ? 2.799 0.966 17.983 1.00 91.06 339 SER A O 1
ATOM 2677 N N . ILE A 1 340 ? 2.819 2.031 16.000 1.00 92.38 340 ILE A N 1
ATOM 2678 C CA . ILE A 1 340 ? 1.924 1.076 15.334 1.00 92.38 340 ILE A CA 1
ATOM 2679 C C . ILE A 1 340 ? 2.559 -0.306 15.324 1.00 92.38 340 ILE A C 1
ATOM 2681 O O . ILE A 1 340 ? 3.757 -0.451 15.059 1.00 92.38 340 ILE A O 1
ATOM 2685 N N . ILE A 1 341 ? 1.727 -1.307 15.599 1.00 93.94 341 ILE A N 1
ATOM 2686 C CA . ILE A 1 341 ? 2.107 -2.707 15.534 1.00 93.94 341 ILE A CA 1
ATOM 2687 C C . ILE A 1 341 ? 2.066 -3.183 14.087 1.00 93.94 341 ILE A C 1
ATOM 2689 O O . ILE A 1 341 ? 1.105 -2.962 13.351 1.00 93.94 341 ILE A O 1
ATOM 2693 N N . VAL A 1 342 ? 3.130 -3.867 13.699 1.00 96.19 342 VAL A N 1
ATOM 2694 C CA . VAL A 1 342 ? 3.270 -4.523 12.411 1.00 96.19 342 VAL A CA 1
ATOM 2695 C C . VAL A 1 342 ? 3.700 -5.971 12.608 1.00 96.19 342 VAL A C 1
ATOM 2697 O O . VAL A 1 342 ? 4.459 -6.288 13.529 1.00 96.19 342 VAL A O 1
ATOM 2700 N N . ASN A 1 343 ? 3.250 -6.853 11.726 1.00 94.94 343 ASN A N 1
ATOM 2701 C CA . ASN A 1 343 ? 3.637 -8.259 11.696 1.00 94.94 343 ASN A CA 1
ATOM 2702 C C . ASN A 1 343 ? 4.486 -8.543 10.455 1.00 94.94 343 ASN A C 1
ATOM 2704 O O . ASN A 1 343 ? 4.173 -8.098 9.353 1.00 94.94 343 ASN A O 1
ATOM 2708 N N . GLU A 1 344 ? 5.582 -9.280 10.635 1.00 95.12 344 GLU A N 1
ATOM 2709 C CA . GLU A 1 344 ? 6.435 -9.697 9.519 1.00 95.12 344 GLU A CA 1
ATOM 2710 C C . GLU A 1 344 ? 5.742 -10.835 8.764 1.00 95.12 344 GLU A C 1
ATOM 2712 O O . GLU A 1 344 ? 5.555 -11.922 9.313 1.00 95.12 344 GLU A O 1
ATOM 2717 N N . VAL A 1 345 ? 5.346 -10.571 7.519 1.00 93.75 345 VAL A N 1
ATOM 2718 C CA . VAL A 1 345 ? 4.608 -11.517 6.660 1.00 93.75 345 VAL A CA 1
ATOM 2719 C C . VAL A 1 345 ? 5.511 -12.225 5.648 1.00 93.75 345 VAL A C 1
ATOM 2721 O O . VAL A 1 345 ? 5.188 -13.284 5.113 1.00 93.75 345 VAL A O 1
ATOM 2724 N N . GLN A 1 346 ? 6.671 -11.634 5.391 1.00 92.00 346 GLN A N 1
ATOM 2725 C CA . GLN A 1 346 ? 7.771 -12.156 4.596 1.00 92.00 346 GLN A CA 1
ATOM 2726 C C . GLN A 1 346 ? 9.039 -11.464 5.108 1.00 92.00 346 GLN A C 1
ATOM 2728 O O . GLN A 1 346 ? 8.953 -10.371 5.656 1.00 92.00 346 GLN A O 1
ATOM 2733 N N . THR A 1 347 ? 10.218 -12.065 4.941 1.00 89.06 347 THR A N 1
ATOM 2734 C CA . THR A 1 347 ? 11.477 -11.471 5.419 1.00 89.06 347 THR A CA 1
ATOM 2735 C C . THR A 1 347 ? 11.629 -10.013 4.969 1.00 89.06 347 THR A C 1
ATOM 2737 O O . THR A 1 347 ? 11.720 -9.738 3.771 1.00 89.06 347 THR A O 1
ATOM 2740 N N . GLY A 1 348 ? 11.653 -9.087 5.932 1.00 92.12 348 GLY A N 1
ATOM 2741 C CA . GLY A 1 348 ? 11.756 -7.645 5.671 1.00 92.12 348 GLY A CA 1
ATOM 2742 C C . GLY A 1 348 ? 10.500 -6.989 5.073 1.00 92.12 348 GLY A C 1
ATOM 2743 O O . GLY A 1 348 ? 10.584 -5.853 4.605 1.00 92.12 348 GLY A O 1
ATOM 2744 N N . VAL A 1 349 ? 9.349 -7.670 5.062 1.00 95.62 349 VAL A N 1
ATOM 2745 C CA . VAL A 1 349 ? 8.040 -7.147 4.636 1.00 95.62 349 VAL A CA 1
ATOM 2746 C C . VAL A 1 349 ? 7.046 -7.280 5.774 1.00 95.62 349 VAL A C 1
ATOM 2748 O O . VAL A 1 349 ? 6.853 -8.359 6.336 1.00 95.62 349 VAL A O 1
ATOM 2751 N N . TYR A 1 350 ? 6.369 -6.181 6.064 1.00 96.75 350 TYR A N 1
ATOM 2752 C CA . TYR A 1 350 ? 5.491 -6.061 7.207 1.00 96.75 350 TYR A CA 1
ATOM 2753 C C . TYR A 1 350 ? 4.099 -5.604 6.776 1.00 96.75 350 TYR A C 1
ATOM 2755 O O . TYR A 1 350 ? 3.968 -4.690 5.958 1.00 96.75 350 TYR A O 1
ATOM 2763 N N . ALA A 1 351 ? 3.072 -6.239 7.332 1.00 95.88 351 ALA A N 1
ATOM 2764 C CA . ALA A 1 351 ? 1.701 -5.750 7.267 1.00 95.88 351 ALA A CA 1
ATOM 2765 C C . ALA A 1 351 ? 1.403 -4.924 8.524 1.00 95.88 351 ALA A C 1
ATOM 2767 O O . ALA A 1 351 ? 1.964 -5.173 9.595 1.00 95.88 351 ALA A O 1
ATOM 2768 N N . ILE A 1 352 ? 0.555 -3.907 8.389 1.00 95.31 352 ILE A N 1
ATOM 2769 C CA . ILE A 1 352 ? 0.054 -3.164 9.544 1.00 95.31 352 ILE A CA 1
ATOM 2770 C C . ILE A 1 352 ? -1.027 -4.004 10.208 1.00 95.31 352 ILE A C 1
ATOM 2772 O O . ILE A 1 352 ? -1.953 -4.464 9.549 1.00 95.31 352 ILE A O 1
ATOM 2776 N N . THR A 1 353 ? -0.917 -4.179 11.522 1.00 90.00 353 THR A N 1
ATOM 2777 C CA . THR A 1 353 ? -2.041 -4.656 12.322 1.00 90.00 353 THR A CA 1
ATOM 2778 C C . THR A 1 353 ? -2.889 -3.432 12.666 1.00 90.00 353 THR A C 1
ATOM 2780 O O . THR A 1 353 ? -2.414 -2.595 13.443 1.00 90.00 353 THR A O 1
ATOM 2783 N N . PRO A 1 354 ? -4.080 -3.257 12.061 1.00 79.94 354 PRO A N 1
ATOM 2784 C CA . PRO A 1 354 ? -4.879 -2.064 12.296 1.00 79.94 354 PRO A CA 1
ATOM 2785 C C . PRO A 1 354 ? -5.241 -1.949 13.781 1.00 79.94 354 PRO A C 1
ATOM 2787 O O . PRO A 1 354 ? -5.462 -2.975 14.433 1.00 79.94 354 PRO A O 1
ATOM 2790 N N . PRO A 1 355 ? -5.276 -0.727 14.338 1.00 78.88 355 PRO A N 1
ATOM 2791 C CA . PRO A 1 355 ? -5.785 -0.537 15.684 1.00 78.88 355 PRO A CA 1
ATOM 2792 C C . PRO A 1 355 ? -7.264 -0.924 15.720 1.00 78.88 355 PRO A C 1
ATOM 2794 O O . PRO A 1 355 ? -8.015 -0.608 14.797 1.00 78.88 355 PRO A O 1
ATOM 2797 N N . ASP A 1 356 ? -7.683 -1.584 16.793 1.00 84.50 356 ASP A N 1
ATOM 2798 C CA . ASP A 1 356 ? -9.104 -1.774 17.043 1.00 84.50 356 ASP A CA 1
ATOM 2799 C C . ASP A 1 356 ? -9.713 -0.439 17.476 1.00 84.50 356 ASP A C 1
ATOM 2801 O O . ASP A 1 356 ? -9.269 0.173 18.449 1.00 84.50 356 ASP A O 1
ATOM 2805 N N . THR A 1 357 ? -10.691 0.034 16.710 1.00 85.75 357 THR A N 1
ATOM 2806 C CA . THR A 1 357 ? -11.386 1.307 16.939 1.00 85.75 357 THR A CA 1
ATOM 2807 C C . THR A 1 357 ? -12.878 1.114 17.194 1.00 85.75 357 THR A C 1
ATOM 2809 O O . THR A 1 357 ? -13.613 2.100 17.266 1.00 85.75 357 THR A O 1
ATOM 2812 N N . THR A 1 358 ? -13.343 -0.136 17.300 1.00 90.19 358 THR A N 1
ATOM 2813 C CA . THR A 1 358 ? -14.766 -0.447 17.441 1.00 90.19 358 THR A CA 1
ATOM 2814 C C . THR A 1 358 ? -15.148 -0.407 18.914 1.00 90.19 358 THR A C 1
ATOM 2816 O O . THR A 1 358 ? -14.654 -1.217 19.679 1.00 90.19 358 THR A O 1
ATOM 2819 N N . PRO A 1 359 ? -16.039 0.498 19.353 1.00 94.25 359 PRO A N 1
ATOM 2820 C CA . PRO A 1 359 ? -16.500 0.474 20.731 1.00 94.25 359 PRO A CA 1
ATOM 2821 C C . PRO A 1 359 ? -17.384 -0.746 21.020 1.00 94.25 359 PRO A C 1
ATOM 2823 O O . PRO A 1 359 ? -18.214 -1.097 20.170 1.00 94.25 359 PRO A O 1
ATOM 2826 N N . PRO A 1 360 ? -17.338 -1.294 22.247 1.00 97.12 360 PRO A N 1
ATOM 2827 C CA . PRO A 1 360 ? -18.244 -2.357 22.652 1.00 97.12 360 PRO A CA 1
ATOM 2828 C C . PRO A 1 360 ? -19.698 -1.858 22.657 1.00 97.12 360 PRO A C 1
ATOM 2830 O O . PRO A 1 360 ? -19.997 -0.730 23.063 1.00 97.12 360 PRO A O 1
ATOM 2833 N N . SER A 1 361 ? -20.621 -2.720 22.228 1.00 97.06 361 SER A N 1
ATOM 2834 C CA . SER A 1 361 ? -22.074 -2.504 22.297 1.00 97.06 361 SER A CA 1
ATOM 2835 C C . SER A 1 361 ? -22.701 -3.363 23.395 1.00 97.06 361 SER A C 1
ATOM 2837 O O . SER A 1 361 ? -22.114 -4.368 23.792 1.00 97.06 361 SER A O 1
ATOM 2839 N N . LEU A 1 362 ? -23.888 -2.987 23.881 1.00 98.50 362 LEU A N 1
ATOM 2840 C CA . LEU A 1 362 ? -24.566 -3.651 24.996 1.00 98.50 362 LEU A CA 1
ATOM 2841 C C . LEU A 1 362 ? -26.017 -3.997 24.643 1.00 98.50 362 LEU A C 1
ATOM 2843 O O . LEU A 1 362 ? -26.764 -3.185 24.116 1.00 98.50 362 LEU A O 1
ATOM 2847 N N . THR A 1 363 ? -26.446 -5.203 25.003 1.00 98.50 363 THR A N 1
ATOM 2848 C CA . THR A 1 363 ? -27.856 -5.599 25.045 1.00 98.50 363 THR A CA 1
ATOM 2849 C C . THR A 1 363 ? -28.258 -5.898 26.483 1.00 98.50 363 THR A C 1
ATOM 2851 O O . THR A 1 363 ? -27.635 -6.725 27.148 1.00 98.50 363 THR A O 1
ATOM 2854 N N . ILE A 1 364 ? -29.332 -5.263 26.957 1.00 98.56 364 ILE A N 1
ATOM 2855 C CA . ILE A 1 364 ? -29.893 -5.516 28.289 1.00 98.56 364 ILE A CA 1
ATOM 2856 C C . ILE A 1 364 ? -31.157 -6.363 28.146 1.00 98.56 364 ILE A C 1
ATOM 2858 O O . ILE A 1 364 ? -32.070 -6.009 27.401 1.00 98.56 364 ILE A O 1
ATOM 2862 N N . THR A 1 365 ? -31.237 -7.470 28.880 1.00 98.44 365 THR A N 1
ATOM 2863 C CA . THR A 1 365 ? -32.424 -8.339 28.930 1.00 98.44 365 THR A CA 1
ATOM 2864 C C . THR A 1 365 ? -32.880 -8.569 30.365 1.00 98.44 365 THR A C 1
ATOM 2866 O O . THR A 1 365 ? -32.114 -8.386 31.308 1.00 98.44 365 THR A O 1
ATOM 2869 N N . SER A 1 366 ? -34.143 -8.956 30.538 1.00 98.00 366 SER A N 1
ATOM 2870 C CA . SER A 1 366 ? -34.684 -9.406 31.821 1.00 98.00 366 SER A CA 1
ATOM 2871 C C . SER A 1 366 ? -34.996 -10.896 31.752 1.00 98.00 366 SER A C 1
ATOM 2873 O O . SER A 1 366 ? -35.399 -11.403 30.706 1.00 98.00 366 SER A O 1
ATOM 2875 N N . ASN A 1 367 ? -34.847 -11.595 32.876 1.00 97.69 367 ASN A N 1
ATOM 2876 C CA . ASN A 1 367 ? -35.173 -13.014 32.988 1.00 97.69 367 ASN A CA 1
ATOM 2877 C C . ASN A 1 367 ? -36.673 -13.329 32.816 1.00 97.69 367 ASN A C 1
ATOM 2879 O O . ASN A 1 367 ? -37.022 -14.492 32.612 1.00 97.69 367 ASN A O 1
ATOM 2883 N N . LEU A 1 368 ? -37.557 -12.329 32.914 1.00 94.38 368 LEU A N 1
ATOM 2884 C CA . LEU A 1 368 ? -38.999 -12.469 32.707 1.00 94.38 368 LEU A CA 1
ATOM 2885 C C . LEU A 1 368 ? -39.506 -11.460 31.671 1.00 94.38 368 LEU A C 1
ATOM 2887 O O . LEU A 1 368 ? -39.018 -10.336 31.576 1.00 94.38 368 LEU A O 1
ATOM 2891 N N . GLU A 1 369 ? -40.533 -11.856 30.920 1.00 91.75 369 GLU A N 1
ATOM 2892 C CA . GLU A 1 369 ? -41.176 -10.978 29.944 1.00 91.75 369 GLU A CA 1
ATOM 2893 C C . GLU A 1 369 ? -42.015 -9.880 30.618 1.00 91.75 369 GLU A C 1
ATOM 2895 O O . GLU A 1 369 ? -42.570 -10.047 31.705 1.00 91.75 369 GLU A O 1
ATOM 2900 N N . SER A 1 370 ? -42.131 -8.746 29.931 1.00 91.75 370 SER A N 1
ATOM 2901 C CA . SER A 1 370 ? -42.987 -7.626 30.319 1.00 91.75 370 SER A CA 1
ATOM 2902 C C . SER A 1 370 ? -44.408 -7.812 29.757 1.00 91.75 370 SER A C 1
ATOM 2904 O O . SER A 1 370 ? -44.535 -8.089 28.561 1.00 91.75 370 SER A O 1
ATOM 2906 N N . PRO A 1 371 ? -45.489 -7.598 30.536 1.00 93.94 371 PRO A N 1
ATOM 2907 C CA . PRO A 1 371 ? -45.515 -7.230 31.953 1.00 93.94 371 PRO A CA 1
ATOM 2908 C C . PRO A 1 371 ? -45.335 -8.433 32.896 1.00 93.94 371 PRO A C 1
ATOM 2910 O O . PRO A 1 371 ? -45.690 -9.558 32.553 1.00 93.94 371 PRO A O 1
ATOM 2913 N N . THR A 1 372 ? -44.890 -8.182 34.131 1.00 91.00 372 THR A N 1
ATOM 2914 C CA . THR A 1 372 ? -44.657 -9.227 35.146 1.00 91.00 372 THR A CA 1
ATOM 2915 C C . THR A 1 372 ? -45.144 -8.840 36.543 1.00 91.00 372 THR A C 1
ATOM 2917 O O . THR A 1 372 ? -45.173 -7.666 36.916 1.00 91.00 372 THR A O 1
ATOM 2920 N N . THR A 1 373 ? -45.520 -9.849 37.336 1.00 92.69 373 THR A N 1
ATOM 2921 C CA . THR A 1 373 ? -45.902 -9.713 38.754 1.00 92.69 373 THR A CA 1
ATOM 2922 C C . THR A 1 373 ? -44.763 -10.032 39.724 1.00 92.69 373 THR A C 1
ATOM 2924 O O . THR A 1 373 ? -44.998 -10.147 40.927 1.00 92.69 373 THR A O 1
ATOM 2927 N N . ALA A 1 374 ? -43.548 -10.258 39.221 1.00 93.00 374 ALA A N 1
ATOM 2928 C CA . ALA A 1 374 ? -42.389 -10.535 40.061 1.00 93.00 374 ALA A CA 1
ATOM 2929 C C . ALA A 1 374 ? -42.028 -9.327 40.944 1.00 93.00 374 ALA A C 1
ATOM 2931 O O . ALA A 1 374 ? -42.225 -8.171 40.567 1.00 93.00 374 ALA A O 1
ATOM 2932 N N . THR A 1 375 ? -41.484 -9.601 42.130 1.00 93.56 375 THR A N 1
ATOM 2933 C CA . THR A 1 375 ? -40.974 -8.567 43.048 1.00 93.56 375 THR A CA 1
ATOM 2934 C C . THR A 1 375 ? -39.496 -8.260 42.828 1.00 93.56 375 THR A C 1
ATOM 2936 O O . THR A 1 375 ? -39.040 -7.204 43.245 1.00 93.56 375 THR A O 1
ATOM 2939 N N . THR A 1 376 ? -38.774 -9.153 42.154 1.00 97.06 376 THR A N 1
ATOM 2940 C CA . THR A 1 376 ? -37.349 -9.037 41.832 1.00 97.06 376 THR A CA 1
ATOM 2941 C C . THR A 1 376 ? -37.140 -9.562 40.417 1.00 97.06 376 THR A C 1
ATOM 2943 O O . THR A 1 376 ? -37.716 -10.593 40.058 1.00 97.06 376 THR A O 1
ATOM 2946 N N . LEU A 1 377 ? -36.334 -8.860 39.626 1.00 98.06 377 LEU A N 1
ATOM 2947 C CA . LEU A 1 377 ? -35.899 -9.298 38.301 1.00 98.06 377 LEU A CA 1
ATOM 2948 C C . LEU A 1 377 ? -34.385 -9.394 38.259 1.00 98.06 377 LEU A C 1
ATOM 2950 O O . LEU A 1 377 ? -33.698 -8.542 38.816 1.00 98.06 377 LEU A O 1
ATOM 2954 N N . THR A 1 378 ? -33.886 -10.400 37.550 1.00 98.56 378 THR A N 1
ATOM 2955 C CA . THR A 1 378 ? -32.478 -10.483 37.171 1.00 98.56 378 THR A CA 1
ATOM 2956 C C . THR A 1 378 ? -32.343 -9.882 35.782 1.00 98.56 378 THR A C 1
ATOM 2958 O O . THR A 1 378 ? -32.986 -10.342 34.833 1.00 98.56 378 THR A O 1
ATOM 2961 N N . TYR A 1 379 ? -31.519 -8.848 35.666 1.00 98.69 379 TYR A N 1
ATOM 2962 C CA . TYR A 1 379 ? -31.136 -8.262 34.391 1.00 98.69 379 TYR A CA 1
ATOM 2963 C C . TYR A 1 379 ? -29.804 -8.848 33.943 1.00 98.69 379 TYR A C 1
ATOM 2965 O O . TYR A 1 379 ? -28.907 -9.033 34.762 1.00 98.69 379 TYR A O 1
ATOM 2973 N N . THR A 1 380 ? -29.697 -9.163 32.655 1.00 98.69 380 THR A N 1
ATOM 2974 C CA . THR A 1 380 ? -28.463 -9.632 32.013 1.00 98.69 380 THR A CA 1
ATOM 2975 C C . THR A 1 380 ? -27.974 -8.572 31.039 1.00 98.69 380 THR A C 1
ATOM 2977 O O . THR A 1 380 ? -28.750 -8.099 30.205 1.00 98.69 380 THR A O 1
ATOM 2980 N N . PHE A 1 381 ? -26.699 -8.221 31.152 1.00 98.75 381 PHE A N 1
ATOM 2981 C CA . PHE A 1 381 ? -25.974 -7.293 30.295 1.00 98.75 381 PHE A CA 1
ATOM 2982 C C . PHE A 1 381 ? -25.039 -8.114 29.415 1.00 98.75 381 PHE A C 1
ATOM 2984 O O . PHE A 1 381 ? -24.082 -8.695 29.919 1.00 98.75 381 PHE A O 1
ATOM 2991 N N . GLN A 1 382 ? -25.349 -8.196 28.125 1.00 98.50 382 GLN A N 1
ATOM 2992 C CA . GLN A 1 382 ? -24.529 -8.891 27.139 1.00 98.50 382 GLN A CA 1
ATOM 2993 C C . GLN A 1 382 ? -23.803 -7.864 26.277 1.00 98.50 382 GLN A C 1
ATOM 2995 O O . GLN A 1 382 ? -24.448 -7.132 25.521 1.00 98.50 382 GLN A O 1
ATOM 3000 N N . PHE A 1 383 ? -22.480 -7.841 26.363 1.00 98.56 383 PHE A N 1
ATOM 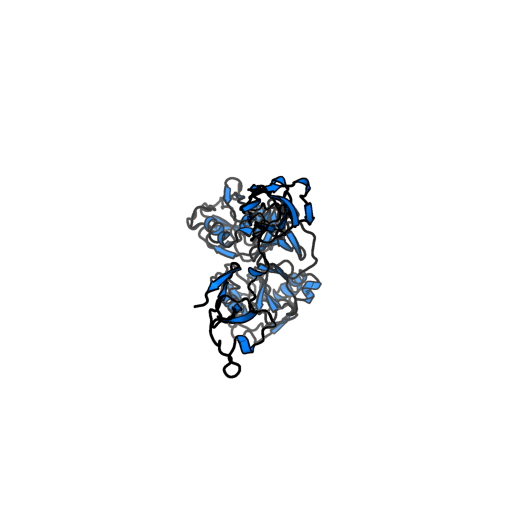3001 C CA . PHE A 1 383 ? -21.622 -7.023 25.516 1.00 98.56 383 PHE A CA 1
ATOM 3002 C C . PHE A 1 383 ? -21.238 -7.770 24.231 1.00 98.56 383 PHE A C 1
ATOM 3004 O O . PHE A 1 383 ? -21.257 -9.004 24.193 1.00 98.56 383 PHE A O 1
ATOM 3011 N N . SER A 1 384 ? -20.905 -7.033 23.167 1.00 97.88 384 SER A N 1
ATOM 3012 C CA . SER A 1 384 ? -20.437 -7.616 21.894 1.00 97.88 384 SER A CA 1
ATOM 3013 C C . SER A 1 384 ? -19.048 -8.254 21.973 1.00 97.88 384 SER A C 1
ATOM 3015 O O . SER A 1 384 ? -18.693 -9.049 21.105 1.00 97.88 384 SER A O 1
ATOM 3017 N N . GLU A 1 385 ? -18.283 -7.914 23.003 1.00 97.19 385 GLU A N 1
ATOM 3018 C CA . GLU A 1 385 ? -16.909 -8.338 23.257 1.00 97.19 385 GLU A CA 1
ATOM 3019 C C . GLU A 1 385 ? -16.586 -8.187 24.746 1.00 97.19 385 GLU A C 1
ATOM 3021 O O . GLU A 1 385 ? -17.397 -7.640 25.497 1.00 97.19 385 GLU A O 1
ATOM 3026 N N . ASP A 1 386 ? -15.420 -8.676 25.164 1.00 98.12 386 ASP A N 1
ATOM 3027 C CA . ASP A 1 386 ? -14.978 -8.560 26.551 1.00 98.12 386 ASP A CA 1
ATOM 3028 C C . ASP A 1 386 ? -14.754 -7.089 26.930 1.00 98.12 386 ASP A C 1
ATOM 3030 O O . ASP A 1 386 ? -14.073 -6.347 26.219 1.00 98.12 386 ASP A O 1
ATOM 3034 N N . VAL A 1 387 ? -15.296 -6.671 28.076 1.00 98.19 387 VAL A N 1
ATOM 3035 C CA . VAL A 1 387 ? -15.211 -5.285 28.553 1.00 98.19 387 VAL A CA 1
ATOM 3036 C C . VAL A 1 387 ? -14.502 -5.183 29.898 1.00 98.19 387 VAL A C 1
ATOM 3038 O O . VAL A 1 387 ? -14.448 -6.111 30.697 1.00 98.19 387 VAL A O 1
ATOM 3041 N N . THR A 1 388 ? -13.959 -4.004 30.176 1.00 97.38 388 THR A N 1
ATOM 3042 C CA . THR A 1 388 ? -13.389 -3.626 31.467 1.00 97.38 388 THR A CA 1
ATOM 3043 C C . THR A 1 388 ? -14.003 -2.312 31.945 1.00 97.38 388 THR A C 1
ATOM 3045 O O . THR A 1 388 ? -14.518 -1.515 31.159 1.00 97.38 388 THR A O 1
ATOM 3048 N N . GLY A 1 389 ? -13.973 -2.082 33.259 1.00 96.06 389 GLY A N 1
ATOM 3049 C CA . GLY A 1 389 ? -14.490 -0.856 33.877 1.00 96.06 389 GLY A CA 1
ATOM 3050 C C . GLY A 1 389 ? -15.988 -0.859 34.193 1.00 96.06 389 GLY A C 1
ATOM 3051 O O . GLY A 1 389 ? -16.405 -0.012 34.973 1.00 96.06 389 GLY A O 1
ATOM 3052 N N . PHE A 1 390 ? -16.766 -1.826 33.689 1.00 98.19 390 PHE A N 1
ATOM 3053 C CA . PHE A 1 390 ? -18.188 -1.959 34.016 1.00 98.19 390 PHE A CA 1
ATOM 3054 C C . PHE A 1 390 ? -18.397 -2.444 35.456 1.00 98.19 390 PHE A C 1
ATOM 3056 O O . PHE A 1 390 ? -17.875 -3.481 35.867 1.00 98.19 390 PHE A O 1
ATOM 3063 N N . THR A 1 391 ? -19.188 -1.710 36.230 1.00 97.94 391 THR A N 1
ATOM 3064 C CA . THR A 1 391 ? -19.498 -2.021 37.627 1.00 97.94 391 THR A CA 1
ATOM 3065 C C . THR A 1 391 ? -20.989 -1.864 37.919 1.00 97.94 391 THR A C 1
ATOM 3067 O O . THR A 1 391 ? -21.728 -1.217 37.179 1.00 97.94 391 THR A O 1
ATOM 3070 N N . ALA A 1 392 ? -21.448 -2.372 39.069 1.00 97.56 392 ALA A N 1
ATOM 3071 C CA . ALA A 1 392 ? -22.820 -2.146 39.533 1.00 97.56 392 ALA A CA 1
ATOM 3072 C C . ALA A 1 392 ? -23.199 -0.651 39.580 1.00 97.56 392 ALA A C 1
ATOM 3074 O O . ALA A 1 392 ? -24.354 -0.300 39.346 1.00 97.56 392 ALA A O 1
ATOM 3075 N N . GLY A 1 393 ? -22.232 0.234 39.860 1.00 97.50 393 GLY A N 1
ATOM 3076 C CA . GLY A 1 393 ? -22.436 1.682 39.930 1.00 97.50 393 GLY A CA 1
ATOM 3077 C C . GLY A 1 393 ? -22.919 2.304 38.619 1.00 97.50 393 GLY A C 1
ATOM 3078 O O . GLY A 1 393 ? -23.643 3.299 38.664 1.00 97.50 393 GLY A O 1
ATOM 3079 N N . ASP A 1 394 ? -22.597 1.676 37.489 1.00 98.00 394 ASP A N 1
ATOM 3080 C CA . ASP A 1 394 ? -22.913 2.151 36.139 1.00 98.00 394 ASP A CA 1
ATOM 3081 C C . ASP A 1 394 ? -24.353 1.822 35.705 1.00 98.00 394 ASP A C 1
ATOM 3083 O O . ASP A 1 394 ? -24.854 2.360 34.715 1.00 98.00 394 ASP A O 1
ATOM 3087 N N . VAL A 1 395 ? -25.051 0.973 36.469 1.00 98.31 395 VAL A N 1
ATOM 3088 C CA . VAL A 1 395 ? -26.432 0.555 36.199 1.00 98.31 395 VAL A CA 1
ATOM 3089 C C . VAL A 1 395 ? -27.422 1.541 36.823 1.00 98.31 395 VAL A C 1
ATOM 3091 O O . VAL A 1 395 ? -27.746 1.460 38.009 1.00 98.31 395 VAL A O 1
ATOM 3094 N N . GLY A 1 396 ? -27.957 2.464 36.032 1.00 98.06 396 GLY A N 1
ATOM 3095 C CA . GLY A 1 396 ? -29.063 3.331 36.439 1.00 98.06 396 GLY A CA 1
ATOM 3096 C C . GLY A 1 396 ? -30.379 2.557 36.558 1.00 98.06 396 GLY A C 1
ATOM 3097 O O . GLY A 1 396 ? -30.686 1.707 35.725 1.00 98.06 396 GLY A O 1
ATOM 3098 N N . VAL A 1 397 ? -31.172 2.843 37.596 1.00 98.25 397 VAL A N 1
ATOM 3099 C CA . VAL A 1 397 ? -32.478 2.202 37.818 1.00 98.25 397 VAL A CA 1
ATOM 3100 C C . VAL A 1 397 ? -33.535 3.242 38.188 1.00 98.25 397 VAL A C 1
ATOM 3102 O O . VAL A 1 397 ? -33.347 4.036 39.109 1.00 98.25 397 VAL A O 1
ATOM 3105 N N . ILE A 1 398 ? -34.684 3.201 37.507 1.00 98.19 398 ILE A N 1
ATOM 3106 C CA . ILE A 1 398 ? -35.896 3.969 37.833 1.00 98.19 398 ILE A CA 1
ATOM 3107 C C . ILE A 1 398 ? -37.012 2.992 38.221 1.00 98.19 398 ILE A C 1
ATOM 3109 O O . ILE A 1 398 ? -37.204 1.970 37.565 1.00 98.19 398 ILE A O 1
ATOM 3113 N N . ASN A 1 399 ? -37.771 3.324 39.275 1.00 96.31 399 ASN A N 1
ATOM 3114 C CA . ASN A 1 399 ? -38.835 2.479 39.846 1.00 96.31 399 ASN A CA 1
ATOM 3115 C C . ASN A 1 399 ? -38.353 1.063 40.245 1.00 96.31 399 ASN A C 1
ATOM 3117 O O . ASN A 1 399 ? -39.063 0.059 40.140 1.00 96.31 399 ASN A O 1
ATOM 3121 N N . GLY A 1 400 ? -37.115 0.986 40.724 1.00 97.06 400 GLY A N 1
ATOM 3122 C CA . GLY A 1 400 ? -36.507 -0.225 41.250 1.00 97.06 400 GLY A CA 1
ATOM 3123 C C . GLY A 1 400 ? -35.379 0.106 42.220 1.00 97.06 400 GLY A C 1
ATOM 3124 O O . GLY A 1 400 ? -34.923 1.247 42.281 1.00 97.06 400 GLY A O 1
ATOM 3125 N N . THR A 1 401 ? -34.950 -0.879 43.001 1.00 97.75 401 THR A N 1
ATOM 3126 C CA . THR A 1 401 ? -33.766 -0.794 43.864 1.00 97.75 401 THR A CA 1
ATOM 3127 C C . THR A 1 401 ? -32.783 -1.872 43.443 1.00 97.75 401 THR A C 1
ATOM 3129 O O . THR A 1 401 ? -33.100 -3.058 43.493 1.00 97.75 401 THR A O 1
ATOM 3132 N N . ARG A 1 402 ? -31.608 -1.448 42.982 1.00 97.25 402 ARG A N 1
ATOM 3133 C CA . ARG A 1 402 ? -30.516 -2.330 42.574 1.00 97.25 402 ARG A CA 1
ATOM 3134 C C . ARG A 1 402 ? -29.931 -3.050 43.794 1.00 97.25 402 ARG A C 1
ATOM 3136 O O . ARG A 1 402 ? -29.770 -2.423 44.841 1.00 97.25 402 ARG A O 1
ATOM 3143 N N . LYS A 1 403 ? -29.618 -4.339 43.654 1.00 97.94 403 LYS A N 1
ATOM 3144 C CA . LYS A 1 403 ? -28.885 -5.121 44.658 1.00 97.94 403 LYS A CA 1
ATOM 3145 C C . LYS A 1 403 ? -27.431 -5.275 44.237 1.00 97.94 403 LYS A C 1
ATOM 3147 O O . LYS A 1 403 ? -27.074 -6.245 43.570 1.00 97.94 403 LYS A O 1
ATOM 3152 N N . ASP A 1 404 ? -26.596 -4.312 44.598 1.00 97.44 404 ASP A N 1
ATOM 3153 C CA . ASP A 1 404 ? -25.181 -4.267 44.200 1.00 97.44 404 ASP A CA 1
ATOM 3154 C C . ASP A 1 404 ? -24.419 -5.531 44.634 1.00 97.44 404 ASP A C 1
ATOM 3156 O O . ASP A 1 404 ? -23.491 -5.954 43.955 1.00 97.44 404 ASP A O 1
ATOM 3160 N N . GLU A 1 405 ? -24.845 -6.187 45.717 1.00 97.50 405 GLU A N 1
ATOM 3161 C CA . GLU A 1 405 ? -24.291 -7.456 46.199 1.00 97.50 405 GLU A CA 1
ATOM 3162 C C . GLU A 1 405 ? -24.580 -8.667 45.296 1.00 97.50 405 GLU A C 1
ATOM 3164 O O . GLU A 1 405 ? -23.978 -9.722 45.487 1.00 97.50 405 GLU A O 1
ATOM 3169 N N . THR A 1 406 ? -25.507 -8.528 44.346 1.00 97.94 406 THR A N 1
ATOM 3170 C CA . THR A 1 406 ? -25.850 -9.556 43.347 1.00 97.94 406 THR A CA 1
ATOM 3171 C C . THR A 1 406 ? -25.220 -9.288 41.985 1.00 97.94 406 THR A C 1
ATOM 3173 O O . THR A 1 406 ? -25.477 -10.041 41.050 1.00 97.94 406 THR A O 1
ATOM 3176 N N . PHE A 1 407 ? -24.439 -8.211 41.855 1.00 98.50 407 PHE A N 1
ATOM 3177 C CA . PHE A 1 407 ? -23.714 -7.937 40.625 1.00 98.50 407 PHE A CA 1
ATOM 3178 C C . PHE A 1 407 ? -22.635 -8.997 40.422 1.00 98.50 407 PHE A C 1
ATOM 3180 O O . PHE A 1 407 ? -21.744 -9.137 41.261 1.00 98.50 407 PHE A O 1
ATOM 3187 N N . ASP A 1 408 ? -22.729 -9.725 39.316 1.00 97.88 408 ASP A N 1
ATOM 3188 C CA . ASP A 1 408 ? -21.846 -10.846 39.013 1.00 97.88 408 ASP A CA 1
ATOM 3189 C C . ASP A 1 408 ? -21.343 -10.761 37.571 1.00 97.88 408 ASP A C 1
ATOM 3191 O O . ASP A 1 408 ? -22.125 -10.524 36.645 1.00 97.88 408 ASP A O 1
ATOM 3195 N N . GLU A 1 409 ? -20.038 -10.961 37.405 1.00 97.88 409 GLU A N 1
ATOM 3196 C CA . GLU A 1 409 ? -19.390 -11.174 36.111 1.00 97.88 409 GLU A CA 1
ATOM 3197 C C . GLU A 1 409 ? -19.479 -12.667 35.802 1.00 97.88 409 GLU A C 1
ATOM 3199 O O . GLU A 1 409 ? -18.783 -13.484 36.408 1.00 97.88 409 GLU A O 1
ATOM 3204 N N . VAL A 1 410 ? -20.376 -13.030 34.886 1.00 97.62 410 VAL A N 1
ATOM 3205 C CA . VAL A 1 410 ? -20.548 -14.425 34.465 1.00 97.62 410 VAL A CA 1
ATOM 3206 C C . VAL A 1 410 ? -19.343 -14.849 33.624 1.00 97.62 410 VAL A C 1
ATOM 3208 O O . VAL A 1 410 ? -18.791 -15.934 33.823 1.00 97.62 410 VAL A O 1
ATOM 3211 N N . ASP A 1 411 ? -18.932 -13.971 32.709 1.00 97.56 411 ASP A N 1
ATOM 3212 C CA . ASP A 1 411 ? -17.704 -14.017 31.918 1.00 97.56 411 ASP A CA 1
ATOM 3213 C C . ASP A 1 411 ? -17.328 -12.593 31.452 1.00 97.56 411 ASP A C 1
ATOM 3215 O O . ASP A 1 411 ? -18.007 -11.626 31.798 1.00 97.56 411 ASP A O 1
ATOM 3219 N N . GLY A 1 412 ? -16.250 -12.453 30.668 1.00 94.75 412 GLY A N 1
ATOM 3220 C CA . GLY A 1 412 ? -15.689 -11.152 30.279 1.00 94.75 412 GLY A CA 1
ATOM 3221 C C . GLY A 1 412 ? -16.640 -10.228 29.506 1.00 94.75 412 GLY A C 1
ATOM 3222 O O . GLY A 1 412 ? -16.391 -9.024 29.451 1.00 94.75 412 GLY A O 1
ATOM 3223 N N . ASN A 1 413 ? -17.738 -10.749 28.945 1.00 98.12 413 ASN A N 1
ATOM 3224 C CA . ASN A 1 413 ? -18.720 -9.964 28.199 1.00 98.12 413 ASN A CA 1
ATOM 3225 C C . ASN A 1 413 ? -20.166 -10.129 28.694 1.00 98.12 413 ASN A C 1
ATOM 3227 O O . ASN A 1 413 ? -21.083 -9.581 28.077 1.00 98.12 413 ASN A O 1
ATOM 3231 N N . THR A 1 414 ? -20.390 -10.833 29.805 1.00 98.50 414 THR A N 1
ATOM 3232 C CA . THR A 1 414 ? -21.729 -11.104 30.334 1.00 98.50 414 THR A CA 1
ATOM 3233 C C . THR A 1 414 ? -21.796 -10.828 31.826 1.00 98.50 414 THR A C 1
ATOM 3235 O O . THR A 1 414 ? -21.110 -11.451 32.632 1.00 98.50 414 THR A O 1
ATOM 3238 N N . TYR A 1 415 ? -22.702 -9.933 32.212 1.00 98.69 415 TYR A N 1
ATOM 3239 C CA . TYR A 1 415 ? -22.895 -9.533 33.604 1.00 98.69 415 TYR A CA 1
ATOM 3240 C C . TYR A 1 415 ? -24.357 -9.665 34.003 1.00 98.69 415 TYR A C 1
ATOM 3242 O O . TYR A 1 415 ? -25.258 -9.532 33.171 1.00 98.69 415 TYR A O 1
ATOM 3250 N N . THR A 1 416 ? -24.617 -9.883 35.288 1.00 98.62 416 THR A N 1
ATOM 3251 C CA . THR A 1 416 ? -25.985 -9.922 35.817 1.00 98.62 416 THR A CA 1
ATOM 3252 C C . THR A 1 416 ? -26.139 -9.083 37.071 1.00 98.62 416 THR A C 1
ATOM 3254 O O . THR A 1 416 ? -25.177 -8.857 37.799 1.00 98.62 416 THR A O 1
ATOM 3257 N N . ILE A 1 417 ? -27.357 -8.594 37.314 1.00 98.69 417 ILE A N 1
ATOM 3258 C CA . ILE A 1 417 ? -27.719 -7.949 38.578 1.00 98.69 417 ILE A CA 1
ATOM 3259 C C . ILE A 1 417 ? -29.201 -8.139 38.887 1.00 98.69 417 ILE A C 1
ATOM 3261 O O . ILE A 1 417 ? -30.043 -8.133 37.984 1.00 98.69 417 ILE A O 1
ATOM 3265 N N . GLU A 1 418 ? -29.546 -8.267 40.164 1.00 98.62 418 GLU A N 1
ATOM 3266 C CA . GLU A 1 418 ? -30.934 -8.218 40.606 1.00 98.62 418 GLU A CA 1
ATOM 3267 C C . GLU A 1 418 ? -31.398 -6.786 40.899 1.00 98.62 418 GLU A C 1
ATOM 3269 O O . GLU A 1 418 ? -30.685 -5.962 41.480 1.00 98.62 418 GLU A O 1
ATOM 3274 N N . VAL A 1 419 ? -32.650 -6.506 40.540 1.00 98.62 419 VAL A N 1
ATOM 3275 C CA . VAL A 1 419 ? -33.340 -5.255 40.857 1.00 98.62 419 VAL A CA 1
ATOM 3276 C C . VAL A 1 419 ? -34.699 -5.574 41.472 1.00 98.62 419 VAL A C 1
ATOM 3278 O O . VAL A 1 419 ? -35.539 -6.243 40.864 1.00 98.62 419 VAL A O 1
ATOM 3281 N N . ASP A 1 420 ? -34.932 -5.060 42.677 1.00 97.94 420 ASP A N 1
ATOM 3282 C CA . ASP A 1 420 ? -36.215 -5.164 43.364 1.00 97.94 420 ASP A CA 1
ATOM 3283 C C . ASP A 1 420 ? -37.196 -4.105 42.864 1.00 97.94 420 ASP A C 1
ATOM 3285 O O . ASP A 1 420 ? -36.852 -2.943 42.635 1.00 97.94 420 ASP A O 1
ATOM 3289 N N .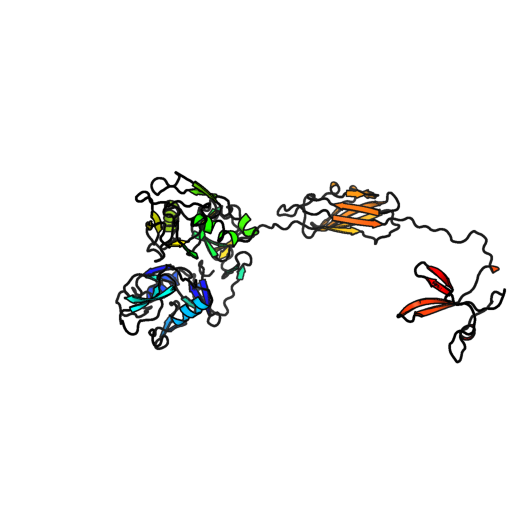 LYS A 1 421 ? -38.455 -4.504 42.721 1.00 95.81 421 LYS A N 1
ATOM 3290 C CA . LYS A 1 421 ? -39.582 -3.626 42.414 1.00 95.81 421 LYS A CA 1
ATOM 3291 C C . LYS A 1 421 ? -39.843 -2.660 43.571 1.00 95.81 421 LYS A C 1
ATOM 3293 O O . LYS A 1 421 ? -39.939 -3.083 44.719 1.00 95.81 421 LYS A O 1
ATOM 3298 N N . VAL A 1 422 ? -40.063 -1.381 43.254 1.00 95.81 422 VAL A N 1
ATOM 3299 C CA . VAL A 1 422 ? -40.520 -0.376 44.235 1.00 95.81 422 VAL A CA 1
ATOM 3300 C C . VAL A 1 422 ? -42.038 -0.182 44.174 1.00 95.81 422 VAL A C 1
ATOM 3302 O O . VAL A 1 422 ? -42.696 -0.187 45.211 1.00 95.81 422 VAL A O 1
ATOM 3305 N N . ALA A 1 423 ? -42.607 -0.030 42.974 1.00 93.69 423 ALA A N 1
ATOM 3306 C CA . ALA A 1 423 ? -44.043 0.148 42.762 1.00 93.69 423 ALA A CA 1
ATOM 3307 C C . ALA A 1 423 ? -44.500 -0.404 41.399 1.00 93.69 423 ALA A C 1
ATOM 3309 O O . ALA A 1 423 ? -43.683 -0.750 40.542 1.00 93.69 423 ALA A O 1
ATOM 3310 N N . ASP A 1 424 ? -45.817 -0.481 41.198 1.00 93.31 424 ASP A N 1
ATOM 3311 C CA . ASP A 1 424 ? -46.416 -0.763 39.888 1.00 93.31 424 ASP A CA 1
ATOM 3312 C C . ASP A 1 424 ? -46.044 0.314 38.859 1.00 93.31 424 ASP A C 1
ATOM 3314 O O . ASP A 1 424 ? -45.990 1.505 39.172 1.00 93.31 424 ASP A O 1
ATOM 3318 N N . GLY A 1 425 ? -45.818 -0.111 37.616 1.00 92.38 425 GLY A N 1
ATOM 3319 C CA . GLY A 1 425 ? -45.427 0.745 36.500 1.00 92.38 425 GLY A CA 1
ATOM 3320 C C . GLY A 1 425 ? -44.116 0.318 35.845 1.00 92.38 425 GLY A C 1
ATOM 3321 O O . GLY A 1 425 ? -43.621 -0.788 36.049 1.00 92.38 425 GLY A O 1
ATOM 3322 N N . ASN A 1 426 ? -43.552 1.205 35.030 1.00 96.56 426 ASN A N 1
ATOM 3323 C CA . ASN A 1 426 ? -42.325 0.933 34.285 1.00 96.56 426 ASN A CA 1
ATOM 3324 C C . ASN A 1 426 ? -41.123 0.924 35.229 1.00 96.56 426 ASN A C 1
ATOM 3326 O O . ASN A 1 426 ? -40.806 1.956 35.818 1.00 96.56 426 ASN A O 1
ATOM 3330 N N . GLN A 1 427 ? -40.456 -0.218 35.349 1.00 97.94 427 GLN A N 1
ATOM 3331 C CA . GLN A 1 427 ? -39.095 -0.309 35.855 1.00 97.94 427 GLN A CA 1
ATOM 3332 C C . GLN A 1 427 ? -38.140 -0.151 34.673 1.00 97.94 427 GLN A C 1
ATOM 3334 O O . GLN A 1 427 ? -38.273 -0.855 33.672 1.00 97.94 427 GLN A O 1
ATOM 3339 N N . ILE A 1 428 ? -37.221 0.807 34.771 1.00 98.31 428 ILE A N 1
ATOM 3340 C CA . ILE A 1 428 ? -36.291 1.148 33.691 1.00 98.31 428 ILE A CA 1
ATOM 3341 C C . ILE A 1 428 ? -34.878 0.912 34.201 1.00 98.31 428 ILE A C 1
ATOM 3343 O O . ILE A 1 428 ? -34.522 1.434 35.258 1.00 98.31 428 ILE A O 1
ATOM 3347 N N . VAL A 1 429 ? -34.100 0.136 33.453 1.00 98.62 429 VAL A N 1
ATOM 3348 C CA . VAL A 1 429 ? -32.677 -0.097 33.711 1.00 98.62 429 VAL A CA 1
ATOM 3349 C C . VAL A 1 429 ? -31.886 0.499 32.559 1.00 98.62 429 VAL A C 1
ATOM 3351 O O . VAL A 1 429 ? -32.213 0.236 31.402 1.00 98.62 429 VAL A O 1
ATOM 3354 N N . THR A 1 430 ? -30.879 1.306 32.883 1.00 98.50 430 THR A N 1
ATOM 3355 C CA . THR A 1 430 ? -30.087 2.083 31.924 1.00 98.50 430 THR A CA 1
ATOM 3356 C C . THR A 1 430 ? -28.594 1.900 32.176 1.00 98.50 430 THR A C 1
ATOM 3358 O O . THR A 1 430 ? -28.178 1.853 33.332 1.00 98.50 430 THR A O 1
ATOM 3361 N N . VAL A 1 431 ? -27.776 1.888 31.128 1.00 98.56 431 VAL A N 1
ATOM 3362 C CA . VAL A 1 431 ? -26.309 1.967 31.230 1.00 98.56 431 VAL A CA 1
ATOM 3363 C C . VAL A 1 431 ? -25.825 3.126 30.369 1.00 98.56 431 VAL A C 1
ATOM 3365 O O . VAL A 1 431 ? -26.107 3.166 29.174 1.00 98.56 431 VAL A O 1
ATOM 3368 N N . GLY A 1 432 ? -25.134 4.080 30.993 1.00 97.06 432 GLY A N 1
ATOM 3369 C CA . GLY A 1 432 ? -24.730 5.335 30.359 1.00 97.06 432 GLY A CA 1
ATOM 3370 C C . GLY A 1 432 ? -23.533 5.216 29.408 1.00 97.06 432 GLY A C 1
ATOM 3371 O O . GLY A 1 432 ? -22.785 4.236 29.410 1.00 97.06 432 GLY A O 1
ATOM 3372 N N . VAL A 1 433 ? -23.328 6.266 28.613 1.00 97.38 433 VAL A N 1
ATOM 3373 C CA . VAL A 1 433 ? -22.163 6.436 27.724 1.00 97.38 433 VAL A CA 1
ATOM 3374 C C . VAL A 1 433 ? -20.863 6.536 28.534 1.00 97.38 433 VAL A C 1
ATOM 3376 O O . VAL A 1 433 ? -20.832 7.210 29.564 1.00 97.38 433 VAL A O 1
ATOM 3379 N N . GLY A 1 434 ? -19.783 5.925 28.040 1.00 96.75 434 GLY A N 1
ATOM 3380 C CA . GLY A 1 434 ? -18.439 6.007 28.622 1.00 96.75 434 GLY A CA 1
ATOM 3381 C C . GLY A 1 434 ? -18.258 5.288 29.963 1.00 96.75 434 GLY A C 1
ATOM 3382 O O . GLY A 1 434 ? -17.400 5.690 30.746 1.00 96.75 434 GLY A O 1
ATOM 3383 N N . THR A 1 435 ? -19.075 4.275 30.247 1.00 97.25 435 THR A N 1
ATOM 3384 C CA . THR A 1 435 ? -19.049 3.497 31.499 1.00 97.25 435 THR A CA 1
ATOM 3385 C C . THR A 1 435 ? -18.236 2.208 31.389 1.00 97.25 435 THR A C 1
ATOM 3387 O O . THR A 1 435 ? -17.763 1.695 32.398 1.00 97.25 435 THR A O 1
ATOM 3390 N N . TYR A 1 436 ? -18.028 1.697 30.176 1.00 97.50 436 TYR A N 1
ATOM 3391 C CA . TYR A 1 436 ? -17.232 0.499 29.918 1.00 97.50 436 TYR A CA 1
ATOM 3392 C C . TYR A 1 436 ? -16.402 0.653 28.642 1.00 97.50 436 TYR A C 1
ATOM 3394 O O . TYR A 1 436 ? -16.729 1.455 27.761 1.00 97.50 436 TYR A O 1
ATOM 3402 N N . GLN A 1 437 ? -15.309 -0.103 28.563 1.00 97.56 437 GLN A N 1
ATOM 3403 C CA . GLN A 1 437 ? -14.389 -0.099 27.426 1.00 97.56 437 GLN A CA 1
ATOM 3404 C C . GLN A 1 437 ? -13.901 -1.505 27.089 1.00 97.56 437 GLN A C 1
ATOM 3406 O O . GLN A 1 437 ? -13.857 -2.366 27.965 1.00 97.56 437 GLN A O 1
ATOM 3411 N N . ASP A 1 438 ? -13.485 -1.717 25.850 1.00 96.31 438 ASP A N 1
ATOM 3412 C CA . ASP A 1 438 ? -12.832 -2.954 25.417 1.00 96.31 438 ASP A CA 1
ATOM 3413 C C . ASP A 1 438 ? -11.343 -3.021 25.841 1.00 96.31 438 ASP A C 1
ATOM 3415 O O . ASP A 1 438 ? -10.820 -2.175 26.583 1.00 96.31 438 ASP A O 1
ATOM 3419 N N . ALA A 1 439 ? -10.632 -4.040 25.348 1.00 89.69 439 ALA A N 1
ATOM 3420 C CA . ALA A 1 439 ? -9.192 -4.207 25.555 1.00 89.69 439 ALA A CA 1
ATOM 3421 C C . ALA A 1 439 ? -8.331 -3.149 24.830 1.00 89.69 439 ALA A C 1
ATOM 3423 O O . ALA A 1 439 ? -7.205 -2.881 25.260 1.00 89.69 439 ALA A O 1
ATOM 3424 N N . ALA A 1 440 ? -8.845 -2.550 23.754 1.00 87.12 440 ALA A N 1
ATOM 3425 C CA . ALA A 1 440 ? -8.216 -1.459 23.010 1.00 87.12 440 ALA A CA 1
ATOM 3426 C C . ALA A 1 440 ? -8.511 -0.067 23.610 1.00 87.12 440 ALA A C 1
ATOM 3428 O O . ALA A 1 440 ? -8.007 0.941 23.112 1.00 87.12 440 ALA A O 1
ATOM 3429 N N . ALA A 1 441 ? -9.239 -0.025 24.732 1.00 92.19 441 ALA A N 1
ATOM 3430 C CA . ALA A 1 441 ? -9.702 1.167 25.431 1.00 92.19 441 ALA A CA 1
ATOM 3431 C C . ALA A 1 441 ? -10.699 2.032 24.633 1.00 92.19 441 ALA A C 1
ATOM 3433 O O . ALA A 1 441 ? -10.840 3.228 24.913 1.00 92.19 441 ALA A O 1
ATOM 3434 N N . ASN A 1 442 ? -11.432 1.446 23.681 1.00 93.44 442 ASN A N 1
ATOM 3435 C CA . ASN A 1 442 ? -12.572 2.114 23.064 1.00 93.44 442 ASN A CA 1
ATOM 3436 C C . ASN A 1 442 ? -13.732 2.150 24.067 1.00 93.44 442 ASN A C 1
ATOM 3438 O O . ASN A 1 442 ? -14.250 1.117 24.486 1.00 93.44 442 ASN A O 1
ATOM 3442 N N . LEU A 1 443 ? -14.144 3.355 24.466 1.00 97.06 443 LEU A N 1
ATOM 3443 C CA . LEU A 1 443 ? -15.281 3.569 25.365 1.00 97.06 443 LEU A CA 1
ATOM 3444 C C . LEU A 1 443 ? -16.607 3.421 24.624 1.00 97.06 443 LEU A C 1
ATOM 3446 O O . LEU A 1 443 ? -16.751 3.928 23.509 1.00 97.06 443 LEU A O 1
ATOM 3450 N N . ASN A 1 444 ? -17.613 2.840 25.278 1.00 97.25 444 ASN A N 1
ATOM 3451 C CA . ASN A 1 444 ? -18.957 2.764 24.716 1.00 97.25 444 ASN A CA 1
ATOM 3452 C C . ASN A 1 444 ? -19.520 4.153 24.391 1.00 97.25 444 ASN A C 1
ATOM 3454 O O . ASN A 1 444 ? -19.415 5.097 25.177 1.00 97.25 444 ASN A O 1
ATOM 3458 N N . THR A 1 445 ? -20.151 4.269 23.226 1.00 96.94 445 THR A N 1
ATOM 3459 C CA . THR A 1 445 ? -20.592 5.559 22.667 1.00 96.94 445 THR A CA 1
ATOM 3460 C C . THR A 1 445 ? -22.097 5.787 22.760 1.00 96.94 445 THR A C 1
ATOM 3462 O O . THR A 1 445 ? -22.567 6.888 22.473 1.00 96.94 445 THR A O 1
ATOM 3465 N N . GLN A 1 446 ? -22.859 4.772 23.173 1.00 95.56 446 GLN A N 1
ATOM 3466 C CA . GLN A 1 446 ? -24.317 4.814 23.272 1.00 95.56 446 GLN A CA 1
ATOM 3467 C C . GLN A 1 446 ? -24.787 4.407 24.670 1.00 95.56 446 GLN A C 1
ATOM 3469 O O . GLN A 1 446 ? -24.151 3.594 25.346 1.00 95.56 446 GLN A O 1
ATOM 3474 N N . GLU A 1 447 ? -25.887 5.025 25.098 1.00 97.31 447 GLU A N 1
ATOM 3475 C CA . GLU A 1 447 ? -26.652 4.610 26.271 1.00 97.31 447 GLU A CA 1
ATOM 3476 C C . GLU A 1 447 ? -27.608 3.493 25.860 1.00 97.31 447 GLU A C 1
ATOM 3478 O O . GLU A 1 447 ? -28.269 3.600 24.828 1.00 97.31 447 GLU A O 1
ATOM 3483 N N . GLU A 1 448 ? -27.720 2.463 26.693 1.00 98.19 448 GLU A N 1
ATOM 3484 C CA . GLU A 1 448 ? -28.643 1.352 26.470 1.00 98.19 448 GLU A CA 1
ATOM 3485 C C . GLU A 1 448 ? -29.672 1.265 27.589 1.00 98.19 448 GLU A C 1
ATOM 3487 O O . GLU A 1 448 ? -29.379 1.549 28.752 1.00 98.19 448 GLU A O 1
ATOM 3492 N N . THR A 1 449 ? -30.905 0.898 27.237 1.00 98.06 449 THR A N 1
ATOM 3493 C CA . THR A 1 449 ? -32.043 0.893 28.163 1.00 98.06 449 THR A CA 1
ATOM 3494 C C . THR A 1 449 ? -32.982 -0.277 27.905 1.00 98.06 449 THR A C 1
ATOM 3496 O O . THR A 1 449 ? -33.353 -0.561 26.770 1.00 98.06 449 THR A O 1
ATOM 3499 N N . ILE A 1 450 ? -33.479 -0.882 28.983 1.00 98.38 450 ILE A N 1
ATOM 3500 C CA . ILE A 1 450 ? -34.636 -1.781 28.963 1.00 98.38 450 ILE A CA 1
ATOM 3501 C C . ILE A 1 450 ? -35.748 -1.234 29.860 1.00 98.38 450 ILE A C 1
ATOM 3503 O O . ILE A 1 450 ? -35.500 -0.634 30.905 1.00 98.38 450 ILE A O 1
ATOM 3507 N N . THR A 1 451 ? -37.001 -1.448 29.455 1.00 98.12 451 THR A N 1
ATOM 3508 C CA . THR A 1 451 ? -38.185 -1.152 30.270 1.00 98.12 451 THR A CA 1
ATOM 3509 C C . THR A 1 451 ? -39.014 -2.411 30.482 1.00 98.12 451 THR A C 1
ATOM 3511 O O . THR A 1 451 ? -39.471 -3.026 29.518 1.00 98.12 451 THR A O 1
ATOM 3514 N N . VAL A 1 452 ? -39.271 -2.753 31.743 1.00 97.06 452 VAL A N 1
ATOM 3515 C CA . VAL A 1 452 ? -40.170 -3.845 32.134 1.00 97.06 452 VAL A CA 1
ATOM 3516 C C . VAL A 1 452 ? -41.350 -3.273 32.912 1.00 97.06 452 VAL A C 1
ATOM 3518 O O . VAL A 1 452 ? -41.184 -2.479 33.835 1.00 97.06 452 VAL A O 1
ATOM 3521 N N . VAL A 1 453 ? -42.570 -3.650 32.532 1.00 95.94 453 VAL A N 1
ATOM 3522 C CA . VAL A 1 453 ? -43.792 -3.208 33.211 1.00 95.94 453 VAL A CA 1
ATOM 3523 C C . VAL A 1 453 ? -44.046 -4.118 34.412 1.00 95.94 453 VAL A C 1
ATOM 3525 O O . VAL A 1 453 ? -44.380 -5.292 34.255 1.00 95.94 453 VAL A O 1
ATOM 3528 N N . MET A 1 454 ? -43.915 -3.563 35.614 1.00 93.56 454 MET A N 1
ATOM 3529 C CA . MET A 1 454 ? -44.160 -4.249 36.882 1.00 93.56 454 MET A CA 1
ATOM 3530 C C . MET A 1 454 ? -45.611 -4.042 37.323 1.00 93.56 454 MET A C 1
ATOM 3532 O O . MET A 1 454 ? -46.120 -2.922 37.289 1.00 93.56 454 MET A O 1
ATOM 3536 N N . THR A 1 455 ? -46.283 -5.100 37.772 1.00 88.69 455 THR A N 1
ATOM 3537 C CA . THR A 1 455 ? -47.676 -5.026 38.248 1.00 88.69 455 THR A CA 1
ATOM 3538 C C . THR A 1 455 ? -47.903 -5.905 39.479 1.00 88.69 455 THR A C 1
ATOM 3540 O O . THR A 1 455 ? -47.080 -6.763 39.799 1.00 88.69 455 THR A O 1
ATOM 3543 N N . GLU A 1 456 ? -48.967 -5.670 40.239 1.00 80.38 456 GLU A N 1
ATOM 3544 C CA . GLU A 1 456 ? -49.452 -6.591 41.267 1.00 80.38 456 GLU A CA 1
ATOM 3545 C C . GLU A 1 456 ? -50.572 -7.496 40.742 1.00 80.38 456 GLU A C 1
ATOM 3547 O O . GLU A 1 456 ? -51.392 -7.127 39.900 1.00 80.38 456 GLU A O 1
ATOM 3552 N N . LEU A 1 457 ? -50.629 -8.720 41.271 1.00 60.41 457 LEU A N 1
ATOM 3553 C CA . LEU A 1 457 ? -51.672 -9.682 40.935 1.00 60.41 457 LEU A CA 1
ATOM 3554 C C . LEU A 1 457 ? -53.006 -9.207 41.533 1.00 60.41 457 LEU A C 1
ATOM 3556 O O . LEU A 1 457 ? -53.273 -9.403 42.720 1.00 60.41 457 LEU A O 1
ATOM 3560 N N . VAL A 1 458 ? -53.882 -8.618 40.713 1.00 51.81 458 VAL A N 1
ATOM 3561 C CA . VAL A 1 458 ? -55.264 -8.326 41.121 1.00 51.81 458 VAL A CA 1
ATOM 3562 C C . VAL A 1 458 ? -56.057 -9.635 41.141 1.00 51.81 458 VAL A C 1
ATOM 3564 O O . VAL A 1 458 ? -56.848 -9.928 40.247 1.00 51.81 458 VAL A O 1
ATOM 3567 N N . THR A 1 459 ? -55.874 -10.444 42.187 1.00 45.53 459 THR A N 1
ATOM 3568 C CA . THR A 1 459 ? -56.871 -11.464 42.538 1.00 45.53 459 THR A CA 1
ATOM 3569 C C . THR A 1 459 ? -58.003 -10.774 43.280 1.00 45.53 459 THR A C 1
ATOM 3571 O O . THR A 1 459 ? -58.100 -10.813 44.500 1.00 45.53 459 THR A O 1
ATOM 3574 N N . THR A 1 460 ? -58.896 -10.109 42.551 1.00 44.78 460 THR A N 1
ATOM 3575 C CA . THR A 1 460 ? -60.241 -9.960 43.110 1.00 44.78 460 THR A CA 1
ATOM 3576 C C . THR A 1 460 ? -60.877 -11.347 43.025 1.00 44.78 460 THR A C 1
ATOM 3578 O O . THR A 1 460 ? -61.016 -11.871 41.918 1.00 44.78 460 THR A O 1
ATOM 3581 N N . PRO A 1 461 ? -61.233 -12.013 44.145 1.00 42.19 461 PRO A N 1
ATOM 3582 C CA . PRO A 1 461 ? -62.082 -13.186 44.055 1.00 42.19 461 PRO A CA 1
ATOM 3583 C C . PRO A 1 461 ? -63.386 -12.675 43.457 1.00 42.19 461 PRO A C 1
ATOM 3585 O O . PRO A 1 461 ? -64.115 -11.919 44.095 1.00 42.19 461 PRO A O 1
ATOM 3588 N N . GLY A 1 462 ? -63.646 -13.025 42.202 1.00 43.69 462 GLY A N 1
ATOM 3589 C CA . GLY A 1 462 ? -64.783 -12.525 41.439 1.00 43.69 462 GLY A CA 1
ATOM 3590 C C . GLY A 1 462 ? -66.154 -12.947 41.967 1.00 43.69 462 GLY A C 1
ATOM 3591 O O . GLY A 1 462 ? -67.108 -12.831 41.213 1.00 43.69 462 GLY A O 1
ATOM 3592 N N . TYR A 1 463 ? -66.285 -13.422 43.212 1.00 36.59 463 TYR A N 1
ATOM 3593 C CA . TYR A 1 463 ? -67.573 -13.696 43.847 1.00 36.59 463 TYR A CA 1
ATOM 3594 C C . TYR A 1 463 ? -67.517 -13.476 45.363 1.00 36.59 463 TYR A C 1
ATOM 3596 O O . TYR A 1 463 ? -66.678 -14.039 46.067 1.00 36.59 463 TYR A O 1
ATOM 3604 N N . SER A 1 464 ? -68.465 -12.689 45.873 1.00 40.66 464 SER A N 1
ATOM 3605 C CA . SER A 1 464 ? -68.798 -12.603 47.296 1.00 40.66 464 SER A CA 1
ATOM 3606 C C . SER A 1 464 ? -69.193 -13.987 47.828 1.00 40.66 464 SER A C 1
ATOM 3608 O O . SER A 1 464 ? -69.890 -14.736 47.140 1.00 40.66 464 SER A O 1
ATOM 3610 N N . LEU A 1 465 ? -68.816 -14.320 49.068 1.00 38.00 465 LEU A N 1
ATOM 3611 C CA . LEU A 1 465 ? -69.323 -15.512 49.760 1.00 38.00 465 LEU A CA 1
ATOM 3612 C C . LEU A 1 465 ? -70.866 -15.463 49.777 1.00 38.00 465 LEU A C 1
ATOM 3614 O O . LEU A 1 465 ? -71.443 -14.591 50.425 1.00 38.00 465 LEU A O 1
ATOM 3618 N N . GLY A 1 466 ? -71.532 -16.359 49.042 1.00 45.81 466 GLY A N 1
ATOM 3619 C CA . GLY A 1 466 ? -73.000 -16.367 48.957 1.00 45.81 466 GLY A CA 1
ATOM 3620 C C . GLY A 1 466 ? -73.625 -17.055 47.742 1.00 45.81 466 GLY A C 1
ATOM 3621 O O . GLY A 1 466 ? -74.836 -17.243 47.735 1.00 45.81 466 GLY A O 1
ATOM 3622 N N . THR A 1 467 ? -72.855 -17.463 46.731 1.00 43.53 467 THR A N 1
ATOM 3623 C CA . THR A 1 467 ? -73.417 -18.141 45.550 1.00 43.53 467 THR A CA 1
ATOM 3624 C C . THR A 1 467 ? -73.895 -19.555 45.907 1.00 43.53 467 THR A C 1
ATOM 3626 O O . THR A 1 467 ? -73.092 -20.437 46.226 1.00 43.53 467 THR A O 1
ATOM 3629 N N . VAL A 1 468 ? -75.211 -19.788 45.876 1.00 46.34 468 VAL A N 1
ATOM 3630 C CA . VAL A 1 468 ? -75.819 -21.096 46.179 1.00 46.34 468 VAL A CA 1
ATOM 3631 C C . VAL A 1 468 ? -75.875 -21.967 44.923 1.00 46.34 468 VAL A C 1
ATOM 3633 O O . VAL A 1 468 ? -75.734 -21.494 43.800 1.00 46.34 468 VAL A O 1
ATOM 3636 N N . ALA A 1 469 ? -76.079 -23.280 45.078 1.00 42.41 469 ALA A N 1
ATOM 3637 C CA . ALA A 1 469 ? -76.091 -24.223 43.952 1.00 42.41 469 ALA A CA 1
ATOM 3638 C C . ALA A 1 469 ? -77.100 -23.872 42.832 1.00 42.41 469 ALA A C 1
ATOM 3640 O O . ALA A 1 469 ? -76.886 -24.281 41.693 1.00 42.41 469 ALA A O 1
ATOM 3641 N N . GLY A 1 470 ? -78.148 -23.096 43.137 1.00 47.88 470 GLY A N 1
ATOM 3642 C CA . GLY A 1 470 ? -79.133 -22.601 42.166 1.00 47.88 470 GLY A CA 1
ATOM 3643 C C . GLY A 1 470 ? -78.630 -21.487 41.239 1.00 47.88 470 GLY A C 1
ATOM 3644 O O . GLY A 1 470 ? -79.198 -21.293 40.167 1.00 47.88 470 GLY A O 1
ATOM 3645 N N . ASP A 1 471 ? -77.534 -20.816 41.597 1.00 45.94 471 ASP A N 1
ATOM 3646 C CA . ASP A 1 471 ? -76.939 -19.740 40.793 1.00 45.94 471 ASP A CA 1
ATOM 3647 C C . ASP A 1 471 ? -75.950 -20.277 39.744 1.00 45.94 471 ASP A C 1
ATOM 3649 O O . ASP A 1 471 ? -75.484 -19.543 38.870 1.00 45.94 471 ASP A O 1
ATOM 3653 N N . ARG A 1 472 ? -75.624 -21.578 39.799 1.00 49.38 472 ARG A N 1
ATOM 3654 C CA . ARG A 1 472 ? -74.734 -22.230 38.832 1.00 49.38 472 ARG A CA 1
ATOM 3655 C C . ARG A 1 472 ? -75.469 -22.413 37.507 1.00 49.38 472 ARG A C 1
ATOM 3657 O O . ARG A 1 472 ? -76.388 -23.225 37.400 1.00 49.38 472 ARG A O 1
ATOM 3664 N N . LYS A 1 473 ? -75.039 -21.689 36.475 1.00 52.56 473 LYS A N 1
ATOM 3665 C CA . LYS A 1 473 ? -75.481 -21.916 35.094 1.00 52.56 473 LYS A CA 1
ATOM 3666 C C . LYS A 1 473 ? -74.512 -22.877 34.406 1.00 52.56 473 LYS A C 1
ATOM 3668 O O . LYS A 1 473 ? -73.302 -22.676 34.449 1.00 52.56 473 LYS A O 1
ATOM 3673 N N . TRP A 1 474 ? -75.049 -23.930 33.796 1.00 51.56 474 TRP A N 1
ATOM 3674 C CA . TRP A 1 474 ? -74.278 -24.889 33.007 1.00 51.56 474 TRP A CA 1
ATOM 3675 C C . TRP A 1 474 ? -74.251 -24.429 31.552 1.00 51.56 474 TRP A C 1
ATOM 3677 O O . TRP A 1 474 ? -75.289 -24.082 30.993 1.00 51.56 474 TRP A O 1
ATOM 3687 N N . PHE A 1 475 ? -73.074 -24.446 30.939 1.00 53.12 475 PHE A N 1
ATOM 3688 C CA . PHE A 1 475 ? -72.881 -24.170 29.519 1.00 53.12 475 PHE A CA 1
ATOM 3689 C C . PHE A 1 475 ? -71.981 -25.250 28.917 1.00 53.12 475 PHE A C 1
ATOM 3691 O O . PHE A 1 475 ? -71.122 -25.809 29.603 1.00 53.12 475 PHE A O 1
ATOM 3698 N N . LYS A 1 476 ? -72.155 -25.542 27.627 1.00 53.78 476 LYS A N 1
ATOM 3699 C CA . LYS A 1 476 ? -71.147 -26.272 26.849 1.00 53.78 476 LYS A CA 1
ATOM 3700 C C . LYS A 1 476 ? -70.305 -25.281 26.072 1.00 53.78 476 LYS A C 1
ATOM 3702 O O . LYS A 1 476 ? -70.826 -24.273 25.597 1.00 53.78 476 LYS A O 1
ATOM 3707 N N . TYR A 1 477 ? -69.023 -25.593 25.927 1.00 55.62 477 TYR A N 1
ATOM 3708 C CA . TYR A 1 477 ? -68.141 -24.836 25.058 1.00 55.62 477 TYR A CA 1
ATOM 3709 C C . TYR A 1 477 ? -67.777 -25.643 23.815 1.00 55.62 477 TYR A C 1
ATOM 3711 O O . TYR A 1 477 ? -67.610 -26.863 23.870 1.00 55.62 477 TYR A O 1
ATOM 3719 N N . TYR A 1 478 ? -67.649 -24.943 22.696 1.00 58.53 478 TYR A N 1
ATOM 3720 C CA . TYR A 1 478 ? -67.158 -25.486 21.437 1.00 58.53 478 TYR A CA 1
ATOM 3721 C C . TYR A 1 478 ? -65.950 -24.677 20.985 1.00 58.53 478 TYR A C 1
ATOM 3723 O O . TYR A 1 478 ? -65.959 -23.451 21.063 1.00 58.53 478 TYR A O 1
ATOM 3731 N N . LEU A 1 479 ? -64.918 -25.368 20.506 1.00 50.88 479 LEU A N 1
ATOM 3732 C CA . LEU A 1 479 ? -63.755 -24.747 19.884 1.00 50.88 479 LEU A CA 1
ATOM 3733 C C . LEU A 1 479 ? -63.910 -24.852 18.367 1.00 50.88 479 LEU A C 1
ATOM 3735 O O . LEU A 1 479 ? -64.084 -25.948 17.835 1.00 50.88 479 LEU A O 1
ATOM 3739 N N . GLY A 1 480 ? -63.864 -23.718 17.676 1.00 55.62 480 GLY A N 1
ATOM 3740 C CA . GLY A 1 480 ? -63.983 -23.647 16.219 1.00 55.62 480 GLY A CA 1
ATOM 3741 C C . GLY A 1 480 ? -63.239 -22.443 15.660 1.00 55.62 480 GLY A C 1
ATOM 3742 O O . GLY A 1 480 ? -62.841 -21.566 16.416 1.00 55.62 480 GLY A O 1
ATOM 3743 N N . LYS A 1 481 ? -63.024 -22.395 14.345 1.00 52.69 481 LYS A N 1
ATOM 3744 C CA . LYS A 1 481 ? -62.441 -21.222 13.679 1.00 52.69 481 LYS A CA 1
ATOM 3745 C C . LYS A 1 481 ? -63.547 -20.336 13.120 1.00 52.69 481 LYS A C 1
ATOM 3747 O O . LYS A 1 481 ? -64.528 -20.856 12.593 1.00 52.69 481 LYS A O 1
ATOM 3752 N N . ASP A 1 482 ? -63.395 -19.021 13.237 1.00 55.69 482 ASP A N 1
ATOM 3753 C CA . ASP A 1 482 ? -64.287 -18.084 12.553 1.00 55.69 482 ASP A CA 1
ATOM 3754 C C . ASP A 1 482 ? -63.974 -17.987 11.048 1.00 55.69 482 ASP A C 1
ATOM 3756 O O . ASP A 1 482 ? -63.052 -18.633 10.543 1.00 55.69 482 ASP A O 1
ATOM 3760 N N . ALA A 1 483 ? -64.749 -17.177 10.317 1.00 51.72 483 ALA A N 1
ATOM 3761 C CA . ALA A 1 483 ? -64.601 -16.996 8.869 1.00 51.72 483 ALA A CA 1
ATOM 3762 C C . ALA A 1 483 ? -63.215 -16.468 8.439 1.00 51.72 483 ALA A C 1
ATOM 3764 O O . ALA A 1 483 ? -62.859 -16.592 7.271 1.00 51.72 483 ALA A O 1
ATOM 3765 N N . ASN A 1 484 ? -62.427 -15.932 9.377 1.00 58.28 484 ASN A N 1
ATOM 3766 C CA . ASN A 1 484 ? -61.073 -15.432 9.149 1.00 58.28 484 ASN A CA 1
ATOM 3767 C C . ASN A 1 484 ? -59.992 -16.407 9.659 1.00 58.28 484 ASN A C 1
ATOM 3769 O O . ASN A 1 484 ? -58.810 -16.073 9.668 1.00 58.28 484 ASN A O 1
ATOM 3773 N N . GLY A 1 485 ? -60.370 -17.619 10.084 1.00 50.88 485 GLY A N 1
ATOM 3774 C CA . GLY A 1 485 ? -59.442 -18.675 10.492 1.00 50.88 485 GLY A CA 1
ATOM 3775 C C . GLY A 1 485 ? -58.960 -18.601 11.945 1.00 50.88 485 GLY A C 1
ATOM 3776 O O . GLY A 1 485 ? -58.101 -19.403 12.325 1.00 50.88 485 GLY A O 1
ATOM 3777 N N . ILE A 1 486 ? -59.509 -17.700 12.768 1.00 54.16 486 ILE A N 1
ATOM 3778 C CA . ILE A 1 486 ? -59.110 -17.521 14.172 1.00 54.16 486 ILE A CA 1
ATOM 3779 C C . ILE A 1 486 ? -59.878 -18.500 15.060 1.00 54.16 486 ILE A C 1
ATOM 3781 O O . ILE A 1 486 ? -61.108 -18.541 15.025 1.00 54.16 486 ILE A O 1
ATOM 3785 N N . THR A 1 487 ? -59.163 -19.272 15.882 1.00 51.62 487 THR A N 1
ATOM 3786 C CA . THR A 1 487 ? -59.770 -20.184 16.862 1.00 51.62 487 THR A CA 1
ATOM 3787 C C . THR A 1 487 ? -60.521 -19.395 17.938 1.00 51.62 487 THR A C 1
ATOM 3789 O O . THR A 1 487 ? -59.942 -18.538 18.600 1.00 51.62 487 THR A O 1
ATOM 3792 N N . LYS A 1 488 ? -61.801 -19.709 18.143 1.00 48.78 488 LYS A N 1
ATOM 3793 C CA . LYS A 1 488 ? -62.680 -19.125 19.160 1.00 48.78 488 LYS A CA 1
ATOM 3794 C C . LYS A 1 488 ? -63.326 -20.210 20.018 1.00 48.78 488 LYS A C 1
ATOM 3796 O O . LYS A 1 488 ? -63.637 -21.299 19.533 1.00 48.78 488 LYS A O 1
ATOM 3801 N N . ALA A 1 489 ? -63.547 -19.877 21.289 1.00 47.84 489 ALA A N 1
ATOM 3802 C CA . ALA A 1 489 ? -64.350 -20.660 22.219 1.00 47.84 489 ALA A CA 1
ATOM 3803 C C . ALA A 1 489 ? -65.766 -20.069 22.296 1.00 47.84 489 ALA A C 1
ATOM 3805 O O . ALA A 1 489 ? -65.949 -18.917 22.692 1.00 47.84 489 ALA A O 1
ATOM 3806 N N . MET A 1 490 ? -66.761 -20.856 21.897 1.00 54.91 490 MET A N 1
ATOM 3807 C CA . MET A 1 490 ? -68.172 -20.472 21.891 1.00 54.91 490 MET A CA 1
ATOM 3808 C C . MET A 1 490 ? -68.879 -21.120 23.076 1.00 54.91 490 MET A C 1
ATOM 3810 O O . MET A 1 490 ? -68.806 -22.339 23.214 1.00 54.91 490 MET A O 1
ATOM 3814 N N . LEU A 1 491 ? -69.558 -20.333 23.911 1.00 57.25 491 LEU A N 1
ATOM 3815 C CA . LEU A 1 491 ? -70.354 -20.822 25.036 1.00 57.25 491 LEU A CA 1
ATOM 3816 C C . LEU A 1 491 ? -71.825 -20.873 24.622 1.00 57.25 491 LEU A C 1
ATOM 3818 O O . LEU A 1 491 ? -72.375 -19.877 24.151 1.00 57.25 491 LEU A O 1
ATOM 3822 N N . VAL A 1 492 ? -72.469 -22.026 24.795 1.00 55.88 492 VAL A N 1
ATOM 3823 C CA . VAL A 1 492 ? -73.856 -22.228 24.360 1.00 55.88 492 VAL A CA 1
ATOM 3824 C C . VAL A 1 492 ? -74.719 -22.712 25.520 1.00 55.88 492 VAL A C 1
ATOM 3826 O O . VAL A 1 492 ? -74.369 -23.679 26.204 1.00 55.88 492 VAL A O 1
ATOM 3829 N N . ALA A 1 493 ? -75.857 -22.040 25.707 1.00 54.00 493 ALA A N 1
ATOM 3830 C CA . ALA A 1 493 ? -76.917 -22.409 26.639 1.00 54.00 493 ALA A CA 1
ATOM 3831 C C . ALA A 1 493 ? -78.266 -22.473 25.886 1.00 54.00 493 ALA A C 1
ATOM 3833 O O . ALA A 1 493 ? -78.540 -21.579 25.079 1.00 54.00 493 ALA A O 1
ATOM 3834 N N . PRO A 1 494 ? -79.103 -23.508 26.095 1.00 51.47 494 PRO A N 1
ATOM 3835 C CA . PRO A 1 494 ? -80.405 -23.608 25.448 1.00 51.47 494 PRO A CA 1
ATOM 3836 C C . PRO A 1 494 ? -81.373 -22.566 26.012 1.00 51.47 494 PRO A C 1
ATOM 3838 O O . PRO A 1 494 ? -81.312 -22.192 27.186 1.00 51.47 494 PRO A O 1
ATOM 3841 N N . LYS A 1 495 ? -82.281 -22.101 25.153 1.00 54.31 495 LYS A N 1
ATOM 3842 C CA . LYS A 1 495 ? -83.372 -21.206 25.529 1.00 54.31 495 LYS A CA 1
ATOM 3843 C C . LYS A 1 495 ? -84.526 -22.048 26.043 1.00 54.31 495 LYS A C 1
ATOM 3845 O O . LYS A 1 495 ? -85.312 -22.495 25.228 1.00 54.31 495 LYS A O 1
ATOM 3850 N N . ASP A 1 496 ? -84.645 -22.174 27.357 1.00 50.00 496 ASP A N 1
ATOM 3851 C CA . ASP A 1 496 ? -85.941 -22.331 28.012 1.00 50.00 496 ASP A CA 1
ATOM 3852 C C . ASP A 1 496 ? -85.930 -21.555 29.330 1.00 50.00 496 ASP A C 1
ATOM 3854 O O . ASP A 1 496 ? -84.970 -21.598 30.101 1.00 50.00 496 ASP A O 1
ATOM 3858 N N . GLY A 1 497 ? -86.984 -20.764 29.528 1.00 51.81 497 GLY A N 1
ATOM 3859 C CA . GLY A 1 497 ? -87.138 -19.859 30.660 1.00 51.81 497 GLY A CA 1
ATOM 3860 C C . GLY A 1 497 ? -87.018 -20.580 32.003 1.00 51.81 497 GLY A C 1
ATOM 3861 O O . GLY A 1 497 ? -87.592 -21.643 32.215 1.00 51.81 497 GLY A O 1
ATOM 3862 N N . ASP A 1 498 ? -86.260 -19.959 32.902 1.00 46.91 498 ASP A N 1
ATOM 3863 C CA . ASP A 1 498 ? -86.217 -20.171 34.354 1.00 46.91 498 ASP A CA 1
ATOM 3864 C C . ASP A 1 498 ? -85.800 -21.548 34.917 1.00 46.91 498 ASP A C 1
ATOM 3866 O O . ASP A 1 498 ? -85.662 -21.680 36.134 1.00 46.91 498 ASP A O 1
ATOM 3870 N N . GLY A 1 499 ? -85.478 -22.552 34.097 1.00 48.75 499 GLY A N 1
ATOM 3871 C CA . GLY A 1 499 ? -85.043 -23.875 34.572 1.00 48.75 499 GLY A CA 1
ATOM 3872 C C . GLY A 1 499 ? -83.562 -24.179 34.330 1.00 48.75 499 GLY A C 1
ATOM 3873 O O . GLY A 1 499 ? -83.100 -24.201 33.195 1.00 48.75 499 GLY A O 1
ATOM 3874 N N . VAL A 1 500 ? -82.798 -24.488 35.383 1.00 46.88 500 VAL A N 1
ATOM 3875 C CA . VAL A 1 500 ? -81.479 -25.135 35.243 1.00 46.88 500 VAL A CA 1
ATOM 3876 C C . VAL A 1 500 ? -81.699 -26.541 34.672 1.00 46.88 500 VAL A C 1
ATOM 3878 O O . VAL A 1 500 ? -82.306 -27.376 35.339 1.00 46.88 500 VAL A O 1
ATOM 3881 N N . MET A 1 501 ? -81.207 -26.827 33.463 1.00 47.62 501 MET A N 1
ATOM 3882 C CA . MET A 1 501 ? -81.250 -28.185 32.912 1.00 47.62 501 MET A CA 1
ATOM 3883 C C . MET A 1 501 ? -80.325 -29.085 33.751 1.00 47.62 501 MET A C 1
ATOM 3885 O O . MET A 1 501 ? -79.112 -28.875 33.789 1.00 47.62 501 MET A O 1
ATOM 3889 N N . GLN A 1 502 ? -80.889 -30.056 34.475 1.00 46.44 502 GLN A N 1
ATOM 3890 C CA . GLN A 1 502 ? -80.125 -31.052 35.233 1.00 46.44 502 GLN A CA 1
ATOM 3891 C C . GLN A 1 502 ? -79.992 -32.332 34.397 1.00 46.44 502 GLN A C 1
ATOM 3893 O O . GLN A 1 502 ? -80.982 -33.019 34.164 1.00 46.44 502 GLN A O 1
ATOM 3898 N N . GLY A 1 503 ? -78.778 -32.654 33.936 1.00 51.59 503 GLY A N 1
ATOM 3899 C CA . GLY A 1 503 ? -78.502 -33.875 33.169 1.00 51.59 503 GLY A CA 1
ATOM 3900 C C . GLY A 1 503 ? -77.278 -33.781 32.254 1.00 51.59 503 GLY A C 1
ATOM 3901 O O . GLY A 1 503 ? -76.596 -32.758 32.191 1.00 51.59 503 GLY A O 1
ATOM 3902 N N . THR A 1 504 ? -76.979 -34.869 31.540 1.00 47.88 504 THR A N 1
ATOM 3903 C CA . THR A 1 504 ? -75.904 -34.918 30.539 1.00 47.88 504 THR A CA 1
ATOM 3904 C C . THR A 1 504 ? -76.387 -34.306 29.226 1.00 47.88 504 THR A C 1
ATOM 3906 O O . THR A 1 504 ? -77.247 -34.871 28.562 1.00 47.88 504 THR A O 1
ATOM 3909 N N . PHE A 1 505 ? -75.801 -33.179 28.827 1.00 57.66 505 PHE A N 1
ATOM 3910 C CA . PHE A 1 505 ? -76.028 -32.582 27.508 1.00 57.66 505 PHE A CA 1
ATOM 3911 C C . PHE A 1 505 ? -75.541 -33.509 26.384 1.00 57.66 505 PHE A C 1
ATOM 3913 O O . PHE A 1 505 ? -74.385 -33.954 26.411 1.00 57.66 505 PHE A O 1
ATOM 3920 N N . ILE A 1 506 ? -76.317 -33.661 25.315 1.00 55.69 506 ILE A N 1
ATOM 3921 C CA . ILE A 1 506 ? -75.905 -34.303 24.059 1.00 55.69 506 ILE A CA 1
ATOM 3922 C C . ILE A 1 506 ? -75.897 -33.296 22.901 1.00 55.69 506 ILE A C 1
ATOM 3924 O O . ILE A 1 506 ? -76.418 -32.191 22.996 1.00 55.69 506 ILE A O 1
ATOM 3928 N N . ARG A 1 507 ? -75.210 -33.628 21.799 1.00 56.53 507 ARG A N 1
ATOM 3929 C CA . ARG A 1 507 ? -75.036 -32.710 20.652 1.00 56.53 507 ARG A CA 1
ATOM 3930 C C . ARG A 1 507 ? -76.372 -32.290 20.020 1.00 56.53 507 ARG A C 1
ATOM 3932 O O . ARG A 1 507 ? -76.483 -31.159 19.557 1.00 56.53 507 ARG A O 1
ATOM 3939 N N . ALA A 1 508 ? -77.349 -33.194 20.029 1.00 63.88 508 ALA A N 1
ATOM 3940 C CA . ALA A 1 508 ? -78.676 -32.987 19.458 1.00 63.88 508 ALA A CA 1
ATOM 3941 C C . ALA A 1 508 ? -79.523 -31.949 20.219 1.00 63.88 508 ALA A C 1
ATOM 3943 O O . ALA A 1 508 ? -80.492 -31.450 19.665 1.00 63.88 508 ALA A O 1
ATOM 3944 N N . ASP A 1 509 ? -79.137 -31.580 21.447 1.00 59.34 509 ASP A N 1
ATOM 3945 C CA . ASP A 1 509 ? -79.852 -30.565 22.238 1.00 59.34 509 ASP A CA 1
ATOM 3946 C C . ASP A 1 509 ? -79.556 -29.126 21.762 1.00 59.34 509 ASP A C 1
ATOM 3948 O O . ASP A 1 509 ? -80.219 -28.180 22.175 1.00 59.34 509 ASP A O 1
ATOM 3952 N N . ILE A 1 510 ? -78.523 -28.940 20.929 1.00 55.25 510 ILE A N 1
ATOM 3953 C CA . ILE A 1 510 ? -78.002 -27.624 20.510 1.00 55.25 510 ILE A CA 1
ATOM 3954 C C . ILE A 1 510 ? -78.000 -27.484 18.987 1.00 55.25 510 ILE A C 1
ATOM 3956 O O . ILE A 1 510 ? -78.286 -26.410 18.450 1.00 55.25 510 ILE A O 1
ATOM 3960 N N . LEU A 1 511 ? -77.640 -28.562 18.291 1.00 59.16 511 LEU A N 1
ATOM 3961 C CA . LEU A 1 511 ? -77.543 -28.594 16.842 1.00 59.16 511 LEU A CA 1
ATOM 3962 C C . LEU A 1 511 ? -78.573 -29.559 16.286 1.00 59.16 511 LEU A C 1
ATOM 3964 O O . LEU A 1 511 ? -78.668 -30.699 16.739 1.00 59.16 511 LEU A O 1
ATOM 3968 N N . ASP A 1 512 ? -79.280 -29.097 15.264 1.00 66.56 512 ASP A N 1
ATOM 3969 C CA . ASP A 1 512 ? -80.185 -29.916 14.485 1.00 66.56 512 ASP A CA 1
ATOM 3970 C C . ASP A 1 512 ? -79.388 -31.124 13.946 1.00 66.56 512 ASP A C 1
ATOM 3972 O O . ASP A 1 512 ? -78.323 -30.933 13.340 1.00 66.56 512 ASP A O 1
ATOM 3976 N N . PRO A 1 513 ? -79.812 -32.369 14.228 1.00 63.06 513 PRO A N 1
ATOM 3977 C CA . PRO A 1 513 ? -79.007 -33.551 13.933 1.00 63.06 513 PRO A CA 1
ATOM 3978 C C . PRO A 1 513 ? -78.707 -33.728 12.444 1.00 63.06 513 PRO A C 1
ATOM 3980 O O . PRO A 1 513 ? -77.635 -34.236 12.113 1.00 63.06 513 PRO A O 1
ATOM 3983 N N . ASP A 1 514 ? -79.608 -33.268 11.575 1.00 64.94 514 ASP A N 1
ATOM 3984 C CA . ASP A 1 514 ? -79.560 -33.506 10.134 1.00 64.94 514 ASP A CA 1
ATOM 3985 C C . ASP A 1 514 ? -78.839 -32.376 9.392 1.00 64.94 514 ASP A C 1
ATOM 3987 O O . ASP A 1 514 ? -78.073 -32.608 8.457 1.00 64.94 514 ASP A O 1
ATOM 3991 N N . THR A 1 515 ? -79.050 -31.132 9.819 1.00 67.69 515 THR A N 1
ATOM 3992 C CA . THR A 1 515 ? -78.466 -29.945 9.176 1.00 67.69 515 THR A CA 1
ATOM 3993 C C . THR A 1 515 ? -77.212 -29.435 9.878 1.00 67.69 515 THR A C 1
ATOM 3995 O O . THR A 1 515 ? -76.502 -28.588 9.333 1.00 67.69 515 THR A O 1
ATOM 3998 N N . HIS A 1 516 ? -76.946 -29.920 11.094 1.00 59.03 516 HIS A N 1
ATOM 3999 C CA . HIS A 1 516 ? -75.887 -29.466 11.998 1.00 59.03 516 HIS A CA 1
ATOM 4000 C C . HIS A 1 516 ? -75.917 -27.963 12.311 1.00 59.03 516 HIS A C 1
ATOM 4002 O O . HIS A 1 516 ? -74.921 -27.411 12.785 1.00 59.03 516 HIS A O 1
ATOM 4008 N N . LYS A 1 517 ? -77.049 -27.294 12.067 1.00 62.19 517 LYS A N 1
ATOM 4009 C CA . LYS A 1 517 ? -77.244 -25.875 12.369 1.00 62.19 517 LYS A CA 1
ATOM 4010 C C . LYS A 1 517 ? -77.772 -25.690 13.784 1.00 62.19 517 LYS A C 1
ATOM 4012 O O . LYS A 1 517 ? -78.427 -26.568 14.334 1.00 62.19 517 LYS A O 1
ATOM 4017 N N . PHE A 1 518 ? -77.477 -24.534 14.370 1.00 57.94 518 PHE A N 1
ATOM 4018 C CA . PHE A 1 518 ? -77.988 -24.169 15.687 1.00 57.94 518 PHE A CA 1
ATOM 4019 C C . PHE A 1 518 ? -79.517 -24.094 15.670 1.00 57.94 518 PHE A C 1
ATOM 4021 O O . PHE A 1 518 ? -80.085 -23.424 14.809 1.00 57.94 518 PHE A O 1
ATOM 4028 N N . ILE A 1 519 ? -80.160 -24.803 16.602 1.00 60.75 519 ILE A N 1
ATOM 4029 C CA . ILE A 1 519 ? -81.619 -24.973 16.609 1.00 60.75 519 ILE A CA 1
ATOM 4030 C C . ILE A 1 519 ? -82.304 -23.656 16.999 1.00 60.75 519 ILE A C 1
ATOM 4032 O O . ILE A 1 519 ? -83.104 -23.125 16.230 1.00 60.75 519 ILE A O 1
ATOM 4036 N N . SER A 1 520 ? -82.006 -23.116 18.190 1.00 53.78 520 SER A N 1
ATOM 4037 C CA . SER A 1 520 ? -82.500 -21.809 18.657 1.00 53.78 520 SER A CA 1
ATOM 4038 C C . SER A 1 520 ? -81.825 -21.375 19.971 1.00 53.78 520 SER A C 1
ATOM 4040 O O . SER A 1 520 ? -81.466 -22.222 20.787 1.00 53.78 520 SER A O 1
ATOM 4042 N N . GLY A 1 521 ? -81.694 -20.063 20.211 1.00 57.91 521 GLY A N 1
ATOM 4043 C CA . GLY A 1 521 ? -81.141 -19.494 21.450 1.00 57.91 521 GLY A CA 1
ATOM 4044 C C . GLY A 1 521 ? -80.227 -18.289 21.215 1.00 57.91 521 GLY A C 1
ATOM 4045 O O . GLY A 1 521 ? -80.231 -17.707 20.133 1.00 57.91 521 GLY A O 1
ATOM 4046 N N . GLN A 1 522 ? -79.469 -17.904 22.241 1.00 57.53 522 GLN A N 1
ATOM 4047 C CA . GLN A 1 522 ? -78.455 -16.849 22.171 1.00 57.53 522 GLN A CA 1
ATOM 4048 C C . GLN A 1 522 ? -77.063 -17.482 22.189 1.00 57.53 522 GLN A C 1
ATOM 4050 O O . GLN A 1 522 ? -76.784 -18.353 23.014 1.00 57.53 522 GLN A O 1
ATOM 4055 N N . ILE A 1 523 ? -76.200 -17.063 21.267 1.00 56.78 523 ILE A N 1
ATOM 4056 C CA . ILE A 1 523 ? -74.813 -17.524 21.199 1.00 56.78 523 ILE A CA 1
ATOM 4057 C C . ILE A 1 523 ? -73.964 -16.511 21.955 1.00 56.78 523 ILE A C 1
ATOM 4059 O O . ILE A 1 523 ? -74.119 -15.316 21.743 1.00 56.78 523 ILE A O 1
ATOM 4063 N N . TYR A 1 524 ? -73.065 -16.970 22.821 1.00 56.91 524 TYR A N 1
ATOM 4064 C CA . TYR A 1 524 ? -72.113 -16.101 23.504 1.00 56.91 524 TYR A CA 1
ATOM 4065 C C . TYR A 1 524 ? -70.680 -16.548 23.200 1.00 56.91 524 TYR A C 1
ATOM 4067 O O . TYR A 1 524 ? -70.416 -17.734 22.987 1.00 56.91 524 TYR A O 1
ATOM 4075 N N . TYR A 1 525 ? -69.735 -15.613 23.180 1.00 53.03 525 TYR A N 1
ATOM 4076 C CA . TYR A 1 525 ? -68.312 -15.904 23.001 1.00 53.03 525 TYR A CA 1
ATOM 4077 C C . TYR A 1 525 ? -67.481 -15.212 24.080 1.00 53.03 525 TYR A C 1
ATOM 4079 O O . TYR A 1 525 ? -67.901 -14.202 24.641 1.00 53.03 525 TYR A O 1
ATOM 4087 N N . ILE A 1 526 ? -66.310 -15.774 24.388 1.00 50.78 526 ILE A N 1
ATOM 4088 C CA . ILE A 1 526 ? -65.335 -15.123 25.267 1.00 50.78 526 ILE A CA 1
ATOM 4089 C C . ILE A 1 526 ? -64.383 -14.302 24.393 1.00 50.78 526 ILE A C 1
ATOM 4091 O O . ILE A 1 526 ? -63.744 -14.851 23.492 1.00 50.78 526 ILE A O 1
ATOM 4095 N N . ASN A 1 527 ? -64.306 -12.994 24.632 1.00 48.31 527 ASN A N 1
ATOM 4096 C CA . ASN A 1 527 ? -63.400 -12.111 23.903 1.00 48.31 527 ASN A CA 1
ATOM 4097 C C . ASN A 1 527 ? -61.939 -12.276 24.389 1.00 48.31 527 ASN A C 1
ATOM 4099 O O . ASN A 1 527 ? -61.663 -12.979 25.361 1.00 48.31 527 ASN A O 1
ATOM 4103 N N . ARG A 1 528 ? -60.980 -11.621 23.722 1.00 43.00 528 ARG A N 1
ATOM 4104 C CA . ARG A 1 528 ? -59.540 -11.725 24.055 1.00 43.00 528 ARG A CA 1
ATOM 4105 C C . ARG A 1 528 ? -59.176 -11.258 25.474 1.00 43.00 528 ARG A C 1
ATOM 4107 O O . ARG A 1 528 ? -58.090 -11.557 25.948 1.00 43.00 528 ARG A O 1
ATOM 4114 N N . GLU A 1 529 ? -60.073 -10.528 26.129 1.00 42.91 529 GLU A N 1
ATOM 4115 C CA . GLU A 1 529 ? -59.934 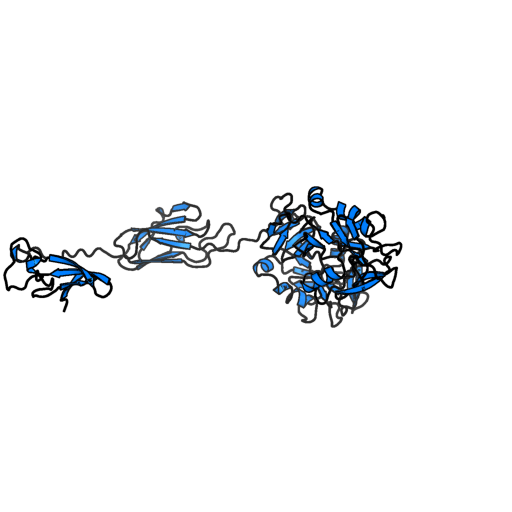-10.026 27.499 1.00 42.91 529 GLU A CA 1
ATOM 4116 C C . GLU A 1 529 ? -60.678 -10.915 28.516 1.00 42.91 529 GLU A C 1
ATOM 4118 O O . GLU A 1 529 ? -60.805 -10.551 29.683 1.00 42.91 529 GLU A O 1
ATOM 4123 N N . GLY A 1 530 ? -61.199 -12.075 28.096 1.00 44.09 530 GLY A N 1
ATOM 4124 C CA . GLY A 1 530 ? -61.873 -13.028 28.979 1.00 44.09 530 GLY A CA 1
ATOM 4125 C C . GLY A 1 530 ? -63.337 -12.696 29.291 1.00 44.09 530 GLY A C 1
ATOM 4126 O O . GLY A 1 530 ? -63.947 -13.378 30.115 1.00 44.09 530 GLY A O 1
ATOM 4127 N N . LYS A 1 531 ? -63.935 -11.682 28.647 1.00 49.91 531 LYS A N 1
ATOM 4128 C CA . LYS A 1 531 ? -65.338 -11.293 28.885 1.00 49.91 531 LYS A CA 1
ATOM 4129 C C . LYS A 1 531 ? -66.303 -12.089 28.012 1.00 49.91 531 LYS A C 1
ATOM 4131 O O . LYS A 1 531 ? -66.041 -12.291 26.831 1.00 49.91 531 LYS A O 1
ATOM 4136 N N . ILE A 1 532 ? -67.433 -12.499 28.592 1.00 50.22 532 ILE A N 1
ATOM 4137 C CA . ILE A 1 532 ? -68.522 -13.181 27.878 1.00 50.22 532 ILE A CA 1
ATOM 4138 C C . ILE A 1 532 ? -69.410 -12.130 27.201 1.00 50.22 532 ILE A C 1
ATOM 4140 O O . ILE A 1 532 ? -70.009 -11.296 27.878 1.00 50.22 532 ILE A O 1
ATOM 4144 N N . GLU A 1 533 ? -69.526 -12.192 25.877 1.00 53.12 533 GLU A N 1
ATOM 4145 C CA . GLU A 1 533 ? -70.316 -11.270 25.053 1.00 53.12 533 GLU A CA 1
ATOM 4146 C C . GLU A 1 533 ? -71.328 -12.018 24.181 1.00 53.12 533 GLU A C 1
ATOM 4148 O O . GLU A 1 533 ? -71.096 -13.163 23.795 1.00 53.12 533 GLU A O 1
ATOM 4153 N N . LEU A 1 534 ? -72.458 -11.373 23.864 1.00 56.06 534 LEU A N 1
ATOM 4154 C CA . LEU A 1 534 ? -73.471 -11.923 22.960 1.00 56.06 534 LEU A CA 1
ATOM 4155 C C . LEU A 1 534 ? -72.956 -11.867 21.514 1.00 56.06 534 LEU A C 1
ATOM 4157 O O . LEU A 1 534 ? -72.608 -10.805 21.004 1.00 56.06 534 LEU A O 1
ATOM 4161 N N . TYR A 1 535 ? -72.926 -13.018 20.857 1.00 58.72 535 TYR A N 1
ATOM 4162 C CA . TYR A 1 535 ? -72.647 -13.169 19.438 1.00 58.72 535 TYR A CA 1
ATOM 4163 C C . TYR A 1 535 ? -73.958 -12.949 18.670 1.00 58.72 535 TYR A C 1
ATOM 4165 O O . TYR A 1 535 ? -74.817 -13.834 18.641 1.00 58.72 535 TYR A O 1
ATOM 4173 N N . ASN A 1 536 ? -74.133 -11.734 18.142 1.00 57.03 536 ASN A N 1
ATOM 4174 C CA . ASN A 1 536 ? -75.304 -11.342 17.348 1.00 57.03 536 ASN A CA 1
ATOM 4175 C C . ASN A 1 536 ? -75.276 -11.916 15.933 1.00 57.03 536 ASN A C 1
ATOM 4177 O O . ASN A 1 536 ? -74.187 -11.894 15.313 1.00 57.03 536 ASN A O 1
#

pLDDT: mean 88.48, std 15.92, range [36.59, 98.75]

Sequence (536 aa):
MFGGRQFAVVNPSDGTVVSLKNITQMAFDPDNTQVYNPNDSDNIGWYLNNTYFNTFTAEEKTLIKNSIWYTGNDENEMASSLTTHIGLLRISEYNAAKTAGIFPSTGERNLWWLITPDHIDTKGVACVYSYGTQTNYWANNVRGVRPAFRILEDTNFEYDSYSGMYYYSGALGANKTISALNIGDTIMFHGEAWRIITPSTGLVVLDRTIENRVFDPDNTQVYDPSDSNNIGYYLNNAYYDTYTEEEKMLIKNSTWYIGNQTNELSSSVSTHIGLLRETEYNLARTAGIYPSGGENAGSWLITPYSGNTTSVRCYDGIVGNFLANDALGVRPALQILESIIVNEVQTGVYAITPPDTTPPSLTITSNLESPTTATTLTYTFQFSEDVTGFTAGDVGVINGTRKDETFDEVDGNTYTIEVDKVADGNQIVTVGVGTYQDAAANLNTQEETITVVMTELVTTPGYSLGTVAGDRKWFKYYLGKDANGITKAMLVAPKDGDGVMQGTFIRADILDPDTHKFISGQIYYINREGKIELYN

Foldseek 3Di:
DALLADWDQLDLVQQKIKHPFFQFKFFQDQVLQLALDCVDCRHPNVCVQPVVLVSHDPVSNVQQDQDWAFQEAPVDSNPDTDTGRKFFAAPVSLVSCCVVVVAPQQGAQFKEFHSHAHPPPSQWGWIQHHRRDIDIDGRRDMGTYMIMTGGHSPQDWDADPQLRDTHRFAPWDDKDFLLPADFQQWERHNVFTWTDLHLNQQKIKTLHFPHWAQQAQVLQLAQDCPDPRHPNVCCQPVVLVSDDPLSQVQFDQDWQFQEAPVCSNPDTDGGRKFFAAPVSVVSSVVVVSAPQNFRSFKEFGSHQHPVDSQWGWIDGSDIDIDGSNDIGTYMIMTRGPRGFIWIPRHVSYTYTPGQDQDWKDWDKDWPDAAADQDQKIKIKIFIPAFKPQAAQVQKDKDQWAWDSVQWDPPDRGMIMTMIGGNDFAKIKIKGDWQRIGDPSRNTHGDMDMDIGGHDHDPPPVPDDPDDDPLNDADWDWDWDADPVRDTWIKTDDDDDPDDRDPDDDDQVRQAPPPPRHGDDDWIWTQDPVRDIGTDD

Radius of gyration: 40.22 Å; chains: 1; bounding box: 115×66×89 Å

Secondary structure (DSSP, 8-state):
-BTTB-EEEEETTTTEEEESS---EE-S-TTS-----TTSTTSHHHIIIIIIGGGS-HHHHHHB--EEEE---TT-TTS-EEEESEE---HHHHHHHHHTTSS-TT--S--EEEEEEPSSSTTEEEEEPTTS-EEEEETTS-EE---EEEB-TT---EEETTTTEEE---SPPPPEEGGGSPTT-EEEETTEEEEEEEGGGTEEEESS---EEES-TTS-----TT-TTSHHHHHHTTTGGGS-HHHHHHB--EEEE---TT-GGG-EEEESEE---HHHHHHHHHTTSS-TT--S--EEEEEE-TT-TTEEEEEESEEEEEETTSEEEP--EEEB-TT-EEEEEETTEEEE-PPP-PPP-EEEEESSPSSB--SEEEEEEEESS--BS--GGGEEEESEEEEEEEEEEEETTEEEEEEEE-SSEEEEEEE-TTS-B-TT-PBP-S-EEEEEEE-------SS-TT--GGG----EEEEEE-TTS-EEEEEEEE--TT----S---GGGTB-TTT--B-SEEEEEE-TTS-EEEE-